Protein AF-A0A9D7E0T9-F1 (afdb_monomer)

pLDDT: mean 77.74, std 16.63, range [33.44, 97.31]

Foldseek 3Di:
DDDDDDDDPQDFAPVLLVLLDPVPPVVLVVQLCLLCVLVVLQVVQVQQDDDPLRHGLVLQVVSVVLSVVRSVLSVLLNVLCCLQQVQNDLDDPPDQHLLLVLQDDPVLSSVLNNVLNSLLRPPVLLVVLLVLLCVLLVLCCCVLCVVVVDVDDDPCLDDPNVSLDTDPPDDPVSSVVSVVSVSVSVSSSSSSLSSSLSNLLSSLCSLLVQQFFPVPDDPPRVSNGRAFDLPDPVLQRSSLSSCSNLVSLLVVLVVVLVVLVCSNVVRLVSSPPDLQVLLDPPPPDDLDDQFRPSLVVVLVSLVSSVVSSCSLLCNLVSLVPDDDPDDNPPLALVNSVCRRAPPVRADADPVRHHDDSLLSLLSLLSRASDSVHDVVVLVSQLSSQLSSQCSRNPFRPSDPVSNVVSSVVSSVVSNVVSVVVVVVSLVSVVVRPNSNNPNPDDSVVCVVVPPPPPPQQAQAAEEEQEDCVFQVVVSVVLQVVVVVVYPNVRYHYDLVVDDPDDDSLVSLVVSLVSHQEYEYEDGACQQQDDDPVRHGLQQDCPRPSVSNQLNCVVVVGHYEYEYEPPHDQDALVSHDPSNSVVSVDDYQYQDPVCNVVSSVVVSCVSSVD

Mean predicted aligned error: 16.67 Å

Nearest PDB structures (foldseek):
  2j67-assembly1_B  TM=6.419E-01  e=8.933E-02  Homo sapiens
  3l9w-assembly1_A  TM=4.180E-01  e=3.489E+00  Escherichia coli K-12
  3l9w-assembly1_B  TM=3.701E-01  e=5.958E+00  Escherichia coli K-12
  8v3c-assembly1_D  TM=2.941E-01  e=3.348E+00  Anopheles gambiae

Sequence (609 aa):
MTNGDADEHFTPSRLMLRALDRKRYLDYGLAFAVGAWPILLAWLSGAHRTVGGYTGYWDSPNWVSLAILLPALLFAFRFLMARIVPVGLSWPTWVLPPIVDLVREEPAREAVYEALRRRVLSKRNVAVALAVSVIVNAADAPQILAPYFVTAMPRTEFGWTAMFQVLPELRWELNLLLLVFALAAQFAAVLLGMLAIAVMFRHNLFFLGNIYQRRWASEGEQARFFQINPKDVNRCFGFRIANVAFNAQVLALMIAGAAMFLSRYANAFASSGQVSELLRWPPSMPAFSFPLPSQWLMSLAWLVALAVVAMPAMVKLLPQIPGRGAERVDLSISNYLHEFFSDQAWPKDKSGRDEPHQLVAMRFAQNSFWPTGDNRAGLLFFFAYWIFLVTLLPPPLGNPQALAVSLVVFALLAHIARLATFAALRLALSYVDELLVTGKADPAQQLDRVDPRSDRTRDIGVFISYRRRDSAPYARLLHDRLVADFQPDRVFMDIADIGPGADFGNLIGHALEAVDAVVVVIGEKWLTLSDAHSRPRIEDPADMVHLEIATALARGKRVFPVLVGGAKMPAESALPAPLRGLARLNAIELGDTRWAHDVGQLVNAIEGR

Solvent-accessible surface area (backbone atoms only — not comparable to full-atom values): 34266 Å² total; per-residue (Å²): 134,78,92,77,82,78,86,71,82,85,71,68,26,67,65,54,52,58,61,58,44,79,84,56,62,66,57,42,56,53,30,25,49,50,24,38,44,41,58,54,51,26,56,79,67,56,50,35,54,66,51,98,91,35,63,10,55,68,63,38,66,68,50,70,41,32,26,54,44,43,28,49,48,53,48,51,50,28,59,37,41,54,43,44,56,54,74,83,63,93,70,65,92,87,58,73,34,32,68,42,66,60,31,85,44,70,80,35,29,54,58,49,43,47,54,51,43,54,61,53,31,30,55,65,50,53,53,52,19,49,53,54,33,49,52,59,54,54,70,50,39,61,75,65,49,44,52,83,79,38,103,55,80,75,87,52,91,82,50,97,67,47,82,74,62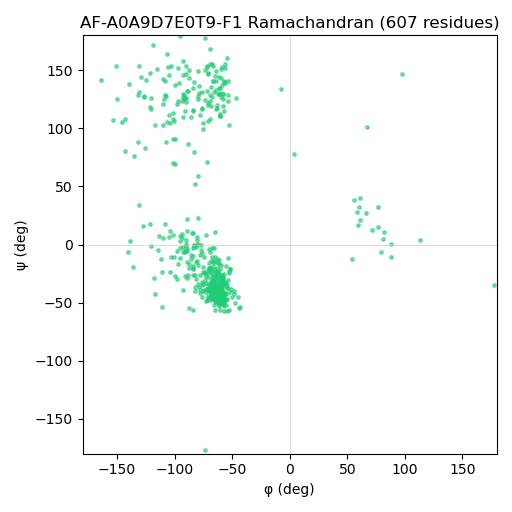,72,49,96,85,58,57,67,72,60,50,53,51,43,48,51,43,48,48,49,40,51,44,52,53,45,31,54,52,36,44,50,49,46,41,47,36,42,50,40,53,48,53,63,74,34,42,45,34,54,95,74,51,55,93,89,51,61,59,62,26,37,68,68,32,60,83,34,91,83,29,21,36,66,42,62,64,31,33,56,22,53,49,33,45,51,49,50,50,52,53,50,51,51,50,54,51,49,55,58,50,53,52,65,64,47,79,42,94,40,81,74,59,53,42,54,70,60,90,85,60,65,100,70,72,79,64,52,72,67,34,51,52,50,32,50,52,49,52,50,48,50,50,40,66,50,44,62,42,43,66,86,47,50,90,75,51,89,50,96,91,59,75,88,69,75,58,45,64,59,56,57,50,46,31,55,32,54,91,86,67,51,61,57,46,100,86,70,45,76,52,52,62,68,61,52,32,31,37,48,23,51,26,33,56,29,61,79,32,55,70,58,50,50,53,50,45,26,52,51,40,28,50,38,42,47,54,48,53,67,61,53,80,28,35,72,66,56,27,51,50,44,55,51,52,36,46,52,52,11,48,51,51,38,52,50,52,55,47,50,60,44,51,64,42,41,75,47,33,57,52,51,59,59,44,85,67,60,63,73,76,47,39,83,76,53,70,87,83,43,96,83,58,50,84,59,13,35,35,48,46,59,48,69,97,57,28,43,71,58,50,49,57,47,47,60,51,45,39,73,76,34,41,65,95,34,52,46,67,62,84,81,81,62,66,95,88,68,66,65,74,64,46,55,54,56,56,57,66,69,32,56,35,36,38,38,47,37,21,72,47,54,69,69,44,50,46,101,81,74,44,41,34,61,69,37,80,83,30,66,65,34,45,54,50,31,50,38,57,76,68,68,48,50,67,38,45,31,30,29,84,86,29,75,85,62,55,51,88,80,39,48,82,72,47,31,68,62,52,76,49,77,66,46,66,43,43,92,92,45,40,75,60,37,50,48,51,52,52,34,57,74,73,70,104

InterPro domains:
  IPR000157 Toll/interleukin-1 receptor homology (TIR) domain [PF13676] (462-602)
  IPR035897 Toll/interleukin-1 receptor homology (TIR) domain superfamily [G3DSA:3.40.50.10140] (460-578)
  IPR035897 Toll/interleukin-1 receptor homology (TIR) domain superfamily [SSF52200] (451-567)

Secondary structure (DSSP, 8-state):
--S----------HHHHHHH-TT-THHHHHHHHHHHHHHHHHHHTSTTS-BTTBPPTTS-HHHHHHHHHHHHHHHHHHHHHHHH----SSS-SS---TTGGG---HHHHHHHHHHHHHHHS-HHHHHHHHHHHHHHHHHHHHHHHHHHHSSS----TTSTTGGG---TTS-HHHHHHHHHHHHHHHHHHHHHHHHHHHHHHHHHHHHHHTB--TTT--TT-GGGSBPP-TT-TTSSTT-TTTHHHHHHHHHHHHHHHHHHHHHHHHHHHHTTSSHHHHT---TTS-S-PPPPHHHHHHHHHHHHHHHHHTGGGGGGGGGGS--TT-------HHHHHHHHS-TTS--B-TTSPBPPHHHHHHHHHHS-SSTT-HHHHHHHHHHHHHHHHHHHS---TT-HHHHHHHHHHHHHHHHHHHHHHHHHHHHHHHTT-GGGT-TTS-HHHHHTT--TT-TTTTT--EEEEE-HHHHHHHHHHHHHHHHHHS-GGGEEE-GGGSPTT--HHHHHHHHHHT-SEEEEEE-TTTTT-B-TTS-BGGG-TT-HHHHHHHHHHHTT-EEEEEEETT--PPPGGGS-GGGGGGGGSPPEEE-TTTHHHHHHHHHHHHHT-

Radius of gyration: 38.68 Å; Cα contacts (8 Å, |Δi|>4): 717; chains: 1; bounding box: 91×78×103 Å

Structure (mmCIF, N/CA/C/O backbone):
data_AF-A0A9D7E0T9-F1
#
_entry.id   AF-A0A9D7E0T9-F1
#
loop_
_atom_site.group_PDB
_atom_site.id
_atom_site.type_symbol
_atom_site.label_atom_id
_atom_site.label_alt_id
_atom_site.label_comp_id
_atom_site.label_asym_id
_atom_site.label_entity_id
_atom_site.label_seq_id
_atom_site.pdbx_PDB_ins_code
_atom_site.Cartn_x
_atom_site.Cartn_y
_atom_site.Cartn_z
_atom_site.occupancy
_atom_site.B_iso_or_equiv
_atom_site.auth_seq_id
_atom_site.auth_comp_id
_atom_site.auth_asym_id
_atom_site.auth_atom_id
_atom_site.pdbx_PDB_model_num
ATOM 1 N N . MET A 1 1 ? 6.205 15.756 17.751 1.00 45.94 1 MET A N 1
ATOM 2 C CA . MET A 1 1 ? 7.197 16.626 17.069 1.00 45.94 1 MET A CA 1
ATOM 3 C C . MET A 1 1 ? 8.052 17.250 18.163 1.00 45.94 1 MET A C 1
ATOM 5 O O . MET A 1 1 ? 7.491 17.506 19.213 1.00 45.94 1 MET A O 1
ATOM 9 N N . THR A 1 2 ? 9.361 17.436 17.991 1.00 34.12 2 THR A N 1
ATOM 10 C CA . THR A 1 2 ? 10.153 18.242 18.936 1.00 34.12 2 THR A CA 1
ATOM 11 C C . THR A 1 2 ? 10.170 19.682 18.454 1.00 34.12 2 THR A C 1
ATOM 13 O O . THR A 1 2 ? 10.524 19.942 17.303 1.00 34.12 2 THR A O 1
ATOM 16 N N . ASN A 1 3 ? 9.774 20.582 19.353 1.00 41.25 3 ASN A N 1
ATOM 17 C CA . ASN A 1 3 ? 10.175 21.981 19.356 1.00 41.25 3 ASN A CA 1
ATOM 18 C C . ASN A 1 3 ? 11.695 22.061 19.155 1.00 41.25 3 ASN A C 1
ATOM 20 O O . ASN A 1 3 ? 12.444 21.379 19.853 1.00 41.25 3 ASN A O 1
ATOM 24 N N . GLY A 1 4 ? 12.126 22.836 18.164 1.00 33.44 4 GLY A N 1
ATOM 25 C CA . GLY A 1 4 ? 13.534 23.020 17.813 1.00 33.44 4 GLY A CA 1
ATOM 26 C C . GLY A 1 4 ? 13.727 23.911 16.586 1.00 33.44 4 GLY A C 1
ATOM 27 O O . GLY A 1 4 ? 14.626 24.736 16.590 1.00 33.44 4 GLY A O 1
ATOM 28 N N . ASP A 1 5 ? 12.822 23.844 15.606 1.00 38.38 5 ASP A N 1
ATOM 29 C CA . ASP A 1 5 ? 12.839 24.750 14.448 1.00 38.38 5 ASP A CA 1
ATOM 30 C C . ASP A 1 5 ? 11.790 25.852 14.631 1.00 38.38 5 ASP A C 1
ATOM 32 O O . ASP A 1 5 ? 10.737 25.863 13.988 1.00 38.38 5 ASP A O 1
ATOM 36 N N . ALA A 1 6 ? 12.058 26.758 15.569 1.00 40.44 6 ALA A N 1
ATOM 37 C CA . ALA A 1 6 ? 11.463 28.084 15.523 1.00 40.44 6 ALA A CA 1
ATOM 38 C C . ALA A 1 6 ? 12.159 28.876 14.397 1.00 40.44 6 ALA A C 1
ATOM 40 O O . ALA A 1 6 ? 13.381 28.987 14.385 1.00 40.44 6 ALA A O 1
ATOM 41 N N . ASP A 1 7 ? 11.372 29.395 13.454 1.00 41.94 7 ASP A N 1
ATOM 42 C CA . ASP A 1 7 ? 11.716 30.513 12.562 1.00 41.94 7 ASP A CA 1
ATOM 43 C C . ASP A 1 7 ? 12.918 30.404 11.599 1.00 41.94 7 ASP A C 1
ATOM 45 O O . ASP A 1 7 ? 13.561 31.405 11.284 1.00 41.94 7 ASP A O 1
ATOM 49 N N . GLU A 1 8 ? 13.146 29.251 10.962 1.00 51.97 8 GLU A N 1
ATOM 50 C CA . GLU A 1 8 ? 13.734 29.284 9.611 1.00 51.97 8 GLU A CA 1
ATOM 51 C C . GLU A 1 8 ? 12.618 29.510 8.583 1.00 51.97 8 GLU A C 1
ATOM 53 O O . GLU A 1 8 ? 11.731 28.671 8.400 1.00 51.97 8 GLU A O 1
ATOM 58 N N . HIS A 1 9 ? 12.660 30.649 7.887 1.00 64.31 9 HIS A N 1
ATOM 59 C CA . HIS A 1 9 ? 11.762 30.957 6.774 1.00 64.31 9 HIS A CA 1
ATOM 60 C C . HIS A 1 9 ? 11.814 29.804 5.752 1.00 64.31 9 HIS A C 1
ATOM 62 O O . HIS A 1 9 ? 12.786 29.652 5.005 1.00 64.31 9 HIS A O 1
ATOM 68 N N . PHE A 1 10 ? 10.790 28.942 5.738 1.00 77.94 10 PHE A N 1
ATOM 69 C CA . PHE A 1 10 ? 10.775 27.769 4.870 1.00 77.94 10 PHE A CA 1
ATOM 70 C C . PHE A 1 10 ? 10.852 28.208 3.404 1.00 77.94 10 PHE A C 1
ATOM 72 O O . PHE A 1 10 ? 9.912 28.780 2.852 1.00 77.94 10 PHE A O 1
ATOM 79 N N . THR A 1 11 ? 11.975 27.906 2.748 1.00 85.12 11 THR A N 1
ATOM 80 C CA . THR A 1 11 ? 12.167 28.196 1.324 1.00 85.12 11 THR A CA 1
ATOM 81 C C . THR A 1 11 ? 11.965 26.924 0.494 1.00 85.12 11 THR A C 1
ATOM 83 O O . THR A 1 11 ? 12.825 26.033 0.514 1.00 85.12 11 THR A O 1
ATOM 86 N N . PRO A 1 12 ? 10.854 26.804 -0.262 1.00 87.75 12 PRO A N 1
ATOM 87 C CA . PRO A 1 12 ? 10.595 25.620 -1.071 1.00 87.75 12 PRO A CA 1
ATOM 88 C C . PRO A 1 12 ? 11.649 25.460 -2.171 1.00 87.75 12 PRO A C 1
ATOM 90 O O . PRO A 1 12 ? 12.197 26.430 -2.703 1.00 87.75 12 PRO A O 1
ATOM 93 N N . SER A 1 13 ? 11.927 24.213 -2.548 1.00 92.19 13 SER A N 1
ATOM 94 C CA . SER A 1 13 ? 12.831 23.918 -3.656 1.00 92.19 13 SER A CA 1
ATOM 95 C C . SER A 1 13 ? 12.282 24.465 -4.977 1.00 92.19 13 SER A C 1
ATOM 97 O O . SER A 1 13 ? 11.228 24.035 -5.450 1.00 92.19 13 SER A O 1
ATOM 99 N N . ARG A 1 14 ? 13.040 25.368 -5.617 1.00 90.62 14 ARG A N 1
ATOM 100 C CA . ARG A 1 14 ? 12.712 25.912 -6.948 1.00 90.62 14 ARG A CA 1
ATOM 101 C C . ARG A 1 14 ? 12.619 24.815 -8.011 1.00 90.62 14 ARG A C 1
ATOM 103 O O . ARG A 1 14 ? 11.743 24.880 -8.869 1.00 90.62 14 ARG A O 1
ATOM 110 N N . LEU A 1 15 ? 13.491 23.803 -7.939 1.00 90.31 15 LEU A N 1
ATOM 111 C CA . LEU A 1 15 ? 13.475 22.677 -8.875 1.00 90.31 15 LEU A CA 1
ATOM 112 C C . LEU A 1 15 ? 12.202 21.843 -8.709 1.00 90.31 15 LEU A C 1
ATOM 114 O O . LEU A 1 15 ? 11.543 21.549 -9.699 1.00 90.31 15 LEU A O 1
ATOM 118 N N . MET A 1 16 ? 11.835 21.504 -7.467 1.00 91.19 16 MET A N 1
ATOM 119 C CA . MET A 1 16 ? 10.632 20.711 -7.201 1.00 91.19 16 MET A CA 1
ATOM 120 C C . MET A 1 16 ? 9.367 21.471 -7.622 1.00 91.19 16 MET A C 1
ATOM 122 O O . MET A 1 16 ? 8.511 20.904 -8.291 1.00 91.19 16 MET A O 1
ATOM 126 N N . LEU A 1 17 ? 9.284 22.771 -7.313 1.00 90.38 17 LEU A N 1
ATOM 127 C CA . LEU A 1 17 ? 8.184 23.628 -7.767 1.00 90.38 17 LEU A CA 1
ATOM 128 C C . LEU A 1 17 ? 8.061 23.640 -9.296 1.00 90.38 17 LEU A C 1
ATOM 130 O O . LEU A 1 17 ? 6.971 23.435 -9.820 1.00 90.38 17 LEU A O 1
ATOM 134 N N . ARG A 1 18 ? 9.173 23.818 -10.022 1.00 90.88 18 ARG A N 1
ATOM 135 C CA . ARG A 1 18 ? 9.174 23.786 -11.495 1.00 90.88 18 ARG A CA 1
ATOM 136 C C . ARG A 1 18 ? 8.785 22.411 -12.048 1.00 90.88 18 ARG A C 1
ATOM 138 O O . ARG A 1 18 ? 8.045 22.336 -13.028 1.00 90.88 18 ARG A O 1
ATOM 145 N N . ALA A 1 19 ? 9.263 21.329 -11.433 1.00 89.12 19 ALA A N 1
ATOM 146 C CA . ALA A 1 19 ? 8.946 19.968 -11.861 1.00 89.12 19 ALA A CA 1
ATOM 147 C C . ALA A 1 19 ? 7.442 19.672 -11.736 1.00 89.12 19 ALA A C 1
ATOM 149 O O . ALA A 1 19 ? 6.852 19.102 -12.652 1.00 89.12 19 ALA A O 1
ATOM 150 N N . LEU A 1 20 ? 6.815 20.114 -10.641 1.00 89.44 20 LEU A N 1
ATOM 151 C CA . LEU A 1 20 ? 5.394 19.902 -10.348 1.00 89.44 20 LEU A CA 1
ATOM 152 C C . LEU A 1 20 ? 4.448 20.861 -11.098 1.00 89.44 20 LEU A C 1
ATOM 154 O O . LEU A 1 20 ? 3.253 20.581 -11.208 1.00 89.44 20 LEU A O 1
ATOM 158 N N . ASP A 1 21 ? 4.955 21.974 -11.633 1.00 88.00 21 ASP A N 1
ATOM 159 C CA . ASP A 1 21 ? 4.149 22.994 -12.308 1.00 88.00 21 ASP A CA 1
ATOM 160 C C . ASP A 1 21 ? 3.609 22.517 -13.669 1.00 88.00 21 ASP A C 1
ATOM 162 O O . ASP A 1 21 ? 4.316 22.463 -14.677 1.00 88.00 21 ASP A O 1
ATOM 166 N N . ARG A 1 22 ? 2.307 22.218 -13.716 1.00 83.81 22 ARG A N 1
ATOM 167 C CA . ARG A 1 22 ? 1.608 21.765 -14.930 1.00 83.81 22 ARG A CA 1
ATOM 168 C C . ARG A 1 22 ? 1.461 22.835 -16.010 1.00 83.81 22 ARG A C 1
ATOM 170 O O . ARG A 1 22 ? 1.229 22.467 -17.158 1.00 83.81 22 ARG A O 1
ATOM 177 N N . LYS A 1 23 ? 1.566 24.123 -15.671 1.00 84.62 23 LYS A N 1
ATOM 178 C CA . LYS A 1 23 ? 1.319 25.232 -16.608 1.00 84.62 23 LYS A CA 1
ATOM 179 C C . LYS A 1 23 ? 2.555 25.601 -17.433 1.00 84.62 23 LYS A C 1
ATOM 181 O O . LYS A 1 23 ? 2.454 26.371 -18.384 1.00 84.62 23 LYS A O 1
ATOM 186 N N . ARG A 1 24 ? 3.726 25.039 -17.114 1.00 87.50 24 ARG A N 1
ATOM 187 C CA . ARG A 1 24 ? 4.971 25.272 -17.859 1.00 87.50 24 ARG A CA 1
ATOM 188 C C . ARG A 1 24 ? 5.084 24.372 -19.082 1.00 87.50 24 ARG A C 1
ATOM 190 O O . ARG A 1 24 ? 5.813 23.379 -19.073 1.00 87.50 24 ARG A O 1
ATOM 197 N N . TYR A 1 25 ? 4.393 24.754 -20.151 1.00 88.50 25 TYR A N 1
ATOM 198 C CA . TYR A 1 25 ? 4.426 24.017 -21.416 1.00 88.50 25 TYR A CA 1
ATOM 199 C C . TYR A 1 25 ? 5.802 24.044 -22.106 1.00 88.50 25 TYR A C 1
ATOM 201 O O . TYR A 1 25 ? 6.181 23.070 -22.750 1.00 88.50 25 TYR A O 1
ATOM 209 N N . LEU A 1 26 ? 6.592 25.106 -21.899 1.00 91.94 26 LEU A N 1
ATOM 210 C CA . LEU A 1 26 ? 7.957 25.223 -22.438 1.00 91.94 26 LEU A CA 1
ATOM 211 C C . LEU A 1 26 ? 8.889 24.094 -21.973 1.00 91.94 26 LEU A C 1
ATOM 213 O O . LEU A 1 26 ? 9.787 23.697 -22.711 1.00 91.94 26 LEU A O 1
ATOM 217 N N . ASP A 1 27 ? 8.664 23.538 -20.778 1.00 92.56 27 ASP A N 1
ATOM 218 C CA . ASP A 1 27 ? 9.501 22.456 -20.255 1.00 92.56 27 ASP A CA 1
ATOM 219 C C . ASP A 1 27 ? 9.358 21.163 -21.082 1.00 92.56 27 ASP A C 1
ATOM 221 O O . ASP A 1 27 ? 10.315 20.398 -21.170 1.00 92.56 27 ASP A O 1
ATOM 225 N N . TYR A 1 28 ? 8.215 20.934 -21.745 1.00 92.56 28 TYR A N 1
ATOM 226 C CA . TYR A 1 28 ? 8.057 19.797 -22.663 1.00 92.56 28 TYR A CA 1
ATOM 227 C C . TYR A 1 28 ? 8.883 19.981 -23.939 1.00 92.56 28 TYR A C 1
ATOM 229 O O . TYR A 1 28 ? 9.485 19.023 -24.412 1.00 92.56 28 TYR A O 1
ATOM 237 N N . GLY A 1 29 ? 8.961 21.210 -24.463 1.00 91.25 29 GLY A N 1
ATOM 238 C CA . GLY A 1 29 ? 9.818 21.533 -25.607 1.00 91.25 29 GLY A CA 1
ATOM 239 C C . GLY A 1 29 ? 11.301 21.355 -25.279 1.00 91.25 29 GLY A C 1
ATOM 240 O O . GLY A 1 29 ? 12.041 20.782 -26.071 1.00 91.25 29 GLY A O 1
ATOM 241 N N . LEU A 1 30 ? 11.722 21.759 -24.074 1.00 90.81 30 LEU A N 1
ATOM 242 C CA . LEU A 1 30 ? 13.082 21.510 -23.586 1.00 90.81 30 LEU A CA 1
ATOM 243 C C . LEU A 1 30 ? 13.365 20.011 -23.412 1.00 90.81 30 LEU A C 1
ATOM 245 O O . LEU A 1 30 ? 14.424 19.546 -23.819 1.00 90.81 30 LEU A O 1
ATOM 249 N N . ALA A 1 31 ? 12.423 19.247 -22.852 1.00 90.25 31 ALA A N 1
ATOM 250 C CA . ALA A 1 31 ? 12.554 17.796 -22.722 1.00 90.25 31 ALA A CA 1
ATOM 251 C C . ALA A 1 31 ? 12.668 17.105 -24.093 1.00 90.25 31 ALA A C 1
ATOM 253 O O . ALA A 1 31 ? 13.529 16.247 -24.276 1.00 90.25 31 ALA A O 1
ATOM 254 N N . PHE A 1 32 ? 11.853 17.516 -25.068 1.00 90.38 32 PHE A N 1
ATOM 255 C CA . PHE A 1 32 ? 11.967 17.047 -26.447 1.00 90.38 32 PHE A CA 1
ATOM 256 C C . PHE A 1 32 ? 13.336 17.393 -27.041 1.00 90.38 32 PHE A C 1
ATOM 258 O O . PHE A 1 32 ? 13.998 16.515 -27.579 1.00 90.38 32 PHE A O 1
ATOM 265 N N . ALA A 1 33 ? 13.799 18.639 -26.890 1.00 88.75 33 ALA A N 1
ATOM 266 C CA . ALA A 1 33 ? 15.091 19.074 -27.414 1.00 88.75 33 ALA A CA 1
ATOM 267 C C . ALA A 1 33 ? 16.257 18.257 -26.833 1.00 88.75 33 ALA A C 1
ATOM 269 O O . ALA A 1 33 ? 17.112 17.807 -27.588 1.00 88.75 33 ALA A O 1
ATOM 270 N N . VAL A 1 34 ? 16.260 18.000 -25.518 1.00 86.12 34 VAL A N 1
ATOM 271 C CA . VAL A 1 34 ? 17.278 17.165 -24.855 1.00 86.12 34 VAL A CA 1
ATOM 272 C C . VAL A 1 34 ? 17.272 15.735 -25.400 1.00 86.12 34 VAL A C 1
ATOM 274 O O . VAL A 1 34 ? 18.335 15.194 -25.688 1.00 86.12 34 VAL A O 1
ATOM 277 N N . GLY A 1 35 ? 16.094 15.126 -25.576 1.00 82.06 35 GLY A N 1
ATOM 278 C CA . GLY A 1 35 ? 15.984 13.766 -26.111 1.00 82.06 35 GLY A CA 1
ATOM 279 C C . GLY A 1 35 ? 16.264 13.661 -27.617 1.00 82.06 35 GLY A C 1
ATOM 280 O O . GLY A 1 35 ? 16.771 12.640 -28.071 1.00 82.06 35 GLY A O 1
ATOM 281 N N . ALA A 1 36 ? 15.966 14.706 -28.394 1.00 84.88 36 ALA A N 1
ATOM 282 C CA . ALA A 1 36 ? 16.159 14.741 -29.846 1.00 84.88 36 ALA A CA 1
ATOM 283 C C . ALA A 1 36 ? 17.588 15.117 -30.264 1.00 84.88 36 ALA A C 1
ATOM 285 O O . ALA A 1 36 ? 18.007 14.820 -31.383 1.00 84.88 36 ALA A O 1
ATOM 286 N N . TRP A 1 37 ? 18.352 15.761 -29.381 1.00 83.69 37 TRP A N 1
ATOM 287 C CA . TRP A 1 37 ? 19.699 16.230 -29.685 1.00 83.69 37 TRP A CA 1
ATOM 288 C C . TRP A 1 37 ? 20.664 15.129 -30.157 1.00 83.69 37 TRP A C 1
ATOM 290 O O . TRP A 1 37 ? 21.304 15.322 -31.194 1.00 83.69 37 TRP A O 1
ATOM 300 N N . PRO A 1 38 ? 20.763 13.957 -29.495 1.00 76.25 38 PRO A N 1
ATOM 301 C CA . PRO A 1 38 ? 21.646 12.907 -29.993 1.00 76.25 38 PRO A CA 1
ATOM 302 C C . PRO A 1 38 ? 21.181 12.300 -31.337 1.00 76.25 38 PRO A C 1
ATOM 304 O O . PRO A 1 38 ? 22.038 11.917 -32.130 1.00 76.25 38 PRO A O 1
ATOM 307 N N . ILE A 1 39 ? 19.880 12.333 -31.678 1.00 77.31 39 ILE A N 1
ATOM 308 C CA . ILE A 1 39 ? 19.379 11.979 -33.029 1.00 77.31 39 ILE A CA 1
ATOM 309 C C . ILE A 1 39 ? 19.916 12.965 -34.075 1.00 77.31 39 ILE A C 1
ATOM 311 O O . ILE A 1 39 ? 20.437 12.556 -35.116 1.00 77.31 39 ILE A O 1
ATOM 315 N N . LEU A 1 40 ? 19.795 14.268 -33.801 1.00 82.19 40 LEU A N 1
ATOM 316 C CA . LEU A 1 40 ? 20.233 15.323 -34.715 1.00 82.19 40 LEU A CA 1
ATOM 317 C C . LEU A 1 40 ? 21.749 15.261 -34.947 1.00 82.19 40 LEU A C 1
ATOM 319 O O . LEU A 1 40 ? 22.203 15.320 -36.089 1.00 82.19 40 LEU A O 1
ATOM 323 N N . LEU A 1 41 ? 22.528 15.089 -33.876 1.00 78.88 41 LEU A N 1
ATOM 324 C CA . LEU A 1 41 ? 23.979 14.930 -33.967 1.00 78.88 41 LEU A CA 1
ATOM 325 C C . LEU A 1 41 ? 24.378 13.670 -34.744 1.00 78.88 41 LEU A C 1
ATOM 327 O O . LEU A 1 41 ? 25.293 13.732 -35.565 1.00 78.88 41 LEU A O 1
ATOM 331 N N . ALA A 1 42 ? 23.700 12.538 -34.528 1.00 75.19 42 ALA A N 1
ATOM 332 C CA . ALA A 1 42 ? 23.955 11.304 -35.272 1.00 75.19 42 ALA A CA 1
ATOM 333 C C . ALA A 1 42 ? 23.641 11.442 -36.774 1.00 75.19 42 ALA A C 1
ATOM 335 O O . ALA A 1 42 ? 24.344 10.892 -37.625 1.00 75.19 42 ALA A O 1
ATOM 336 N N . TRP A 1 43 ? 22.604 12.208 -37.123 1.00 79.00 43 TRP A N 1
ATOM 337 C CA . TRP A 1 43 ? 22.299 12.521 -38.516 1.00 79.00 43 TRP A CA 1
ATOM 338 C C . TRP A 1 43 ? 23.392 13.390 -39.155 1.00 79.00 43 TRP A C 1
ATOM 340 O O . TRP A 1 43 ? 23.964 12.988 -40.168 1.00 79.00 43 TRP A O 1
ATOM 350 N N . LEU A 1 44 ? 23.746 14.513 -38.514 1.00 82.44 44 LEU A N 1
ATOM 351 C CA . LEU A 1 44 ? 24.757 15.465 -39.000 1.00 82.44 44 LEU A CA 1
ATOM 352 C C . LEU A 1 44 ? 26.148 14.840 -39.163 1.00 82.44 44 LEU A C 1
ATOM 354 O O . LEU A 1 44 ? 26.925 15.263 -40.014 1.00 82.44 44 LEU A O 1
ATOM 358 N N . SER A 1 45 ? 26.463 13.837 -38.347 1.00 75.81 45 SER A N 1
ATOM 359 C CA . SER A 1 45 ? 27.764 13.169 -38.348 1.00 75.81 45 SER A CA 1
ATOM 360 C C . SER A 1 45 ? 27.856 11.923 -39.228 1.00 75.81 45 SER A C 1
ATOM 362 O O . SER A 1 45 ? 28.937 11.355 -39.353 1.00 75.81 45 SER A O 1
ATOM 364 N N . GLY A 1 46 ? 26.749 11.452 -39.811 1.00 73.25 46 GLY A N 1
ATOM 365 C CA . GLY A 1 46 ? 26.725 10.171 -40.527 1.00 73.25 46 GLY A CA 1
ATOM 366 C C . GLY A 1 46 ? 26.634 8.928 -39.627 1.00 73.25 46 GLY A C 1
ATOM 367 O O . GLY A 1 46 ? 26.383 7.843 -40.145 1.00 73.25 46 GLY A O 1
ATOM 368 N N . ALA A 1 47 ? 26.715 9.076 -38.296 1.00 68.38 47 ALA A N 1
ATOM 369 C CA . ALA A 1 47 ? 26.604 7.992 -37.305 1.00 68.38 47 ALA A CA 1
ATOM 370 C C . ALA A 1 47 ? 25.213 7.316 -37.247 1.00 68.38 47 ALA A C 1
ATOM 372 O O . ALA A 1 47 ? 24.987 6.369 -36.493 1.00 68.38 47 ALA A O 1
ATOM 373 N N . HIS A 1 48 ? 24.257 7.803 -38.038 1.00 68.19 48 HIS A N 1
ATOM 374 C CA . HIS A 1 48 ? 22.952 7.178 -38.217 1.00 68.19 48 HIS A CA 1
ATOM 375 C C . HIS A 1 48 ? 22.997 5.867 -39.013 1.00 68.19 48 HIS A C 1
ATOM 377 O O . HIS A 1 48 ? 22.077 5.066 -38.870 1.00 68.19 48 HIS A O 1
ATOM 383 N N . ARG A 1 49 ? 24.017 5.659 -39.856 1.00 66.19 49 ARG A N 1
ATOM 384 C CA . ARG A 1 49 ? 24.090 4.520 -40.783 1.00 66.19 49 ARG A CA 1
ATOM 385 C C . ARG A 1 49 ? 24.722 3.294 -40.133 1.00 66.19 49 ARG A C 1
ATOM 387 O O . ARG A 1 49 ? 25.687 3.414 -39.387 1.00 66.19 49 ARG A O 1
ATOM 394 N N . THR A 1 50 ? 24.214 2.122 -40.490 1.00 62.09 50 THR A N 1
ATOM 395 C CA . THR A 1 50 ? 24.838 0.829 -40.189 1.00 62.09 50 THR A CA 1
ATOM 396 C C . THR A 1 50 ? 25.966 0.569 -41.189 1.00 62.09 50 THR A C 1
ATOM 398 O O . THR A 1 50 ? 25.738 0.623 -42.398 1.00 62.09 50 THR A O 1
ATOM 401 N N . VAL A 1 51 ? 27.187 0.312 -40.711 1.00 54.69 51 VAL A N 1
ATOM 402 C CA . VAL A 1 51 ? 28.369 0.033 -41.553 1.00 54.69 51 VAL A CA 1
ATOM 403 C C . VAL A 1 51 ? 29.192 -1.099 -40.913 1.00 54.69 51 VAL A C 1
ATOM 405 O O . VAL A 1 51 ? 29.324 -1.180 -39.696 1.00 54.69 51 VAL A O 1
ATOM 408 N N . GLY A 1 52 ? 29.699 -2.040 -41.719 1.00 51.53 52 GLY A N 1
ATOM 409 C CA . GLY A 1 52 ? 30.634 -3.084 -41.262 1.00 51.53 52 GLY A CA 1
ATOM 410 C C . GLY A 1 52 ? 30.144 -4.008 -40.131 1.00 51.53 52 GLY A C 1
ATOM 411 O O . GLY A 1 52 ? 30.969 -4.490 -39.364 1.00 51.53 52 GLY A O 1
ATOM 412 N N . GLY A 1 53 ? 28.832 -4.236 -39.993 1.00 52.91 53 GLY A N 1
ATOM 413 C CA . GLY A 1 53 ? 28.254 -5.053 -38.912 1.00 52.91 53 GLY A CA 1
ATOM 414 C C . GLY A 1 53 ? 27.932 -4.291 -37.617 1.00 52.91 53 GLY A C 1
ATOM 415 O O . GLY A 1 53 ? 27.413 -4.894 -36.684 1.00 52.91 53 GLY A O 1
ATOM 416 N N . TYR A 1 54 ? 28.179 -2.978 -37.561 1.00 54.75 54 TYR A N 1
ATOM 417 C CA . TYR A 1 54 ? 27.798 -2.118 -36.436 1.00 54.75 54 TYR A CA 1
ATOM 418 C C . TYR A 1 54 ? 26.478 -1.405 -36.724 1.00 54.75 54 TYR A C 1
ATOM 420 O O . TYR A 1 54 ? 26.375 -0.684 -37.718 1.00 54.75 54 TYR A O 1
ATOM 428 N N . THR A 1 55 ? 25.488 -1.574 -35.846 1.00 57.09 55 THR A N 1
ATOM 429 C CA . THR A 1 55 ? 24.174 -0.924 -35.954 1.00 57.09 55 THR A CA 1
ATOM 430 C C . THR A 1 55 ? 24.279 0.581 -35.715 1.00 57.09 55 THR A C 1
ATOM 432 O O . THR A 1 55 ? 24.734 1.013 -34.656 1.00 57.09 55 THR A O 1
ATOM 435 N N . GLY A 1 56 ? 23.831 1.383 -36.681 1.00 60.09 56 GLY A N 1
ATOM 436 C CA . GLY A 1 56 ? 23.756 2.836 -36.551 1.00 60.09 56 GLY A CA 1
ATOM 437 C C . GLY A 1 56 ? 22.679 3.290 -35.558 1.00 60.09 56 GLY A C 1
ATOM 438 O O . GLY A 1 56 ? 21.809 2.524 -35.139 1.00 60.09 56 GLY A O 1
ATOM 439 N N . TYR A 1 57 ? 22.701 4.578 -35.201 1.00 63.81 57 TYR A N 1
ATOM 440 C CA . TYR A 1 57 ? 21.800 5.153 -34.190 1.00 63.81 57 TYR A CA 1
ATOM 441 C C . TYR A 1 57 ? 20.297 5.000 -34.515 1.00 63.81 57 TYR A C 1
ATOM 443 O O . TYR A 1 57 ? 19.467 4.967 -33.610 1.00 63.81 57 TYR A O 1
ATOM 451 N N . TRP A 1 58 ? 19.935 4.895 -35.798 1.00 63.53 58 TRP A N 1
ATOM 452 C CA . TRP A 1 58 ? 18.541 4.760 -36.248 1.00 63.53 58 TRP A CA 1
ATOM 453 C C . TRP A 1 58 ? 18.011 3.332 -36.160 1.00 63.53 58 TRP A C 1
ATOM 455 O O . TRP A 1 58 ? 16.828 3.138 -35.887 1.00 63.53 58 TRP A O 1
ATOM 465 N N . ASP A 1 59 ? 18.896 2.349 -36.304 1.00 59.69 59 ASP A N 1
ATOM 466 C CA . ASP A 1 59 ? 18.568 0.932 -36.143 1.00 59.69 59 ASP A CA 1
ATOM 467 C C . ASP A 1 59 ? 18.561 0.519 -34.655 1.00 59.69 59 ASP A C 1
ATOM 469 O O . ASP A 1 59 ? 18.250 -0.620 -34.317 1.00 59.69 59 ASP A O 1
ATOM 473 N N . SER A 1 60 ? 18.855 1.464 -33.747 1.00 58.56 60 SER A N 1
ATOM 474 C CA . SER A 1 60 ? 18.755 1.326 -32.289 1.00 58.56 60 SER A CA 1
ATOM 475 C C . SER A 1 60 ? 17.452 1.969 -31.761 1.00 58.56 60 SER A C 1
ATOM 477 O O . SER A 1 60 ? 17.442 3.154 -31.406 1.00 58.56 60 SER A O 1
ATOM 479 N N . PRO A 1 61 ? 16.331 1.228 -31.646 1.00 55.03 61 PRO A N 1
ATOM 480 C CA . PRO A 1 61 ? 14.996 1.799 -31.420 1.00 55.03 61 PRO A CA 1
ATOM 481 C C . PRO A 1 61 ? 14.809 2.526 -30.086 1.00 55.03 61 PRO A C 1
ATOM 483 O O . PRO A 1 61 ? 13.872 3.311 -29.936 1.00 55.03 61 PRO A O 1
ATOM 486 N N . ASN A 1 62 ? 15.705 2.337 -29.119 1.00 56.22 62 ASN A N 1
ATOM 487 C CA . ASN A 1 62 ? 15.641 3.058 -27.851 1.00 56.22 62 ASN A CA 1
ATOM 488 C C . ASN A 1 62 ? 15.905 4.553 -27.964 1.00 56.22 62 ASN A C 1
ATOM 490 O O . ASN A 1 62 ? 15.375 5.328 -27.168 1.00 56.22 62 ASN A O 1
ATOM 494 N N . TRP A 1 63 ? 16.725 4.983 -28.913 1.00 59.00 63 TRP A N 1
ATOM 495 C CA . TRP A 1 63 ? 17.165 6.370 -28.947 1.00 59.00 63 TRP A CA 1
ATOM 496 C C . TRP A 1 63 ? 16.152 7.293 -29.611 1.00 59.00 63 TRP A C 1
ATOM 498 O O . TRP A 1 63 ? 15.849 8.362 -29.079 1.00 59.00 63 TRP A O 1
ATOM 508 N N . VAL A 1 64 ? 15.532 6.830 -30.698 1.00 59.22 64 VAL A N 1
ATOM 509 C CA . VAL A 1 64 ? 14.358 7.494 -31.284 1.00 59.22 64 VAL A CA 1
ATOM 510 C C . VAL A 1 64 ? 13.240 7.600 -30.241 1.00 59.22 64 VAL A C 1
ATOM 512 O O . VAL A 1 64 ? 12.524 8.602 -30.189 1.00 59.22 64 VAL A O 1
ATOM 515 N N . SER A 1 65 ? 13.143 6.616 -29.336 1.00 65.62 65 SER A N 1
ATOM 516 C CA . SER A 1 65 ? 12.171 6.657 -28.250 1.00 65.62 65 SER A CA 1
ATOM 517 C C . SER A 1 65 ? 12.448 7.769 -27.234 1.00 65.62 65 SER A C 1
ATOM 519 O O . SER A 1 65 ? 11.484 8.338 -26.746 1.00 65.62 65 SER A O 1
ATOM 521 N N . LEU A 1 66 ? 13.699 8.166 -26.951 1.00 68.38 66 LEU A N 1
ATOM 522 C CA . LEU A 1 66 ? 14.010 9.146 -25.892 1.00 68.38 66 LEU A CA 1
ATOM 523 C C . LEU A 1 66 ? 13.521 10.569 -26.186 1.00 68.38 66 LEU A C 1
ATOM 525 O O . LEU A 1 66 ? 13.081 11.257 -25.261 1.00 68.38 66 LEU A O 1
ATOM 529 N N . ALA A 1 67 ? 13.511 10.981 -27.456 1.00 76.44 67 ALA A N 1
ATOM 530 C CA . ALA A 1 67 ? 12.918 12.250 -27.887 1.00 76.44 67 ALA A CA 1
ATOM 531 C C . ALA A 1 67 ? 11.422 12.346 -27.538 1.00 76.44 67 ALA A C 1
ATOM 533 O O . ALA A 1 67 ? 10.923 13.422 -27.218 1.00 76.44 67 ALA A O 1
ATOM 534 N N . ILE A 1 68 ? 10.717 11.212 -27.549 1.00 81.00 68 ILE A N 1
ATOM 535 C CA . ILE A 1 68 ? 9.291 11.111 -27.212 1.00 81.00 68 ILE A CA 1
ATOM 536 C C . ILE A 1 68 ? 9.105 10.783 -25.723 1.00 81.00 68 ILE A C 1
ATOM 538 O O . ILE A 1 68 ? 8.224 11.319 -25.051 1.00 81.00 68 ILE A O 1
ATOM 542 N N . LEU A 1 69 ? 9.956 9.916 -25.184 1.00 80.38 69 LEU A N 1
ATOM 543 C CA . LEU A 1 69 ? 9.851 9.346 -23.851 1.00 80.38 69 LEU A CA 1
ATOM 544 C C . LEU A 1 69 ? 10.151 10.388 -22.782 1.00 80.38 69 LEU A C 1
ATOM 546 O O . LEU A 1 69 ? 9.448 10.415 -21.784 1.00 80.38 69 LEU A O 1
ATOM 550 N N . LEU A 1 70 ? 11.123 11.284 -22.974 1.00 86.50 70 LEU A N 1
ATOM 551 C CA . LEU A 1 70 ? 11.428 12.307 -21.972 1.00 86.50 70 LEU A CA 1
ATOM 552 C C . LEU A 1 70 ? 10.276 13.317 -21.762 1.00 86.50 70 LEU A C 1
ATOM 554 O O . LEU A 1 70 ? 9.871 13.510 -20.609 1.00 86.50 70 LEU A O 1
ATOM 558 N N . PRO A 1 71 ? 9.677 13.926 -22.809 1.00 90.44 71 PRO A N 1
ATOM 559 C CA . PRO A 1 71 ? 8.488 14.756 -22.624 1.00 90.44 71 PRO A CA 1
ATOM 560 C C . PRO A 1 71 ? 7.275 13.947 -22.136 1.00 90.44 71 PRO A C 1
ATOM 562 O O . PRO A 1 71 ? 6.523 14.450 -21.297 1.00 90.44 71 PRO A O 1
ATOM 565 N N . ALA A 1 72 ? 7.105 12.692 -22.572 1.00 88.94 72 ALA A N 1
ATOM 566 C CA . ALA A 1 72 ? 6.036 11.818 -22.079 1.00 88.94 72 ALA A CA 1
ATOM 567 C C . ALA A 1 72 ? 6.199 11.462 -20.589 1.00 88.94 72 ALA A C 1
ATOM 569 O O . ALA A 1 72 ? 5.221 11.489 -19.844 1.00 88.94 72 ALA A O 1
ATOM 570 N N . LEU A 1 73 ? 7.423 11.196 -20.125 1.00 89.31 73 LEU A N 1
ATOM 571 C CA . LEU A 1 73 ? 7.748 10.956 -18.718 1.00 89.31 73 LEU A CA 1
ATOM 572 C C . LEU A 1 73 ? 7.495 12.202 -17.879 1.00 89.31 73 LEU A C 1
ATOM 574 O O . LEU A 1 73 ? 6.904 12.097 -16.808 1.00 89.31 73 LEU A O 1
ATOM 578 N N . LEU A 1 74 ? 7.891 13.383 -18.360 1.00 92.44 74 LEU A N 1
ATOM 579 C CA . LEU A 1 74 ? 7.604 14.639 -17.669 1.00 92.44 74 LEU A CA 1
ATOM 580 C C . LEU A 1 74 ? 6.092 14.887 -17.571 1.00 92.44 74 LEU A C 1
ATOM 582 O O . LEU A 1 74 ? 5.597 15.310 -16.523 1.00 92.44 74 LEU A O 1
ATOM 586 N N . PHE A 1 75 ? 5.345 14.594 -18.638 1.00 92.50 75 PHE A N 1
ATOM 587 C CA . PHE A 1 75 ? 3.886 14.666 -18.634 1.00 92.50 75 PHE A CA 1
ATOM 588 C C . PHE A 1 75 ? 3.283 13.684 -17.628 1.00 92.50 75 PHE A C 1
ATOM 590 O O . PHE A 1 75 ? 2.488 14.096 -16.783 1.00 92.50 75 PHE A O 1
ATOM 597 N N . ALA A 1 76 ? 3.690 12.413 -17.669 1.00 91.19 76 ALA A N 1
ATOM 598 C CA . ALA A 1 76 ? 3.225 11.380 -16.751 1.00 91.19 76 ALA A CA 1
ATOM 599 C C . ALA A 1 76 ? 3.544 11.754 -15.298 1.00 91.19 76 ALA A C 1
ATOM 601 O O . ALA A 1 76 ? 2.654 11.719 -14.449 1.00 91.19 76 ALA A O 1
ATOM 602 N N . PHE A 1 77 ? 4.769 12.210 -15.024 1.00 92.94 77 PHE A N 1
ATOM 603 C CA . PHE A 1 77 ? 5.195 12.723 -13.724 1.00 92.94 77 PHE A CA 1
ATOM 604 C C . PHE A 1 77 ? 4.243 13.817 -13.230 1.00 92.94 77 PHE A C 1
ATOM 606 O O . PHE A 1 77 ? 3.629 13.676 -12.175 1.00 92.94 77 PHE A O 1
ATOM 613 N N . ARG A 1 78 ? 4.038 14.877 -14.018 1.00 92.62 78 ARG A N 1
ATOM 614 C CA . ARG A 1 78 ? 3.157 15.999 -13.656 1.00 92.62 78 ARG A CA 1
ATOM 615 C C . ARG A 1 78 ? 1.698 15.576 -13.478 1.00 92.62 78 ARG A C 1
ATOM 617 O O . ARG A 1 78 ? 1.022 16.040 -12.559 1.00 92.62 78 ARG A O 1
ATOM 624 N N . PHE A 1 79 ? 1.207 14.693 -14.342 1.00 92.00 79 PHE A N 1
ATOM 625 C CA . PHE A 1 79 ? -0.150 14.155 -14.295 1.00 92.00 79 PHE A CA 1
ATOM 626 C C . PHE A 1 79 ? -0.407 13.330 -13.028 1.00 92.00 79 PHE A C 1
ATOM 628 O O . PHE A 1 79 ? -1.472 13.456 -12.414 1.00 92.00 79 PHE A O 1
ATOM 635 N N . LEU A 1 80 ? 0.560 12.498 -12.638 1.00 92.19 80 LEU A N 1
ATOM 636 C CA . LEU A 1 80 ? 0.495 11.654 -11.448 1.00 92.19 80 LEU A CA 1
ATOM 637 C C . LEU A 1 80 ? 0.656 12.494 -10.182 1.00 92.19 80 LEU A C 1
ATOM 639 O O . LEU A 1 80 ? -0.182 12.414 -9.287 1.00 92.19 80 LEU A O 1
ATOM 643 N N . MET A 1 81 ? 1.669 13.363 -10.125 1.00 91.75 81 MET A N 1
ATOM 644 C CA . MET A 1 81 ? 1.922 14.198 -8.950 1.00 91.75 81 MET A CA 1
ATOM 645 C C . MET A 1 81 ? 0.754 15.134 -8.635 1.00 91.75 81 MET A C 1
ATOM 647 O O . MET A 1 81 ? 0.429 15.310 -7.468 1.00 91.75 81 MET A O 1
ATOM 651 N N . ALA A 1 82 ? 0.044 15.653 -9.641 1.00 90.56 82 ALA A N 1
ATOM 652 C CA . ALA A 1 82 ? -1.151 16.466 -9.407 1.00 90.56 82 ALA A CA 1
ATOM 653 C C . ALA A 1 82 ? -2.325 15.700 -8.771 1.00 90.56 82 ALA A C 1
ATOM 655 O O . ALA A 1 82 ? -3.204 16.326 -8.189 1.00 90.56 82 ALA A O 1
ATOM 656 N N . ARG A 1 83 ? -2.355 14.365 -8.872 1.00 91.56 83 ARG A N 1
ATOM 657 C CA . ARG A 1 83 ? -3.351 13.520 -8.188 1.00 91.56 83 ARG A CA 1
ATOM 658 C C . ARG A 1 83 ? -2.917 13.108 -6.789 1.00 91.56 83 ARG A C 1
ATOM 660 O O . ARG A 1 83 ? -3.770 12.826 -5.957 1.00 91.56 83 ARG A O 1
ATOM 667 N N . ILE A 1 84 ? -1.609 13.047 -6.548 1.00 91.19 84 ILE A N 1
ATOM 668 C CA . ILE A 1 84 ? -1.046 12.631 -5.262 1.00 91.19 84 ILE A CA 1
ATOM 669 C C . ILE A 1 84 ? -0.918 13.847 -4.337 1.00 91.19 84 ILE A C 1
ATOM 671 O O . ILE A 1 84 ? -1.437 13.840 -3.226 1.00 91.19 84 ILE A O 1
ATOM 675 N N . VAL A 1 85 ? -0.240 14.903 -4.797 1.00 87.94 85 VAL A N 1
ATOM 676 C CA . VAL A 1 85 ? 0.109 16.084 -3.997 1.00 87.94 85 VAL A CA 1
ATOM 677 C C . VAL A 1 85 ? 0.020 17.359 -4.864 1.00 87.94 85 VAL A C 1
ATOM 679 O O . VAL A 1 85 ? 1.043 17.841 -5.355 1.00 87.94 85 VAL A O 1
ATOM 682 N N . PRO A 1 86 ? -1.180 17.935 -5.090 1.00 84.25 86 PRO A N 1
ATOM 683 C CA . PRO A 1 86 ? -1.349 19.188 -5.834 1.00 84.25 86 PRO A CA 1
ATOM 684 C C . PRO A 1 86 ? -0.859 20.401 -5.018 1.00 84.25 86 PRO A C 1
ATOM 686 O O . PRO A 1 86 ? -1.644 21.213 -4.538 1.00 84.25 86 PRO A O 1
ATOM 689 N N . VAL A 1 87 ? 0.456 20.523 -4.835 1.00 72.38 87 VAL A N 1
ATOM 690 C CA . VAL A 1 87 ? 1.079 21.524 -3.957 1.00 72.38 87 VAL A CA 1
ATOM 691 C C . VAL A 1 87 ? 1.759 22.597 -4.796 1.00 72.38 87 VAL A C 1
ATOM 693 O O . VAL A 1 87 ? 2.932 22.484 -5.148 1.00 72.38 87 VAL A O 1
ATOM 696 N N . GLY A 1 88 ? 0.992 23.628 -5.152 1.00 67.31 88 GLY A N 1
ATOM 697 C CA . GLY A 1 88 ? 1.470 24.768 -5.947 1.00 67.31 88 GLY A CA 1
ATOM 698 C C . GLY A 1 88 ? 1.415 26.109 -5.211 1.00 67.31 88 GLY A C 1
ATOM 699 O O . GLY A 1 88 ? 2.365 26.883 -5.272 1.00 67.31 88 GLY A O 1
ATOM 700 N N . LEU A 1 89 ? 0.323 26.370 -4.488 1.00 63.66 89 LEU A N 1
ATOM 701 C CA . LEU A 1 89 ? 0.065 27.624 -3.763 1.00 63.66 89 LEU A CA 1
ATOM 702 C C . LEU A 1 89 ? 0.222 27.423 -2.246 1.00 63.66 89 LEU A C 1
ATOM 704 O O . LEU A 1 89 ? 0.263 26.282 -1.787 1.00 63.66 89 LEU A O 1
ATOM 708 N N . SER A 1 90 ? 0.337 28.507 -1.475 1.00 68.75 90 SER A N 1
ATOM 709 C CA . SER A 1 90 ? 0.384 28.474 0.001 1.00 68.75 90 SER A CA 1
ATOM 710 C C . SER A 1 90 ? -0.925 27.973 0.624 1.00 68.75 90 SER A C 1
ATOM 712 O O . SER A 1 90 ? -0.880 27.293 1.638 1.00 68.75 90 SER A O 1
ATOM 714 N N . TRP A 1 91 ? -2.062 28.197 -0.039 1.00 78.25 91 TRP A N 1
ATOM 715 C CA . TRP A 1 91 ? -3.347 27.572 0.277 1.00 78.25 91 TRP A CA 1
ATOM 716 C C . TRP A 1 91 ? -4.179 27.427 -1.010 1.00 78.25 91 TRP A C 1
ATOM 718 O O . TRP A 1 91 ? -4.326 28.410 -1.746 1.00 78.25 91 TRP A O 1
ATOM 728 N N . PRO A 1 92 ? -4.654 26.223 -1.376 1.00 72.06 92 PRO A N 1
ATOM 729 C CA . PRO A 1 92 ? -5.411 26.036 -2.606 1.00 72.06 92 PRO A CA 1
ATOM 730 C C . PRO A 1 92 ? -6.872 26.471 -2.425 1.00 72.06 92 PRO A C 1
ATOM 732 O O . PRO A 1 92 ? -7.566 25.986 -1.544 1.00 72.06 92 PRO A O 1
ATOM 735 N N . THR A 1 93 ? -7.368 27.335 -3.311 1.00 65.69 93 THR A N 1
ATOM 736 C CA . THR A 1 93 ? -8.740 27.875 -3.241 1.00 65.69 93 THR A CA 1
ATOM 737 C C . THR A 1 93 ? -9.825 26.958 -3.815 1.00 65.69 93 THR A C 1
ATOM 739 O O . THR A 1 93 ? -10.998 27.187 -3.551 1.00 65.69 93 THR A O 1
ATOM 742 N N . TRP A 1 94 ? -9.465 25.927 -4.593 1.00 66.12 94 TRP A N 1
ATOM 743 C CA . TRP A 1 94 ? -10.448 25.115 -5.339 1.00 66.12 94 TRP A CA 1
ATOM 744 C C . TRP A 1 94 ? -10.225 23.596 -5.291 1.00 66.12 94 TRP A C 1
ATOM 746 O O . TRP A 1 94 ? -11.141 22.842 -5.601 1.00 66.12 94 TRP A O 1
ATOM 756 N N . VAL A 1 95 ? -9.016 23.121 -4.961 1.00 76.44 95 VAL A N 1
ATOM 757 C CA . VAL A 1 95 ? -8.677 21.684 -4.958 1.00 76.44 95 VAL A CA 1
ATOM 758 C C . VAL A 1 95 ? -7.691 21.395 -3.830 1.00 76.44 95 VAL A C 1
ATOM 760 O O . VAL A 1 95 ? -6.507 21.717 -3.948 1.00 76.44 95 VAL A O 1
ATOM 763 N N . LEU A 1 96 ? -8.159 20.773 -2.748 1.00 82.00 96 LEU A N 1
ATOM 764 C CA . LEU A 1 96 ? -7.279 20.297 -1.682 1.00 82.00 96 LEU A CA 1
ATOM 765 C C . LEU A 1 96 ? -6.612 18.968 -2.074 1.00 82.00 96 LEU A C 1
ATOM 767 O O . LEU A 1 96 ? -7.201 18.163 -2.804 1.00 82.00 96 LEU A O 1
ATOM 771 N N . PRO A 1 97 ? -5.388 18.689 -1.588 1.00 86.19 97 PRO A N 1
ATOM 772 C CA . PRO A 1 97 ? -4.820 17.352 -1.687 1.00 86.19 97 PRO A CA 1
ATOM 773 C C . PRO A 1 97 ? -5.741 16.307 -1.035 1.00 86.19 97 PRO A C 1
ATOM 775 O O . PRO A 1 97 ? -6.220 16.552 0.074 1.00 86.19 97 PRO A O 1
ATOM 778 N N . PRO A 1 98 ? -5.924 15.115 -1.638 1.00 90.12 98 PRO A N 1
ATOM 779 C CA . PRO A 1 98 ? -6.882 14.119 -1.144 1.00 90.12 98 PRO A CA 1
ATOM 780 C C . PRO A 1 98 ? -6.688 13.697 0.318 1.00 90.12 98 PRO A C 1
ATOM 782 O O . PRO A 1 98 ? -7.655 13.394 1.005 1.00 90.12 98 PRO A O 1
ATOM 785 N N . ILE A 1 99 ? -5.443 13.670 0.806 1.00 91.19 99 ILE A N 1
ATOM 786 C CA . ILE A 1 99 ? -5.155 13.332 2.208 1.00 91.19 99 ILE A CA 1
ATOM 787 C C . ILE A 1 99 ? -5.429 14.486 3.179 1.00 91.19 99 ILE A C 1
ATOM 789 O O . ILE A 1 99 ? -5.712 14.230 4.339 1.00 91.19 99 ILE A O 1
ATOM 793 N N . VAL A 1 100 ? -5.366 15.743 2.731 1.00 90.62 100 VAL A N 1
ATOM 794 C CA . VAL A 1 100 ? -5.685 16.907 3.578 1.00 90.62 100 VAL A CA 1
ATOM 795 C C . VAL A 1 100 ? -7.193 16.986 3.805 1.00 90.62 100 VAL A C 1
ATOM 797 O O . VAL A 1 100 ? -7.630 17.336 4.895 1.00 90.62 100 VAL A O 1
ATOM 800 N N . ASP A 1 101 ? -7.984 16.572 2.816 1.00 89.88 101 ASP A N 1
ATOM 801 C CA . ASP A 1 101 ? -9.447 16.525 2.900 1.00 89.88 101 ASP A CA 1
ATOM 802 C C . ASP A 1 101 ? -9.976 15.473 3.902 1.00 89.88 101 ASP A C 1
ATOM 804 O O . ASP A 1 101 ? -11.146 15.482 4.274 1.00 89.88 101 ASP A O 1
ATOM 808 N N . LEU A 1 102 ? -9.105 14.588 4.411 1.00 90.31 102 LEU A N 1
ATOM 809 C CA . LEU A 1 102 ? -9.441 13.688 5.522 1.00 90.31 102 LEU A CA 1
ATOM 810 C C . LEU A 1 102 ? -9.614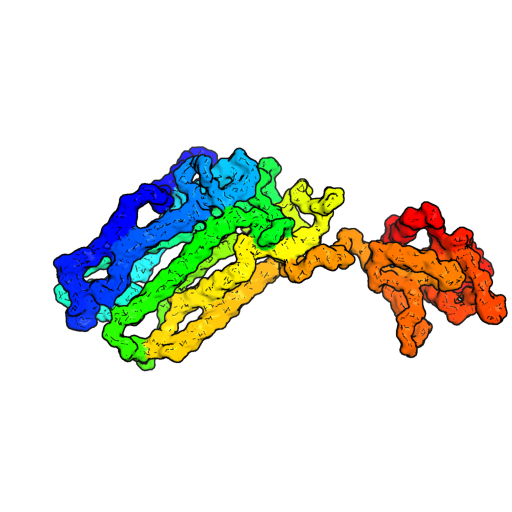 14.430 6.858 1.00 90.31 102 LEU A C 1
ATOM 812 O O . LEU A 1 102 ? -10.226 13.893 7.782 1.00 90.31 102 LEU A O 1
ATOM 816 N N . VAL A 1 103 ? -9.065 15.641 6.981 1.00 90.56 103 VAL A N 1
ATOM 817 C CA . VAL A 1 103 ? -9.233 16.488 8.166 1.00 90.56 103 VAL A CA 1
ATOM 818 C C . VAL A 1 103 ? -10.598 17.167 8.105 1.00 90.56 103 VAL A C 1
ATOM 820 O O . VAL A 1 103 ? -10.967 17.757 7.089 1.00 90.56 103 VAL A O 1
ATOM 823 N N . ARG A 1 104 ? -11.364 17.089 9.197 1.00 83.19 104 ARG A N 1
ATOM 824 C CA . ARG A 1 104 ? -12.740 17.612 9.246 1.00 83.19 104 ARG A CA 1
ATOM 825 C C . ARG A 1 104 ? -12.802 19.127 9.434 1.00 83.19 104 ARG A C 1
ATOM 827 O O . ARG A 1 104 ? -13.675 19.767 8.862 1.00 83.19 104 ARG A O 1
ATOM 834 N N . GLU A 1 105 ? -11.895 19.688 10.227 1.00 85.56 105 GLU A N 1
ATOM 835 C CA . GLU A 1 105 ? -11.914 21.107 10.588 1.00 85.56 105 GLU A CA 1
ATOM 836 C C . GLU A 1 105 ? -11.112 21.959 9.596 1.00 85.56 105 GLU A C 1
ATOM 838 O O . GLU A 1 105 ? -9.909 21.763 9.431 1.00 85.56 105 GLU A O 1
ATOM 843 N N . GLU A 1 106 ? -11.768 22.948 8.983 1.00 79.69 106 GLU A N 1
ATOM 844 C CA . GLU A 1 106 ? -11.163 23.956 8.093 1.00 79.69 106 GLU A CA 1
ATOM 845 C C . GLU A 1 106 ? -9.839 24.554 8.617 1.00 79.69 106 GLU A C 1
ATOM 847 O O . GLU A 1 106 ? -8.828 24.428 7.920 1.00 79.69 106 GLU A O 1
ATOM 852 N N . PRO A 1 107 ? -9.762 25.124 9.840 1.00 82.00 107 PRO A N 1
ATOM 853 C CA . PRO A 1 107 ? -8.520 25.729 10.335 1.00 82.00 107 PRO A CA 1
ATOM 854 C C . PRO A 1 107 ? -7.384 24.711 10.523 1.00 82.00 107 PRO A C 1
ATOM 856 O O . PRO A 1 107 ? -6.205 25.051 10.410 1.00 82.00 107 PRO A O 1
ATOM 859 N N . ALA A 1 108 ? -7.709 23.438 10.771 1.00 87.31 108 ALA A N 1
ATOM 860 C CA . ALA A 1 108 ? -6.713 22.378 10.865 1.00 87.31 108 ALA A CA 1
ATOM 861 C C . ALA A 1 108 ? -6.196 21.949 9.480 1.00 87.31 108 ALA A C 1
ATOM 863 O O . ALA A 1 108 ? -5.015 21.613 9.352 1.00 87.31 108 ALA A O 1
ATOM 864 N N . ARG A 1 109 ? -7.030 22.005 8.429 1.00 89.62 109 ARG A N 1
ATOM 865 C CA . ARG A 1 109 ? -6.628 21.653 7.054 1.00 89.62 109 ARG A CA 1
ATOM 866 C C . ARG A 1 109 ? -5.486 22.536 6.547 1.00 89.62 109 ARG A C 1
ATOM 868 O O . ARG A 1 109 ? -4.578 22.012 5.905 1.00 89.62 109 ARG A O 1
ATOM 875 N N . GLU A 1 110 ? -5.488 23.831 6.868 1.00 88.38 110 GLU A N 1
ATOM 876 C CA . GLU A 1 110 ? -4.422 24.771 6.477 1.00 88.38 110 GLU A CA 1
ATOM 877 C C . GLU A 1 110 ? -3.072 24.418 7.086 1.00 88.38 110 GLU A C 1
ATOM 879 O O . GLU A 1 110 ? -2.080 24.248 6.367 1.00 88.38 110 GLU A O 1
ATOM 884 N N . ALA A 1 111 ? -3.047 24.168 8.393 1.00 88.25 111 ALA A N 1
ATOM 885 C CA . ALA A 1 111 ? -1.838 23.732 9.078 1.00 88.25 111 ALA A CA 1
ATOM 886 C C . ALA A 1 111 ? -1.309 22.391 8.527 1.00 88.25 111 ALA A C 1
ATOM 888 O O . ALA A 1 111 ? -0.101 22.230 8.316 1.00 88.25 111 ALA A O 1
ATOM 889 N N . VAL A 1 112 ? -2.204 21.431 8.262 1.00 91.00 112 VAL A N 1
ATOM 890 C CA . VAL A 1 112 ? -1.858 20.107 7.717 1.00 91.00 112 VAL A CA 1
ATOM 891 C C . VAL A 1 112 ? -1.336 20.222 6.281 1.00 91.00 112 VAL A C 1
ATOM 893 O O . VAL A 1 112 ? -0.329 19.592 5.944 1.00 91.00 112 VAL A O 1
ATOM 896 N N . TYR A 1 113 ? -1.953 21.057 5.443 1.00 91.12 113 TYR A N 1
ATOM 897 C CA . TYR A 1 113 ? -1.487 21.322 4.083 1.00 91.12 113 TYR A CA 1
ATOM 898 C C . TYR A 1 113 ? -0.092 21.940 4.071 1.00 91.12 113 TYR A C 1
ATOM 900 O O . TYR A 1 113 ? 0.784 21.437 3.365 1.00 91.12 113 TYR A O 1
ATOM 908 N N . GLU A 1 114 ? 0.158 22.977 4.874 1.00 89.62 114 GLU A N 1
ATOM 909 C CA . GLU A 1 114 ? 1.473 23.620 4.906 1.00 89.62 114 GLU A CA 1
ATOM 910 C C . GLU A 1 114 ? 2.540 22.666 5.472 1.00 89.62 114 GLU A C 1
ATOM 912 O O . GLU A 1 114 ? 3.677 22.626 4.997 1.00 89.62 114 GLU A O 1
ATOM 917 N N . ALA A 1 115 ? 2.188 21.803 6.430 1.00 91.06 115 ALA A N 1
ATOM 918 C CA . ALA A 1 115 ? 3.080 20.747 6.905 1.00 91.06 115 ALA A CA 1
ATOM 919 C C . ALA A 1 115 ? 3.414 19.715 5.807 1.00 91.06 115 ALA A C 1
ATOM 921 O O . ALA A 1 115 ? 4.582 19.338 5.652 1.00 91.06 115 ALA A O 1
ATOM 922 N N . LEU A 1 116 ? 2.427 19.279 5.017 1.00 92.56 116 LEU A N 1
ATOM 923 C CA . LEU A 1 116 ? 2.638 18.393 3.867 1.00 92.56 116 LEU A CA 1
ATOM 924 C C . LEU A 1 116 ? 3.514 19.073 2.806 1.00 92.56 116 LEU A C 1
ATOM 926 O O . LEU A 1 116 ? 4.502 18.492 2.342 1.00 92.56 116 LEU A O 1
ATOM 930 N N . ARG A 1 117 ? 3.193 20.326 2.470 1.00 91.38 117 ARG A N 1
ATOM 931 C CA . ARG A 1 117 ? 3.915 21.165 1.511 1.00 91.38 117 ARG A CA 1
ATOM 932 C C . ARG A 1 117 ? 5.384 21.305 1.884 1.00 91.38 117 ARG A C 1
ATOM 934 O O . ARG A 1 117 ? 6.246 21.057 1.037 1.00 91.38 117 ARG A O 1
ATOM 941 N N . ARG A 1 118 ? 5.681 21.590 3.156 1.00 91.94 118 ARG A N 1
ATOM 942 C CA . ARG A 1 118 ? 7.053 21.667 3.678 1.00 91.94 118 ARG A CA 1
ATOM 943 C C . ARG A 1 118 ? 7.839 20.375 3.484 1.00 91.94 118 ARG A C 1
ATOM 945 O O . ARG A 1 118 ? 8.993 20.404 3.050 1.00 91.94 118 ARG A O 1
ATOM 952 N N . ARG A 1 119 ? 7.216 19.223 3.752 1.00 92.69 119 ARG A N 1
ATOM 953 C CA . ARG A 1 119 ? 7.877 17.915 3.608 1.00 92.69 119 ARG A CA 1
ATOM 954 C C . ARG A 1 119 ? 8.106 17.518 2.155 1.00 92.69 119 ARG A C 1
ATOM 956 O O . ARG A 1 119 ? 9.151 16.939 1.865 1.00 92.69 119 ARG A O 1
ATOM 963 N N . VAL A 1 120 ? 7.168 17.810 1.255 1.00 92.56 120 VAL A N 1
ATOM 964 C CA . VAL A 1 120 ? 7.264 17.446 -0.171 1.00 92.56 120 VAL A CA 1
ATOM 965 C C . VAL A 1 120 ? 8.235 18.364 -0.917 1.00 92.56 120 VAL A C 1
ATOM 967 O O . VAL A 1 120 ? 9.110 17.875 -1.633 1.00 92.56 120 VAL A O 1
ATOM 970 N N . LEU A 1 121 ? 8.162 19.679 -0.690 1.00 92.75 121 LEU A N 1
ATOM 971 C CA . LEU A 1 121 ? 8.993 20.678 -1.377 1.00 92.75 121 LEU A CA 1
ATOM 972 C C . LEU A 1 121 ? 10.381 20.888 -0.743 1.00 92.75 121 LEU A C 1
ATOM 974 O O . LEU A 1 121 ? 11.099 21.817 -1.120 1.00 92.75 121 LEU A O 1
ATOM 978 N N . SER A 1 122 ? 10.783 20.034 0.202 1.00 92.56 122 SER A N 1
ATOM 979 C CA . SER A 1 122 ? 12.084 20.117 0.869 1.00 92.56 122 SER A CA 1
ATOM 980 C C . SER A 1 122 ? 13.254 19.966 -0.114 1.00 92.56 122 SER A C 1
ATOM 982 O O . SER A 1 122 ? 13.298 19.032 -0.921 1.00 92.56 122 SER A O 1
ATOM 984 N N . LYS A 1 123 ? 14.268 20.835 0.014 1.00 94.12 123 LYS A N 1
ATOM 985 C CA . LYS A 1 123 ? 15.533 20.753 -0.746 1.00 94.12 123 LYS A CA 1
ATOM 986 C C . LYS A 1 123 ? 16.253 19.416 -0.5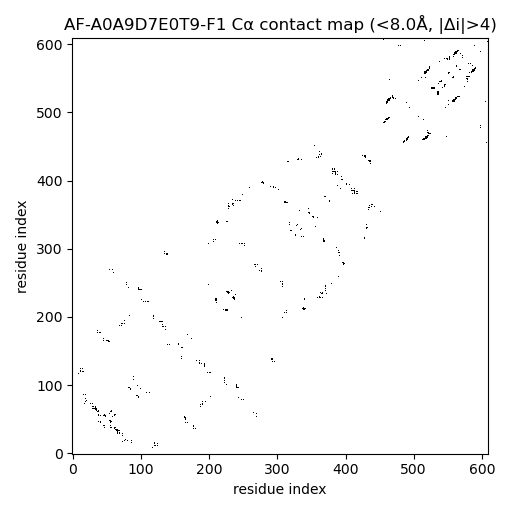30 1.00 94.12 123 LYS A C 1
ATOM 988 O O . LYS A 1 123 ? 16.898 18.919 -1.449 1.00 94.12 123 LYS A O 1
ATOM 993 N N . ARG A 1 124 ? 16.071 18.785 0.639 1.00 93.38 124 ARG A N 1
ATOM 994 C CA . ARG A 1 124 ? 16.647 17.471 0.959 1.00 93.38 124 ARG A CA 1
ATOM 995 C C . ARG A 1 124 ? 16.143 16.372 0.022 1.00 93.38 124 ARG A C 1
ATOM 997 O O . ARG A 1 124 ? 16.923 15.506 -0.350 1.00 93.38 124 ARG A O 1
ATOM 1004 N N . ASN A 1 125 ? 14.875 16.415 -0.392 1.00 93.00 125 ASN A N 1
ATOM 1005 C CA . ASN A 1 125 ? 14.328 15.417 -1.320 1.00 93.00 125 ASN A CA 1
ATOM 1006 C C . ASN A 1 125 ? 15.004 15.515 -2.691 1.00 93.00 125 ASN A C 1
ATOM 1008 O O . ASN A 1 125 ? 15.344 14.498 -3.283 1.00 93.00 125 ASN A O 1
ATOM 1012 N N . VAL A 1 126 ? 15.243 16.743 -3.159 1.00 94.56 126 VAL A N 1
ATOM 1013 C CA . VAL A 1 126 ? 15.962 16.992 -4.412 1.00 94.56 126 VAL A CA 1
ATOM 1014 C C . VAL A 1 126 ? 17.420 16.552 -4.307 1.00 94.56 126 VAL A C 1
ATOM 1016 O O . VAL A 1 126 ? 17.902 15.877 -5.207 1.00 94.56 126 VAL A O 1
ATOM 1019 N N . ALA A 1 127 ? 18.104 16.877 -3.208 1.00 94.94 127 ALA A N 1
ATOM 1020 C CA . ALA A 1 127 ? 19.495 16.476 -3.001 1.00 94.94 127 ALA A CA 1
ATOM 1021 C C . ALA A 1 127 ? 19.661 14.948 -2.996 1.00 94.94 127 ALA A C 1
ATOM 1023 O O . ALA A 1 127 ? 20.547 14.428 -3.666 1.00 94.94 127 ALA A O 1
ATOM 1024 N N . VAL A 1 128 ? 18.774 14.225 -2.302 1.00 93.75 128 VAL A N 1
ATOM 1025 C CA . VAL A 1 128 ? 18.780 12.753 -2.290 1.00 93.75 128 VAL A CA 1
ATOM 1026 C C . VAL A 1 128 ? 18.482 12.193 -3.681 1.00 93.75 128 VAL A C 1
ATOM 1028 O O . VAL A 1 128 ? 19.211 11.322 -4.144 1.00 93.75 128 VAL A O 1
ATOM 1031 N N . ALA A 1 129 ? 17.460 12.708 -4.375 1.00 93.75 129 ALA A N 1
ATOM 1032 C CA . ALA A 1 129 ? 17.127 12.254 -5.724 1.00 93.75 129 ALA A CA 1
ATOM 1033 C C . ALA A 1 129 ? 18.287 12.478 -6.710 1.00 93.75 129 ALA A C 1
ATOM 1035 O O . ALA A 1 129 ? 18.595 11.587 -7.500 1.00 93.75 129 ALA A O 1
ATOM 1036 N N . LEU A 1 130 ? 18.968 13.626 -6.631 1.00 94.81 130 LEU A N 1
ATOM 1037 C CA . LEU A 1 130 ? 20.166 13.917 -7.421 1.00 94.81 130 LEU A CA 1
ATOM 1038 C C . LEU A 1 130 ? 21.312 12.963 -7.078 1.00 94.81 130 LEU A C 1
ATOM 1040 O O . LEU A 1 130 ? 21.881 12.373 -7.988 1.00 94.81 130 LEU A O 1
ATOM 1044 N N . ALA A 1 131 ? 21.616 12.767 -5.793 1.00 93.44 131 ALA A N 1
ATOM 1045 C CA . ALA A 1 131 ? 22.692 11.878 -5.358 1.00 93.44 131 ALA A CA 1
ATOM 1046 C C . ALA A 1 131 ? 22.473 10.437 -5.842 1.00 93.44 131 ALA A C 1
ATOM 1048 O O . ALA A 1 131 ? 23.373 9.842 -6.426 1.00 93.44 131 ALA A O 1
ATOM 1049 N N . VAL A 1 132 ? 21.258 9.900 -5.678 1.00 90.19 132 VAL A N 1
ATOM 1050 C CA . VAL A 1 132 ? 20.907 8.560 -6.175 1.00 90.19 132 VAL A CA 1
ATOM 1051 C C . VAL A 1 132 ? 21.007 8.500 -7.699 1.00 90.19 132 VAL A C 1
ATOM 1053 O O . VAL A 1 132 ? 21.567 7.547 -8.230 1.00 90.19 132 VAL A O 1
ATOM 1056 N N . SER A 1 133 ? 20.533 9.527 -8.411 1.00 89.81 133 SER A N 1
ATOM 1057 C CA . SER A 1 133 ? 20.626 9.577 -9.877 1.00 89.81 133 SER A CA 1
ATOM 1058 C C . SER A 1 133 ? 22.079 9.592 -10.357 1.00 89.81 133 SER A C 1
ATOM 1060 O O . SER A 1 133 ? 22.409 8.898 -11.316 1.00 89.81 133 SER A O 1
ATOM 1062 N N . VAL A 1 134 ? 22.963 10.326 -9.672 1.00 89.81 134 VAL A N 1
ATOM 1063 C CA . VAL A 1 134 ? 24.407 10.327 -9.953 1.00 89.81 134 VAL A CA 1
ATOM 1064 C C . VAL A 1 134 ? 25.006 8.946 -9.698 1.00 89.81 134 VAL A C 1
ATOM 1066 O O . VAL A 1 134 ? 25.708 8.445 -10.566 1.00 89.81 134 VAL A O 1
ATOM 1069 N N . ILE A 1 135 ? 24.695 8.302 -8.567 1.00 86.00 135 ILE A N 1
ATOM 1070 C CA . ILE A 1 135 ? 25.199 6.957 -8.238 1.00 86.00 135 ILE A CA 1
ATOM 1071 C C . ILE A 1 135 ? 24.770 5.933 -9.293 1.00 86.00 135 ILE A C 1
ATOM 1073 O O . ILE A 1 135 ? 25.600 5.156 -9.755 1.00 86.00 135 ILE A O 1
ATOM 1077 N N . VAL A 1 136 ? 23.498 5.951 -9.703 1.00 81.31 136 VAL A N 1
ATOM 1078 C CA . VAL A 1 136 ? 22.974 5.035 -10.728 1.00 81.31 136 VAL A CA 1
ATOM 1079 C C . VAL A 1 136 ? 23.724 5.208 -12.049 1.00 81.31 136 VAL A C 1
ATOM 1081 O O . VAL A 1 136 ? 24.172 4.222 -12.620 1.00 81.31 136 VAL A O 1
ATOM 1084 N N . ASN A 1 137 ? 23.929 6.447 -12.506 1.00 78.31 137 ASN A N 1
ATOM 1085 C CA . ASN A 1 137 ? 24.661 6.700 -13.752 1.00 78.31 137 ASN A CA 1
ATOM 1086 C C . ASN A 1 137 ? 26.167 6.398 -13.617 1.00 78.31 137 ASN A C 1
ATOM 1088 O O . ASN A 1 137 ? 26.787 5.910 -14.559 1.00 78.31 137 ASN A O 1
ATOM 1092 N N . ALA A 1 138 ? 26.762 6.639 -12.446 1.00 80.44 138 ALA A N 1
ATOM 1093 C CA . ALA A 1 138 ? 28.163 6.323 -12.175 1.00 80.44 138 ALA A CA 1
ATOM 1094 C C . ALA A 1 138 ? 28.426 4.809 -12.134 1.00 80.44 138 ALA A C 1
ATOM 1096 O O . ALA A 1 138 ? 29.505 4.376 -12.524 1.00 80.44 138 ALA A O 1
ATOM 1097 N N . ALA A 1 139 ? 27.451 4.000 -11.709 1.00 75.69 139 ALA A N 1
ATOM 1098 C CA . ALA A 1 139 ? 27.570 2.542 -11.699 1.00 75.69 139 ALA A CA 1
ATOM 1099 C C . ALA A 1 139 ? 27.680 1.941 -13.113 1.00 75.69 139 ALA A C 1
ATOM 1101 O O . ALA A 1 139 ? 28.340 0.918 -13.290 1.00 75.69 139 ALA A O 1
ATOM 1102 N N . ASP A 1 140 ? 27.082 2.591 -14.115 1.00 69.50 140 ASP A N 1
ATOM 1103 C CA . ASP A 1 140 ? 27.183 2.188 -15.523 1.00 69.50 140 ASP A CA 1
ATOM 1104 C C . ASP A 1 140 ? 28.457 2.722 -16.206 1.00 69.50 140 ASP A C 1
ATOM 1106 O O . ASP A 1 140 ? 28.911 2.163 -17.208 1.00 69.50 140 ASP A O 1
ATOM 1110 N N . ALA A 1 141 ? 29.081 3.768 -15.650 1.00 71.06 141 ALA A N 1
ATOM 1111 C CA . ALA A 1 141 ? 30.210 4.461 -16.269 1.00 71.06 141 ALA A CA 1
ATOM 1112 C C . ALA A 1 141 ? 31.418 3.557 -16.597 1.00 71.06 141 ALA A C 1
ATOM 1114 O O . ALA A 1 141 ? 31.945 3.696 -17.699 1.00 71.06 141 ALA A O 1
ATOM 1115 N N . PRO A 1 142 ? 31.856 2.598 -15.750 1.00 70.00 142 PRO A N 1
ATOM 1116 C CA . PRO A 1 142 ? 32.989 1.732 -16.084 1.00 70.00 142 PRO A CA 1
ATOM 1117 C C . PRO A 1 142 ? 32.763 0.886 -17.342 1.00 70.00 142 PRO A C 1
ATOM 1119 O O . PRO A 1 142 ? 33.682 0.724 -18.137 1.00 70.00 142 PRO A O 1
ATOM 1122 N N . GLN A 1 143 ? 31.544 0.380 -17.559 1.00 64.50 143 GLN A N 1
ATOM 1123 C CA . GLN A 1 143 ? 31.220 -0.427 -18.745 1.00 64.50 143 GLN A CA 1
ATOM 1124 C C . GLN A 1 143 ? 31.178 0.422 -20.017 1.00 64.50 143 GLN A C 1
ATOM 1126 O O . GLN A 1 143 ? 31.558 -0.042 -21.088 1.00 64.50 143 GLN A O 1
ATOM 1131 N N . ILE A 1 144 ? 30.720 1.666 -19.885 1.00 65.75 144 ILE A N 1
ATOM 1132 C CA . ILE A 1 144 ? 30.615 2.628 -20.982 1.00 65.75 144 ILE A CA 1
ATOM 1133 C C . ILE A 1 144 ? 31.995 3.182 -21.365 1.00 65.75 144 ILE A C 1
ATOM 1135 O O . ILE A 1 144 ? 32.282 3.370 -22.544 1.00 65.75 144 ILE A O 1
ATOM 1139 N N . LEU A 1 145 ? 32.847 3.461 -20.374 1.00 67.69 145 LEU A N 1
ATOM 1140 C CA . LEU A 1 145 ? 34.116 4.163 -20.566 1.00 67.69 145 LEU A CA 1
ATOM 1141 C C . LEU A 1 145 ? 35.302 3.230 -20.835 1.00 67.69 145 LEU A C 1
ATOM 1143 O O . LEU A 1 145 ? 36.233 3.651 -21.514 1.00 67.69 145 LEU A O 1
ATOM 1147 N N . ALA A 1 146 ? 35.283 1.976 -20.363 1.00 64.50 146 ALA A N 1
ATOM 1148 C CA . ALA A 1 146 ? 36.341 0.989 -20.619 1.00 64.50 146 ALA A CA 1
ATOM 1149 C C . ALA A 1 146 ? 36.826 0.916 -22.090 1.00 64.50 146 ALA A C 1
ATOM 1151 O O . ALA A 1 146 ? 38.043 0.938 -22.287 1.00 64.50 146 ALA A O 1
ATOM 1152 N N . PRO A 1 147 ? 35.950 0.901 -23.123 1.00 60.81 147 PRO A N 1
ATOM 1153 C CA . PRO A 1 147 ? 36.375 0.921 -24.532 1.00 60.81 147 PRO A CA 1
ATOM 1154 C C . PRO A 1 147 ? 37.252 2.108 -24.950 1.00 60.81 147 PRO A C 1
ATOM 1156 O O . PRO A 1 147 ? 38.001 1.998 -25.913 1.00 60.81 147 PRO A O 1
ATOM 1159 N N . TYR A 1 148 ? 37.165 3.250 -24.264 1.00 63.16 148 TYR A N 1
ATOM 1160 C CA . TYR A 1 148 ? 37.987 4.425 -24.576 1.00 63.16 148 TYR A CA 1
ATOM 1161 C C . TYR A 1 148 ? 39.405 4.320 -23.999 1.00 63.16 148 TYR A C 1
ATOM 1163 O O . TYR A 1 148 ? 40.286 5.081 -24.393 1.00 63.16 148 TYR A O 1
ATOM 1171 N N . PHE A 1 149 ? 39.629 3.382 -23.074 1.00 63.19 149 PHE A N 1
ATOM 1172 C CA . PHE A 1 149 ? 40.907 3.185 -22.388 1.00 63.19 149 PHE A CA 1
ATOM 1173 C C . PHE A 1 149 ? 41.605 1.870 -22.768 1.00 63.19 149 PHE A C 1
ATOM 1175 O O . PHE A 1 149 ? 42.782 1.698 -22.458 1.00 63.19 149 PHE A O 1
ATOM 1182 N N . VAL A 1 150 ? 40.912 0.952 -23.452 1.00 55.91 150 VAL A N 1
ATOM 1183 C CA . VAL A 1 150 ? 41.445 -0.342 -23.900 1.00 55.91 150 VAL A CA 1
ATOM 1184 C C . VAL A 1 150 ? 41.198 -0.475 -25.403 1.00 55.91 150 VAL A C 1
ATOM 1186 O O . VAL A 1 150 ? 40.065 -0.361 -25.850 1.00 55.91 150 VAL A O 1
ATOM 1189 N N . THR A 1 151 ? 42.233 -0.765 -26.197 1.00 47.91 151 THR A N 1
ATOM 1190 C CA . THR A 1 151 ? 42.178 -0.930 -27.671 1.00 47.91 151 THR A CA 1
ATOM 1191 C C . THR A 1 151 ? 41.341 -2.124 -28.162 1.00 47.91 151 THR A C 1
ATOM 1193 O O . THR A 1 151 ? 41.380 -2.469 -29.342 1.00 47.91 151 THR A O 1
ATOM 1196 N N . ALA A 1 152 ? 40.570 -2.764 -27.283 1.00 46.28 152 ALA A N 1
ATOM 1197 C CA . ALA A 1 152 ? 39.671 -3.857 -27.609 1.00 46.28 152 ALA A CA 1
ATOM 1198 C C . ALA A 1 152 ? 38.220 -3.381 -27.485 1.00 46.28 152 ALA A C 1
ATOM 1200 O O . ALA A 1 152 ? 37.775 -2.978 -26.408 1.00 46.28 152 ALA A O 1
ATOM 1201 N N . MET A 1 153 ? 37.471 -3.464 -28.588 1.00 43.03 153 MET A N 1
ATOM 1202 C CA . MET A 1 153 ? 36.030 -3.226 -28.562 1.00 43.03 153 MET A CA 1
ATOM 1203 C C . MET A 1 153 ? 35.347 -4.250 -27.637 1.00 43.03 153 MET A C 1
ATOM 1205 O O . MET A 1 153 ? 35.579 -5.454 -27.789 1.00 43.03 153 MET A O 1
ATOM 1209 N N . PRO A 1 154 ? 34.503 -3.819 -26.685 1.00 40.56 154 PRO A N 1
ATOM 1210 C CA . PRO A 1 154 ? 33.789 -4.740 -25.823 1.00 40.56 154 PRO A CA 1
ATOM 1211 C C . PRO A 1 154 ? 32.782 -5.540 -26.646 1.00 40.56 154 PRO A C 1
ATOM 1213 O O . PRO A 1 154 ? 32.080 -4.987 -27.483 1.00 40.56 154 PRO A O 1
ATOM 1216 N N . ARG A 1 155 ? 32.630 -6.833 -26.367 1.00 42.94 155 ARG A N 1
ATOM 1217 C CA . ARG A 1 155 ? 31.425 -7.575 -26.758 1.00 42.94 155 ARG A CA 1
ATOM 1218 C C . ARG A 1 155 ? 30.400 -7.424 -25.642 1.00 42.94 155 ARG A C 1
ATOM 1220 O O . ARG A 1 155 ? 30.369 -8.233 -24.720 1.00 42.94 155 ARG A O 1
ATOM 1227 N N . THR A 1 156 ? 29.603 -6.360 -25.657 1.00 42.91 156 THR A N 1
ATOM 1228 C CA . THR A 1 156 ? 28.506 -6.191 -24.691 1.00 42.91 156 THR A CA 1
ATOM 1229 C C . THR A 1 156 ? 27.185 -6.591 -25.327 1.00 42.91 156 THR A C 1
ATOM 1231 O O . THR A 1 156 ? 26.307 -5.772 -25.543 1.00 42.91 156 THR A O 1
ATOM 1234 N N . GLU A 1 157 ? 27.014 -7.886 -25.578 1.00 43.09 157 GLU A N 1
ATOM 1235 C CA . GLU A 1 157 ? 25.772 -8.453 -26.127 1.00 43.09 157 GLU A CA 1
ATOM 1236 C C . GLU A 1 157 ? 24.570 -8.376 -25.146 1.00 43.09 157 GLU A C 1
ATOM 1238 O O . GLU A 1 157 ? 23.459 -8.743 -25.512 1.00 43.09 157 GLU A O 1
ATOM 1243 N N . PHE A 1 158 ? 24.731 -7.883 -23.900 1.00 41.34 158 PHE A N 1
ATOM 1244 C CA . PHE A 1 158 ? 23.714 -8.091 -22.843 1.00 41.34 158 PHE A CA 1
ATOM 1245 C C . PHE A 1 158 ? 23.372 -6.895 -21.912 1.00 41.34 158 PHE A C 1
ATOM 1247 O O . PHE A 1 158 ? 22.530 -7.035 -21.009 1.00 41.34 158 PHE A O 1
ATOM 1254 N N . GLY A 1 159 ? 23.950 -5.703 -22.119 1.00 44.19 159 GLY A N 1
ATOM 1255 C CA . GLY A 1 159 ? 23.741 -4.513 -21.267 1.00 44.19 159 GLY A CA 1
ATOM 1256 C C . GLY A 1 159 ? 22.801 -3.452 -21.861 1.00 44.19 159 GLY A C 1
ATOM 1257 O O . GLY A 1 159 ? 22.722 -3.301 -23.073 1.00 44.19 159 GLY A O 1
ATOM 1258 N N . TRP A 1 160 ? 22.142 -2.641 -21.017 1.00 46.78 160 TRP A N 1
ATOM 1259 C CA . TRP A 1 160 ? 21.451 -1.405 -21.464 1.00 46.78 160 TRP A CA 1
ATOM 1260 C C . TRP A 1 160 ? 22.438 -0.392 -22.092 1.00 46.78 160 TRP A C 1
ATOM 1262 O O . TRP A 1 160 ? 22.042 0.557 -22.756 1.00 46.78 160 TRP A O 1
ATOM 1272 N N . THR A 1 161 ? 23.734 -0.636 -21.896 1.00 45.09 161 THR A N 1
ATOM 1273 C CA . THR A 1 161 ? 24.904 0.102 -22.374 1.00 45.09 161 THR A CA 1
ATOM 1274 C C . THR A 1 161 ? 25.470 -0.424 -23.701 1.00 45.09 161 THR A C 1
ATOM 1276 O O . THR A 1 161 ? 26.394 0.176 -24.241 1.00 45.09 161 THR A O 1
ATOM 1279 N N . ALA A 1 162 ? 24.913 -1.502 -24.276 1.00 44.72 162 ALA A N 1
ATOM 1280 C CA . ALA A 1 162 ? 25.281 -1.998 -25.613 1.00 44.72 162 ALA A CA 1
ATOM 1281 C C . ALA A 1 162 ? 25.048 -0.955 -26.731 1.00 44.72 162 ALA A C 1
ATOM 1283 O O . ALA A 1 162 ? 25.613 -1.044 -27.814 1.00 44.72 162 ALA A O 1
ATOM 1284 N N . MET A 1 163 ? 24.247 0.072 -26.437 1.00 49.06 163 MET A N 1
ATOM 1285 C CA . MET A 1 163 ? 23.734 1.092 -27.358 1.00 49.06 163 MET A CA 1
ATOM 1286 C C . MET A 1 163 ? 24.722 2.223 -27.685 1.00 49.06 163 MET A C 1
ATOM 1288 O O . MET A 1 163 ? 24.322 3.211 -28.299 1.00 49.06 163 MET A O 1
ATOM 1292 N N . PHE A 1 164 ? 25.974 2.115 -27.230 1.00 49.91 164 PHE A N 1
ATOM 1293 C CA . PHE A 1 164 ? 27.021 3.135 -27.387 1.00 49.91 164 PHE A CA 1
ATOM 1294 C C . PHE A 1 164 ? 28.133 2.731 -28.360 1.00 49.91 164 PHE A C 1
ATOM 1296 O O . PHE A 1 164 ? 29.133 3.438 -28.482 1.00 49.91 164 PHE A O 1
ATOM 1303 N N . GLN A 1 165 ? 27.993 1.591 -29.037 1.00 50.38 165 GLN A N 1
ATOM 1304 C CA . GLN A 1 165 ? 28.975 1.157 -30.021 1.00 50.38 165 GLN A CA 1
ATOM 1305 C C . GLN A 1 165 ? 28.685 1.819 -31.361 1.00 50.38 165 GLN A C 1
ATOM 1307 O O . GLN A 1 165 ? 27.655 1.560 -31.976 1.00 50.38 165 GLN A O 1
ATOM 1312 N N . VAL A 1 166 ? 29.600 2.675 -31.811 1.00 52.91 166 VAL A N 1
ATOM 1313 C CA . VAL A 1 166 ? 29.568 3.235 -33.160 1.00 52.91 166 VAL A CA 1
ATOM 1314 C C . VAL A 1 166 ? 30.896 2.951 -33.847 1.00 52.91 166 VAL A C 1
ATOM 1316 O O . VAL A 1 166 ? 31.957 2.968 -33.229 1.00 52.91 166 VAL A O 1
ATOM 1319 N N . LEU A 1 167 ? 30.743 2.650 -35.130 1.00 53.72 167 LEU A N 1
ATOM 1320 C CA . LEU A 1 167 ? 31.697 2.451 -36.209 1.00 53.72 167 LEU A CA 1
ATOM 1321 C C . LEU A 1 167 ? 33.173 2.772 -35.925 1.00 53.72 167 LEU A C 1
ATOM 1323 O O . LEU A 1 167 ? 33.474 3.888 -35.504 1.00 53.72 167 LEU A O 1
ATOM 1327 N N . PRO A 1 168 ? 34.108 1.877 -36.311 1.00 54.41 168 PRO A N 1
ATOM 1328 C CA . PRO A 1 168 ? 35.553 2.143 -36.289 1.00 54.41 168 PRO A CA 1
ATOM 1329 C C . PRO A 1 168 ? 35.968 3.440 -37.008 1.00 54.41 168 PRO A C 1
ATOM 1331 O O . PRO A 1 168 ? 37.042 3.975 -36.757 1.00 54.41 168 PRO A O 1
ATOM 1334 N N . GLU A 1 169 ? 35.121 3.931 -37.913 1.00 56.88 169 GLU A N 1
ATOM 1335 C CA . GLU A 1 169 ? 35.332 5.116 -38.748 1.00 56.88 169 GLU A CA 1
ATOM 1336 C C . GLU A 1 169 ? 34.964 6.440 -38.045 1.00 56.88 169 GLU A C 1
ATOM 1338 O O . GLU A 1 169 ? 35.264 7.516 -38.567 1.00 56.88 169 GLU A O 1
ATOM 1343 N N . LEU A 1 170 ? 34.318 6.403 -36.869 1.00 65.06 170 LEU A N 1
ATOM 1344 C CA . LEU A 1 170 ? 33.900 7.610 -36.154 1.00 65.06 170 LEU A CA 1
ATOM 1345 C C . LEU A 1 170 ? 35.033 8.186 -35.291 1.00 65.06 170 LEU A C 1
ATOM 1347 O O . LEU A 1 170 ? 35.677 7.491 -34.508 1.00 65.06 170 LEU A O 1
ATOM 1351 N N . ARG A 1 171 ? 35.221 9.506 -35.367 1.00 72.12 171 ARG A N 1
ATOM 1352 C CA . ARG A 1 171 ? 36.130 10.251 -34.484 1.00 72.12 171 ARG A CA 1
ATOM 1353 C C . ARG A 1 171 ? 35.726 10.112 -33.010 1.00 72.12 171 ARG A C 1
ATOM 1355 O O . ARG A 1 171 ? 34.556 10.291 -32.664 1.00 72.12 171 ARG A O 1
ATOM 1362 N N . TRP A 1 172 ? 36.696 9.859 -32.129 1.00 70.75 172 TRP A N 1
ATOM 1363 C CA . TRP A 1 172 ? 36.443 9.612 -30.704 1.00 70.75 172 TRP A CA 1
ATOM 1364 C C . TRP A 1 172 ? 35.836 10.826 -29.979 1.00 70.75 172 TRP A C 1
ATOM 1366 O O . TRP A 1 172 ? 35.020 10.646 -29.077 1.00 70.75 172 TRP A O 1
ATOM 1376 N N . GLU A 1 173 ? 36.167 12.056 -30.393 1.00 75.94 173 GLU A N 1
ATOM 1377 C CA . GLU A 1 173 ? 35.637 13.293 -29.798 1.00 75.94 173 GLU A CA 1
ATOM 1378 C C . GLU A 1 173 ? 34.131 13.426 -30.041 1.00 75.94 173 GLU A C 1
ATOM 1380 O O . GLU A 1 173 ? 33.359 13.804 -29.160 1.00 75.94 173 GLU A O 1
ATOM 1385 N N . LEU A 1 174 ? 33.711 13.084 -31.258 1.00 73.94 174 LEU A N 1
ATOM 1386 C CA . LEU A 1 174 ? 32.315 13.092 -31.663 1.00 73.94 174 LEU A CA 1
ATOM 1387 C C . LEU A 1 174 ? 31.532 11.972 -30.964 1.00 73.94 174 LEU A C 1
ATOM 1389 O O . LEU A 1 174 ? 30.391 12.187 -30.556 1.00 73.94 174 LEU A O 1
ATOM 1393 N N . ASN A 1 175 ? 32.154 10.805 -30.781 1.00 71.88 175 ASN A N 1
ATOM 1394 C CA . ASN A 1 175 ? 31.561 9.702 -30.028 1.00 71.88 175 ASN A CA 1
ATOM 1395 C C . ASN A 1 175 ? 31.317 10.088 -28.558 1.00 71.88 175 ASN A C 1
ATOM 1397 O O . ASN A 1 175 ? 30.222 9.902 -28.027 1.00 71.88 175 ASN A O 1
ATOM 1401 N N . LEU A 1 176 ? 32.306 10.727 -27.924 1.00 73.81 176 LEU A N 1
ATOM 1402 C CA . LEU A 1 176 ? 32.182 11.229 -26.558 1.00 73.81 176 LEU A CA 1
ATOM 1403 C C . LEU A 1 176 ? 31.056 12.269 -26.436 1.00 73.81 176 LEU A C 1
ATOM 1405 O O . LEU A 1 176 ? 30.286 12.240 -25.477 1.00 73.81 176 LEU A O 1
ATOM 1409 N N . LEU A 1 177 ? 30.922 13.164 -27.421 1.00 77.69 177 LEU A N 1
ATOM 1410 C CA . LEU A 1 177 ? 29.845 14.154 -27.465 1.00 77.69 177 LEU A CA 1
ATOM 1411 C C . LEU A 1 177 ? 28.462 13.480 -27.521 1.00 77.69 177 LEU A C 1
ATOM 1413 O O . LEU A 1 177 ? 27.584 13.815 -26.724 1.00 77.69 177 LEU A O 1
ATOM 1417 N N . LEU A 1 178 ? 28.272 12.518 -28.432 1.00 74.25 178 LEU A N 1
ATOM 1418 C CA . LEU A 1 178 ? 27.028 11.748 -28.558 1.00 74.25 178 LEU A CA 1
ATOM 1419 C C . LEU A 1 178 ? 26.679 11.037 -27.246 1.00 74.25 178 LEU A C 1
ATOM 1421 O O . LEU A 1 178 ? 25.535 11.108 -26.791 1.00 74.25 178 LEU A O 1
ATOM 1425 N N . LEU A 1 179 ? 27.681 10.428 -26.611 1.00 74.00 179 LEU A N 1
ATOM 1426 C CA . LEU A 1 179 ? 27.545 9.734 -25.338 1.00 74.00 179 LEU A CA 1
ATOM 1427 C C . LEU A 1 179 ? 27.101 10.667 -24.200 1.00 74.00 179 LEU A C 1
ATOM 1429 O O . LEU A 1 179 ? 26.211 10.313 -23.429 1.00 74.00 179 LEU A O 1
ATOM 1433 N N . VAL A 1 180 ? 27.673 11.869 -24.093 1.00 78.62 180 VAL A N 1
ATOM 1434 C CA . VAL A 1 180 ? 27.302 12.837 -23.045 1.00 78.62 180 VAL A CA 1
ATOM 1435 C C . VAL A 1 180 ? 25.838 13.262 -23.171 1.00 78.62 180 VAL A C 1
ATOM 1437 O O . VAL A 1 180 ? 25.121 13.291 -22.170 1.00 78.62 180 VAL A O 1
ATOM 1440 N N . PHE A 1 181 ? 25.363 13.563 -24.382 1.00 79.81 181 PHE A N 1
ATOM 1441 C CA . PHE A 1 181 ? 23.964 13.956 -24.590 1.00 79.81 181 PHE A CA 1
ATOM 1442 C C . PHE A 1 181 ? 22.988 12.813 -24.317 1.00 79.81 181 PHE A C 1
ATOM 1444 O O . PHE A 1 181 ? 21.938 13.014 -23.705 1.00 79.81 181 PHE A O 1
ATOM 1451 N N . ALA A 1 182 ? 23.369 11.606 -24.713 1.00 75.06 182 ALA A N 1
ATOM 1452 C CA . ALA A 1 182 ? 22.658 10.387 -24.385 1.00 75.06 182 ALA A CA 1
ATOM 1453 C C . ALA A 1 18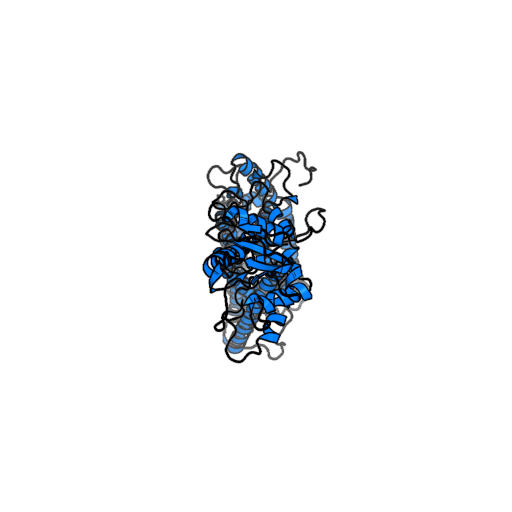2 ? 22.516 10.174 -22.864 1.00 75.06 182 ALA A C 1
ATOM 1455 O O . ALA A 1 182 ? 21.408 9.985 -22.351 1.00 7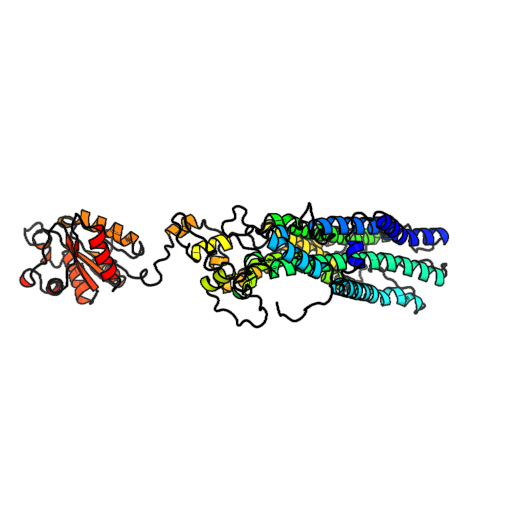5.06 182 ALA A O 1
ATOM 1456 N N . LEU A 1 183 ? 23.629 10.268 -22.132 1.00 77.94 183 LEU A N 1
ATOM 1457 C CA . LEU A 1 183 ? 23.657 10.137 -20.675 1.00 77.94 183 LEU A CA 1
ATOM 1458 C C . LEU A 1 183 ? 22.886 11.262 -19.978 1.00 77.94 183 LEU A C 1
ATOM 1460 O O . LEU A 1 183 ? 22.251 11.020 -18.956 1.00 77.94 183 LEU A O 1
ATOM 1464 N N . ALA A 1 184 ? 22.867 12.476 -20.534 1.00 83.38 184 ALA A N 1
ATOM 1465 C CA . ALA A 1 184 ? 22.063 13.573 -20.002 1.00 83.38 184 ALA A CA 1
ATOM 1466 C C . ALA A 1 184 ? 20.552 13.277 -20.079 1.00 83.38 184 ALA A C 1
ATOM 1468 O O . ALA A 1 184 ? 19.821 13.542 -19.120 1.00 83.38 184 ALA A O 1
ATOM 1469 N N . ALA A 1 185 ? 20.079 12.686 -21.183 1.00 80.56 185 ALA A N 1
ATOM 1470 C CA . ALA A 1 185 ? 18.682 12.271 -21.324 1.00 80.56 185 ALA A CA 1
ATOM 1471 C C . ALA A 1 185 ? 18.323 11.132 -20.350 1.00 80.56 185 ALA A C 1
ATOM 1473 O O . ALA A 1 185 ? 17.288 11.195 -19.679 1.00 80.56 185 ALA A O 1
ATOM 1474 N N . GLN A 1 186 ? 19.201 10.133 -20.210 1.00 79.88 186 GLN A N 1
ATOM 1475 C CA . GLN A 1 186 ? 19.044 9.051 -19.232 1.00 79.88 186 GLN A CA 1
ATOM 1476 C C . GLN A 1 186 ? 19.026 9.588 -17.794 1.00 79.88 186 GLN A C 1
ATOM 1478 O O . GLN A 1 186 ? 18.140 9.239 -17.011 1.00 79.88 186 GLN A O 1
ATOM 1483 N N . PHE A 1 187 ? 19.949 10.488 -17.453 1.00 86.75 187 PHE A N 1
ATOM 1484 C CA . PHE A 1 187 ? 20.004 11.141 -16.150 1.00 86.75 187 PHE A CA 1
ATOM 1485 C C . PHE A 1 187 ? 18.704 11.888 -15.838 1.00 86.75 187 PHE A C 1
ATOM 1487 O O . PHE A 1 187 ? 18.169 11.747 -14.740 1.00 86.75 187 PHE A O 1
ATOM 1494 N N . ALA A 1 188 ? 18.153 12.635 -16.800 1.00 88.81 188 ALA A N 1
ATOM 1495 C CA . ALA A 1 188 ? 16.883 13.336 -16.625 1.00 88.81 188 ALA A CA 1
ATOM 1496 C C . ALA A 1 188 ? 15.711 12.370 -16.364 1.00 88.81 188 ALA A C 1
ATOM 1498 O O . ALA A 1 188 ? 14.893 12.629 -15.477 1.00 88.81 188 ALA A O 1
ATOM 1499 N N . ALA A 1 189 ? 15.648 11.240 -17.077 1.00 86.31 189 ALA A N 1
ATOM 1500 C CA . ALA A 1 189 ? 14.630 10.213 -16.852 1.00 86.31 189 ALA A CA 1
ATOM 1501 C C . ALA A 1 189 ? 14.749 9.575 -15.454 1.00 86.31 189 ALA A C 1
ATOM 1503 O O . ALA A 1 189 ? 13.754 9.486 -14.729 1.00 86.31 189 ALA A O 1
ATOM 1504 N N . VAL A 1 190 ? 15.968 9.199 -15.043 1.00 86.88 190 VAL A N 1
ATOM 1505 C CA . VAL A 1 190 ? 16.239 8.646 -13.704 1.00 86.88 190 VAL A CA 1
ATOM 1506 C C . VAL A 1 190 ? 15.882 9.664 -12.622 1.00 86.88 190 VAL A C 1
ATOM 1508 O O . VAL A 1 190 ? 15.194 9.317 -11.663 1.00 86.88 190 VAL A O 1
ATOM 1511 N N . LEU A 1 191 ? 16.263 10.932 -12.797 1.00 91.81 191 LEU A N 1
ATOM 1512 C CA . LEU A 1 191 ? 15.965 11.995 -11.842 1.00 91.81 191 LEU A CA 1
ATOM 1513 C C . LEU A 1 191 ? 14.457 12.199 -11.659 1.00 91.81 191 LEU A C 1
ATOM 1515 O O . LEU A 1 191 ? 14.001 12.324 -10.524 1.00 91.81 191 LEU A O 1
ATOM 1519 N N . LEU A 1 192 ? 13.669 12.192 -12.739 1.00 92.25 192 LEU A N 1
ATOM 1520 C CA . LEU A 1 192 ? 12.205 12.265 -12.647 1.00 92.25 192 LEU A CA 1
ATOM 1521 C C . LEU A 1 192 ? 11.624 11.074 -11.872 1.00 92.25 192 LEU A C 1
ATOM 1523 O O . LEU A 1 192 ? 10.757 11.269 -11.017 1.00 92.25 192 LEU A O 1
ATOM 1527 N N . GLY A 1 193 ? 12.132 9.862 -12.115 1.00 91.25 193 GLY A N 1
ATOM 1528 C CA . GLY A 1 193 ? 11.754 8.665 -11.359 1.00 91.25 193 GLY A CA 1
ATOM 1529 C C . GLY A 1 193 ? 12.085 8.784 -9.867 1.00 91.25 193 GLY A C 1
ATOM 1530 O O . GLY A 1 193 ? 11.222 8.561 -9.018 1.00 91.25 193 GLY A O 1
ATOM 1531 N N . MET A 1 194 ? 13.302 9.222 -9.532 1.00 92.69 194 MET A N 1
ATOM 1532 C CA . MET A 1 194 ? 13.739 9.398 -8.142 1.00 92.69 194 MET A CA 1
ATOM 1533 C C . MET A 1 194 ? 12.971 10.511 -7.424 1.00 92.69 194 MET A C 1
ATOM 1535 O O . MET A 1 194 ? 12.624 10.362 -6.251 1.00 92.69 194 MET A O 1
ATOM 1539 N N . LEU A 1 195 ? 12.638 11.604 -8.117 1.00 94.06 195 LEU A N 1
ATOM 1540 C CA . LEU A 1 195 ? 11.762 12.644 -7.578 1.00 94.06 195 LEU A CA 1
ATOM 1541 C C . LEU A 1 195 ? 10.354 12.100 -7.316 1.00 94.06 195 LEU A C 1
ATOM 1543 O O . LEU A 1 195 ? 9.789 12.398 -6.266 1.00 94.06 195 LEU A O 1
ATOM 1547 N N . ALA A 1 196 ? 9.803 11.279 -8.216 1.00 93.75 196 ALA A N 1
ATOM 1548 C CA . ALA A 1 196 ? 8.487 10.672 -8.027 1.00 93.75 196 ALA A CA 1
ATOM 1549 C C . ALA A 1 196 ? 8.468 9.778 -6.782 1.00 93.75 196 ALA A C 1
ATOM 1551 O O . ALA A 1 196 ? 7.603 9.951 -5.924 1.00 93.75 196 ALA A O 1
ATOM 1552 N N . ILE A 1 197 ? 9.463 8.895 -6.639 1.00 94.25 197 ILE A N 1
ATOM 1553 C CA . ILE A 1 197 ? 9.626 8.036 -5.458 1.00 94.25 197 ILE A CA 1
ATOM 1554 C C . ILE A 1 197 ? 9.750 8.891 -4.192 1.00 94.25 197 ILE A C 1
ATOM 1556 O O . ILE A 1 197 ? 9.069 8.623 -3.203 1.00 94.25 197 ILE A O 1
ATOM 1560 N N . ALA A 1 198 ? 10.557 9.957 -4.217 1.00 94.00 198 ALA A N 1
ATOM 1561 C CA . ALA A 1 198 ? 10.729 10.842 -3.068 1.00 94.00 198 ALA A CA 1
ATOM 1562 C C . ALA A 1 198 ? 9.423 11.550 -2.665 1.00 94.00 198 ALA A C 1
ATOM 1564 O O . ALA A 1 198 ? 9.112 11.623 -1.473 1.00 94.00 198 ALA A O 1
ATOM 1565 N N . VAL A 1 199 ? 8.636 12.046 -3.628 1.00 94.12 199 VAL A N 1
ATOM 1566 C CA . VAL A 1 199 ? 7.332 12.669 -3.347 1.00 94.12 199 VAL A CA 1
ATOM 1567 C C . VAL A 1 199 ? 6.350 11.649 -2.775 1.00 94.12 199 VAL A C 1
ATOM 1569 O O . VAL A 1 199 ? 5.741 11.924 -1.741 1.00 94.12 199 VAL A O 1
ATOM 1572 N N . MET A 1 200 ? 6.229 10.465 -3.384 1.00 95.62 200 MET A N 1
ATOM 1573 C CA . MET A 1 200 ? 5.352 9.395 -2.891 1.00 95.62 200 MET A CA 1
ATOM 1574 C C . MET A 1 200 ? 5.742 8.946 -1.483 1.00 95.62 200 MET A C 1
ATOM 1576 O O . MET A 1 200 ? 4.883 8.827 -0.613 1.00 95.62 200 MET A O 1
ATOM 1580 N N . PHE A 1 201 ? 7.040 8.788 -1.219 1.00 96.31 201 PHE A N 1
ATOM 1581 C CA . PHE A 1 201 ? 7.554 8.439 0.101 1.00 96.31 201 PHE A CA 1
ATOM 1582 C C . PHE A 1 201 ? 7.202 9.500 1.143 1.00 96.31 201 PHE A C 1
ATOM 1584 O O . PHE A 1 201 ? 6.686 9.173 2.209 1.00 96.31 201 PHE A O 1
ATOM 1591 N N . ARG A 1 202 ? 7.418 10.787 0.841 1.00 95.06 202 ARG A N 1
ATOM 1592 C CA . ARG A 1 202 ? 7.065 11.877 1.765 1.00 95.06 202 ARG A CA 1
ATOM 1593 C C . ARG A 1 202 ? 5.567 11.989 1.988 1.00 95.06 202 ARG A C 1
ATOM 1595 O O . ARG A 1 202 ? 5.162 12.222 3.124 1.00 95.06 202 ARG A O 1
ATOM 1602 N N . HIS A 1 203 ? 4.771 11.801 0.942 1.00 95.25 203 HIS A N 1
ATOM 1603 C CA . HIS A 1 203 ? 3.319 11.753 1.032 1.00 95.25 203 HIS A CA 1
ATOM 1604 C C . HIS A 1 203 ? 2.859 10.606 1.940 1.00 95.25 203 HIS A C 1
ATOM 1606 O O . HIS A 1 203 ? 2.096 10.837 2.872 1.00 95.25 203 HIS A O 1
ATOM 1612 N N . ASN A 1 204 ? 3.362 9.389 1.731 1.00 95.62 204 ASN A N 1
ATOM 1613 C CA . ASN A 1 204 ? 2.934 8.213 2.492 1.00 95.62 204 ASN A CA 1
ATOM 1614 C C . ASN A 1 204 ? 3.421 8.244 3.941 1.00 95.62 204 ASN A C 1
ATOM 1616 O O . ASN A 1 204 ? 2.667 7.911 4.850 1.00 95.62 204 ASN A O 1
ATOM 1620 N N . LEU A 1 205 ? 4.645 8.720 4.177 1.00 94.25 205 LEU A N 1
ATOM 1621 C CA . LEU A 1 205 ? 5.160 8.936 5.525 1.00 94.25 205 LEU A CA 1
ATOM 1622 C C . LEU A 1 205 ? 4.376 10.033 6.258 1.00 94.25 205 LEU A C 1
ATOM 1624 O O . LEU A 1 205 ? 4.151 9.936 7.461 1.00 94.25 205 LEU A O 1
ATOM 1628 N N . PHE A 1 206 ? 3.960 11.087 5.547 1.00 94.00 206 PHE A N 1
ATOM 1629 C CA . PHE A 1 206 ? 3.072 12.100 6.110 1.00 94.00 206 PHE A CA 1
ATOM 1630 C C . PHE A 1 206 ? 1.700 11.511 6.431 1.00 94.00 206 PHE A C 1
ATOM 1632 O O . PHE A 1 206 ? 1.207 11.757 7.522 1.00 94.00 206 PHE A O 1
ATOM 1639 N N . PHE A 1 207 ? 1.121 10.711 5.535 1.00 94.19 207 PHE A N 1
ATOM 1640 C CA . PHE A 1 207 ? -0.143 10.025 5.782 1.00 94.19 207 PHE A CA 1
ATOM 1641 C C . PHE A 1 207 ? -0.089 9.184 7.063 1.00 94.19 207 PHE A C 1
ATOM 1643 O O . PHE A 1 207 ? -0.837 9.448 7.998 1.00 94.19 207 PHE A O 1
ATOM 1650 N N . LEU A 1 208 ? 0.861 8.250 7.143 1.00 92.38 208 LEU A N 1
ATOM 1651 C CA . LEU A 1 208 ? 1.035 7.366 8.297 1.00 92.38 208 LEU A CA 1
ATOM 1652 C C . LEU A 1 208 ? 1.317 8.131 9.597 1.00 92.38 208 LEU A C 1
ATOM 1654 O O . LEU A 1 208 ? 0.741 7.823 10.632 1.00 92.38 208 LEU A O 1
ATOM 1658 N N . GLY A 1 209 ? 2.179 9.149 9.543 1.00 90.06 209 GLY A N 1
ATOM 1659 C CA . GLY A 1 209 ? 2.559 9.936 10.718 1.00 90.06 209 GLY A CA 1
ATOM 1660 C C . GLY A 1 209 ? 1.520 10.961 11.180 1.00 90.06 209 GLY A C 1
ATOM 1661 O O . GLY A 1 209 ? 1.762 11.622 12.186 1.00 90.06 209 GLY A O 1
ATOM 1662 N N . ASN A 1 210 ? 0.418 11.136 10.445 1.00 91.69 210 ASN A N 1
ATOM 1663 C CA . ASN A 1 210 ? -0.707 11.984 10.844 1.00 91.69 210 ASN A CA 1
ATOM 1664 C C . ASN A 1 210 ? -1.978 11.168 11.104 1.00 91.69 210 ASN A C 1
ATOM 1666 O O . ASN A 1 210 ? -3.021 11.765 11.333 1.00 91.69 210 ASN A O 1
ATOM 1670 N N . ILE A 1 211 ? -1.928 9.834 11.101 1.00 91.31 211 ILE A N 1
ATOM 1671 C CA . ILE A 1 211 ? -3.021 9.038 11.669 1.00 91.31 211 ILE A CA 1
ATOM 1672 C C . ILE A 1 211 ? -3.017 9.245 13.179 1.00 91.31 211 ILE A C 1
ATOM 1674 O O . ILE A 1 211 ? -1.952 9.263 13.800 1.00 91.31 211 ILE A O 1
ATOM 1678 N N . TYR A 1 212 ? -4.202 9.452 13.749 1.00 90.44 212 TYR A N 1
ATOM 1679 C CA . TYR A 1 212 ? -4.340 9.679 15.178 1.00 90.44 212 TYR A CA 1
ATOM 1680 C C . TYR A 1 212 ? -3.759 8.493 15.952 1.00 90.44 212 TYR A C 1
ATOM 1682 O O . TYR A 1 212 ? -4.132 7.342 15.719 1.00 90.44 212 TYR A O 1
ATOM 1690 N N . GLN A 1 213 ? -2.831 8.806 16.855 1.00 88.06 213 GLN A N 1
ATOM 1691 C CA . GLN A 1 213 ? -2.336 7.886 17.864 1.00 88.06 213 GLN A CA 1
ATOM 1692 C C . GLN A 1 213 ? -2.351 8.579 19.221 1.00 88.06 213 GLN A C 1
ATOM 1694 O O . GLN A 1 213 ? -1.788 9.672 19.351 1.00 88.06 213 GLN A O 1
ATOM 1699 N N . ARG A 1 214 ? -2.950 7.944 20.234 1.00 85.12 214 ARG A N 1
ATOM 1700 C CA . ARG A 1 214 ? -3.037 8.471 21.606 1.00 85.12 214 ARG A CA 1
ATOM 1701 C C . ARG A 1 214 ? -1.665 8.880 22.139 1.00 85.12 214 ARG A C 1
ATOM 1703 O O . ARG A 1 214 ? -1.532 9.955 22.709 1.00 85.12 214 ARG A O 1
ATOM 1710 N N . ARG A 1 215 ? -0.623 8.085 21.871 1.00 81.06 215 ARG A N 1
ATOM 1711 C CA . ARG A 1 215 ? 0.763 8.381 22.286 1.00 81.06 215 ARG A CA 1
ATOM 1712 C C . ARG A 1 215 ? 1.412 9.601 21.605 1.00 81.06 215 ARG A C 1
ATOM 1714 O O . ARG A 1 215 ? 2.486 10.029 22.020 1.00 81.06 215 ARG A O 1
ATOM 1721 N N . TRP A 1 216 ? 0.841 10.112 20.510 1.00 77.88 216 TRP A N 1
ATOM 1722 C CA . TRP A 1 216 ? 1.411 11.220 19.724 1.00 77.88 216 TRP A CA 1
ATOM 1723 C C . TRP A 1 216 ? 0.608 12.513 19.811 1.00 77.88 216 TRP A C 1
ATOM 1725 O O . TRP A 1 216 ? 1.166 13.577 19.534 1.00 77.88 216 TRP A O 1
ATOM 1735 N N . ALA A 1 217 ? -0.679 12.427 20.136 1.00 76.81 217 ALA A N 1
ATOM 1736 C CA . ALA A 1 217 ? -1.567 13.574 20.181 1.00 76.81 217 ALA A CA 1
ATOM 1737 C C . ALA A 1 217 ? -1.581 14.201 21.580 1.00 76.81 217 ALA A C 1
ATOM 1739 O O . ALA A 1 217 ? -2.071 13.599 22.532 1.00 76.81 217 ALA A O 1
ATOM 1740 N N . SER A 1 218 ? -1.089 15.436 21.687 1.00 74.31 218 SER A N 1
ATOM 1741 C CA . SER A 1 218 ? -1.298 16.278 22.868 1.00 74.31 218 SER A CA 1
ATOM 1742 C C . SER A 1 218 ? -2.783 16.654 23.001 1.00 74.31 218 SER A C 1
ATOM 1744 O O . SER A 1 218 ? -3.505 16.724 21.997 1.00 74.31 218 SER A O 1
ATOM 1746 N N . GLU A 1 219 ? -3.253 16.924 24.222 1.00 66.94 219 GLU A N 1
ATOM 1747 C CA . GLU A 1 219 ? -4.617 17.424 24.452 1.00 66.94 219 GLU A CA 1
ATOM 1748 C C . GLU A 1 219 ? -4.888 18.683 23.605 1.00 66.94 219 GLU A C 1
ATOM 1750 O O . GLU A 1 219 ? -4.084 19.612 23.573 1.00 66.94 219 GLU A O 1
ATOM 1755 N N . GLY A 1 220 ? -6.001 18.691 22.860 1.00 69.38 220 GLY A N 1
ATOM 1756 C CA . GLY A 1 220 ? -6.388 19.795 21.967 1.00 69.38 220 GLY A CA 1
ATOM 1757 C C . GLY A 1 220 ? -5.847 19.739 20.527 1.00 69.38 220 GLY A C 1
ATOM 1758 O O . GLY A 1 220 ? -6.345 20.472 19.678 1.00 69.38 220 GLY A O 1
ATOM 1759 N N . GLU A 1 221 ? -4.904 18.848 20.186 1.00 77.94 221 GLU A N 1
ATOM 1760 C CA . GLU A 1 221 ? -4.357 18.748 18.812 1.00 77.94 221 GLU A CA 1
ATOM 1761 C C . GLU A 1 221 ? -5.040 17.687 17.927 1.00 77.94 221 GLU A C 1
ATOM 1763 O O . GLU A 1 221 ?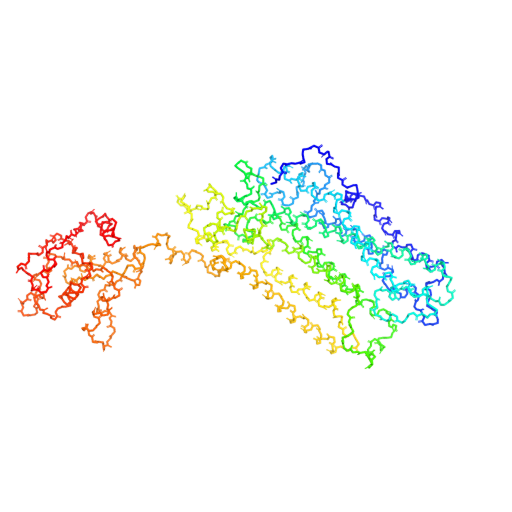 -4.660 17.491 16.770 1.00 77.94 221 GLU A O 1
ATOM 1768 N N . GLN A 1 222 ? -6.075 17.013 18.437 1.00 80.12 222 GLN A N 1
ATOM 1769 C CA . GLN A 1 222 ? -6.722 15.868 17.777 1.00 80.12 222 GLN A CA 1
ATOM 1770 C C . GLN A 1 222 ? -7.312 16.207 16.401 1.00 80.12 222 GLN A C 1
ATOM 1772 O O . GLN A 1 222 ? -7.289 15.371 15.498 1.00 80.12 222 GLN A O 1
ATOM 1777 N N . ALA A 1 223 ? -7.787 17.443 16.227 1.00 82.00 223 ALA A N 1
ATOM 1778 C CA . ALA A 1 223 ? -8.379 17.939 14.988 1.00 82.00 223 ALA A CA 1
ATOM 1779 C C . ALA A 1 223 ? -7.421 17.905 13.785 1.00 82.00 223 ALA A C 1
ATOM 1781 O O . ALA A 1 223 ? -7.872 17.895 12.643 1.00 82.00 223 ALA A O 1
ATOM 1782 N N . ARG A 1 224 ? -6.101 17.871 14.016 1.00 85.31 224 ARG A N 1
ATOM 1783 C CA . ARG A 1 224 ? -5.079 17.836 12.955 1.00 85.31 224 ARG A CA 1
ATOM 1784 C C . ARG A 1 224 ? -4.773 16.426 12.445 1.00 85.31 224 ARG A C 1
ATOM 1786 O O . ARG A 1 224 ? -4.102 16.294 11.423 1.00 85.31 224 ARG A O 1
ATOM 1793 N N . PHE A 1 225 ? -5.235 15.388 13.142 1.00 90.19 225 PHE A N 1
ATOM 1794 C CA . PHE A 1 225 ? -4.941 13.996 12.814 1.00 90.19 225 PHE A CA 1
ATOM 1795 C C . PHE A 1 225 ? -6.063 13.336 12.001 1.00 90.19 225 PHE A C 1
ATOM 1797 O O . PHE A 1 225 ? -7.244 13.661 12.124 1.00 90.19 225 PHE A O 1
ATOM 1804 N N . PHE A 1 226 ? -5.689 12.354 11.185 1.00 90.88 226 PHE A N 1
ATOM 1805 C CA . PHE A 1 226 ? -6.604 11.497 10.445 1.00 90.88 226 PHE A CA 1
ATOM 1806 C C . PHE A 1 226 ? -7.212 10.461 11.386 1.00 90.88 226 PHE A C 1
ATOM 1808 O O . PHE A 1 226 ? -6.511 9.619 11.950 1.00 90.88 226 PHE A O 1
ATOM 1815 N N . GLN A 1 227 ? -8.529 10.530 11.531 1.00 89.25 227 GLN A N 1
ATOM 1816 C CA . GLN A 1 227 ? -9.304 9.641 12.387 1.00 89.25 227 GLN A CA 1
ATOM 1817 C C . GLN A 1 227 ? -9.733 8.398 11.605 1.00 89.25 227 GLN A C 1
ATOM 1819 O O . GLN A 1 227 ? -10.268 8.510 10.499 1.00 89.25 227 GLN A O 1
ATOM 1824 N N . ILE A 1 228 ? -9.523 7.218 12.188 1.00 90.12 228 ILE A N 1
ATOM 1825 C CA . ILE A 1 228 ? -9.982 5.952 11.611 1.00 90.12 228 ILE A CA 1
ATOM 1826 C C . ILE A 1 228 ? -11.478 5.774 11.893 1.00 90.12 228 ILE A C 1
ATOM 1828 O O . ILE A 1 228 ? -11.941 5.985 13.010 1.00 90.12 228 ILE A O 1
ATOM 1832 N N . ASN A 1 229 ? -12.241 5.332 10.892 1.00 87.69 229 ASN A N 1
ATOM 1833 C CA . ASN A 1 229 ? -13.644 4.954 11.055 1.00 87.69 229 ASN A CA 1
ATOM 1834 C C . ASN A 1 229 ? -13.837 3.428 10.917 1.00 87.69 229 ASN A C 1
ATOM 1836 O O . ASN A 1 229 ? -13.883 2.927 9.790 1.00 87.69 229 ASN A O 1
ATOM 1840 N N . PRO A 1 230 ? -14.007 2.674 12.022 1.00 82.44 230 PRO A N 1
ATOM 1841 C CA . PRO A 1 230 ? -14.212 1.227 11.968 1.00 82.44 230 PRO A CA 1
ATOM 1842 C C . PRO A 1 230 ? -15.587 0.840 11.401 1.00 82.44 230 PRO A C 1
ATOM 1844 O O . PRO A 1 230 ? -15.747 -0.280 10.923 1.00 82.44 230 PRO A O 1
ATOM 1847 N N . LYS A 1 231 ? -16.571 1.755 11.408 1.00 81.44 231 LYS A N 1
ATOM 1848 C CA . LYS A 1 231 ? -17.927 1.542 10.867 1.00 81.44 231 LYS A CA 1
ATOM 1849 C C . LYS A 1 231 ? -18.049 1.912 9.382 1.00 81.44 231 LYS A C 1
ATOM 1851 O O . LYS A 1 231 ? -19.160 2.024 8.869 1.00 81.44 231 LYS A O 1
ATOM 1856 N N . ASP A 1 232 ? -16.937 2.149 8.687 1.00 82.94 232 ASP A N 1
ATOM 1857 C CA . ASP A 1 232 ? -16.957 2.501 7.267 1.00 82.94 232 ASP A CA 1
ATOM 1858 C C . ASP A 1 232 ? -17.541 1.365 6.413 1.00 82.94 232 ASP A C 1
ATOM 1860 O O . ASP A 1 232 ? -16.970 0.280 6.300 1.00 82.94 232 ASP A O 1
ATOM 1864 N N . VAL A 1 233 ? -18.662 1.656 5.747 1.00 79.81 233 VAL A N 1
ATOM 1865 C CA . VAL A 1 233 ? -19.367 0.741 4.834 1.00 79.81 233 VAL A CA 1
ATOM 1866 C C . VAL A 1 233 ? -18.446 0.235 3.720 1.00 79.81 233 VAL A C 1
ATOM 1868 O O . VAL A 1 233 ? -18.574 -0.899 3.265 1.00 79.81 233 VAL A O 1
ATOM 1871 N N . ASN A 1 234 ? -17.491 1.063 3.292 1.00 77.75 234 ASN A N 1
ATOM 1872 C CA . ASN A 1 234 ? -16.571 0.736 2.207 1.00 77.75 234 ASN A CA 1
ATOM 1873 C C . ASN A 1 234 ? -15.360 -0.088 2.667 1.00 77.75 234 ASN A C 1
ATOM 1875 O O . ASN A 1 234 ? -14.544 -0.469 1.827 1.00 77.75 234 ASN A O 1
ATOM 1879 N N . ARG A 1 235 ? -15.240 -0.370 3.974 1.00 84.62 235 ARG A N 1
ATOM 1880 C CA . ARG A 1 235 ? -14.148 -1.152 4.572 1.00 84.62 235 ARG A CA 1
ATOM 1881 C C . ARG A 1 235 ? -12.756 -0.590 4.256 1.00 84.62 235 ARG A C 1
ATOM 1883 O O . ARG A 1 235 ? -11.818 -1.353 4.006 1.00 84.62 235 ARG A O 1
ATOM 1890 N N . CYS A 1 236 ? -12.617 0.735 4.243 1.00 82.62 236 CYS A N 1
ATOM 1891 C CA . CYS A 1 236 ? -11.349 1.429 4.021 1.00 82.62 236 CYS A CA 1
ATOM 1892 C C . CYS A 1 236 ? -11.083 2.510 5.075 1.00 82.62 236 CYS A C 1
ATOM 1894 O O . CYS A 1 236 ? -10.457 3.529 4.781 1.00 82.62 236 CYS A O 1
ATOM 1896 N N . PHE A 1 237 ? -11.518 2.263 6.316 1.00 87.62 237 PHE A N 1
ATOM 1897 C CA . PHE A 1 237 ? -11.233 3.092 7.490 1.00 87.62 237 PHE A CA 1
ATOM 1898 C C . PHE A 1 237 ? -11.705 4.551 7.392 1.00 87.62 237 PHE A C 1
ATOM 1900 O O . PHE A 1 237 ? -11.259 5.397 8.163 1.00 87.62 237 PHE A O 1
ATOM 1907 N N . GLY A 1 238 ? -12.609 4.873 6.463 1.00 86.19 238 GLY A N 1
ATOM 1908 C CA . GLY A 1 238 ? -13.007 6.250 6.171 1.00 86.19 238 GLY A CA 1
ATOM 1909 C C . GLY A 1 238 ? -12.031 7.004 5.259 1.00 86.19 238 GLY A C 1
ATOM 1910 O O . GLY A 1 238 ? -12.258 8.172 4.957 1.00 86.19 238 GLY A O 1
ATOM 1911 N N . PHE A 1 239 ? -10.986 6.353 4.742 1.00 90.00 239 PHE A N 1
ATOM 1912 C CA . PHE A 1 239 ? -9.967 6.964 3.879 1.00 90.00 239 PHE A CA 1
ATOM 1913 C C . PHE A 1 239 ? -10.305 6.903 2.384 1.00 90.00 239 PHE A C 1
ATOM 1915 O O . PHE A 1 239 ? -9.423 7.019 1.530 1.00 90.00 239 PHE A O 1
ATOM 1922 N N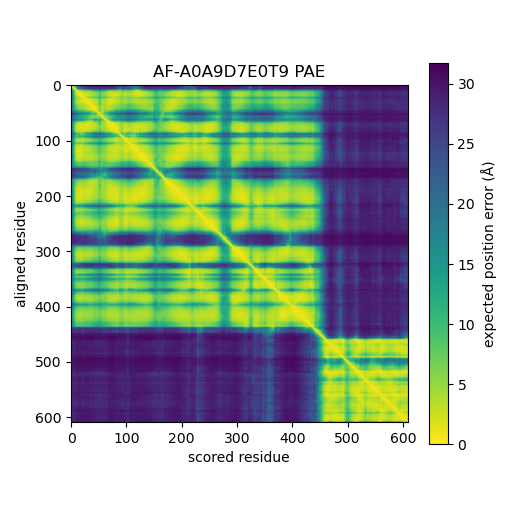 . ARG A 1 240 ? -11.589 6.756 2.032 1.00 87.69 240 ARG A N 1
ATOM 1923 C CA . ARG A 1 240 ? -12.036 6.614 0.637 1.00 87.69 240 ARG A CA 1
ATOM 1924 C C . ARG A 1 240 ? -11.586 7.771 -0.258 1.00 87.69 240 ARG A C 1
ATOM 1926 O O . ARG A 1 240 ? -11.262 7.531 -1.417 1.00 87.69 240 ARG A O 1
ATOM 1933 N N . ILE A 1 241 ? -11.533 8.997 0.260 1.00 86.38 241 ILE A N 1
ATOM 1934 C CA . ILE A 1 241 ? -11.101 10.184 -0.500 1.00 86.38 241 ILE A CA 1
ATOM 1935 C C . ILE A 1 241 ? -9.614 10.078 -0.882 1.00 86.38 241 ILE A C 1
ATOM 1937 O O . ILE A 1 241 ? -9.238 10.327 -2.030 1.00 86.38 241 ILE A O 1
ATOM 1941 N N . ALA A 1 242 ? -8.772 9.584 0.030 1.00 90.75 242 ALA A N 1
ATOM 1942 C CA . ALA A 1 242 ? -7.339 9.414 -0.202 1.00 90.75 242 ALA A CA 1
ATOM 1943 C C . ALA A 1 242 ? -7.004 8.352 -1.268 1.00 90.75 242 ALA A C 1
ATOM 1945 O O . ALA A 1 242 ? -5.892 8.343 -1.804 1.00 90.75 242 ALA A O 1
ATOM 1946 N N . ASN A 1 243 ? -7.967 7.506 -1.661 1.00 88.81 243 ASN A N 1
ATOM 1947 C CA . ASN A 1 243 ? -7.780 6.530 -2.737 1.00 88.81 243 ASN A CA 1
ATOM 1948 C C . ASN A 1 243 ? -7.385 7.162 -4.067 1.00 88.81 243 ASN A C 1
ATOM 1950 O O . ASN A 1 243 ? -6.712 6.502 -4.854 1.00 88.81 243 ASN A O 1
ATOM 1954 N N . VAL A 1 244 ? -7.763 8.413 -4.339 1.00 88.62 244 VAL A N 1
ATOM 1955 C CA . VAL A 1 244 ? -7.327 9.109 -5.560 1.00 88.62 244 VAL A CA 1
ATOM 1956 C C . VAL A 1 244 ? -5.799 9.223 -5.596 1.00 88.62 244 VAL A C 1
ATOM 1958 O O . VAL A 1 244 ? -5.182 8.882 -6.607 1.00 88.62 244 VAL A O 1
ATOM 1961 N N . ALA A 1 245 ? -5.187 9.620 -4.477 1.00 92.38 245 ALA A N 1
ATOM 1962 C CA . ALA A 1 245 ? -3.740 9.744 -4.352 1.00 92.38 245 ALA A CA 1
ATOM 1963 C C . ALA A 1 245 ? -3.055 8.371 -4.371 1.00 92.38 245 ALA A C 1
ATOM 1965 O O . ALA A 1 245 ? -2.112 8.167 -5.133 1.00 92.38 245 ALA A O 1
ATOM 1966 N N . PHE A 1 246 ? -3.544 7.398 -3.596 1.00 92.50 246 PHE A N 1
ATOM 1967 C CA . PHE A 1 246 ? -2.914 6.075 -3.531 1.00 92.50 246 PHE A CA 1
ATOM 1968 C C . PHE A 1 246 ? -3.048 5.284 -4.836 1.00 92.50 246 PHE A C 1
ATOM 1970 O O . PHE A 1 246 ? -2.072 4.695 -5.293 1.00 92.50 246 PHE A O 1
ATOM 1977 N N . ASN A 1 247 ? -4.206 5.325 -5.503 1.00 89.69 247 ASN A N 1
ATOM 1978 C CA . ASN A 1 247 ? -4.365 4.691 -6.816 1.00 89.69 247 ASN A CA 1
ATOM 1979 C C . ASN A 1 247 ? -3.482 5.345 -7.880 1.00 89.69 247 ASN A C 1
ATOM 1981 O O . ASN A 1 247 ? -3.001 4.648 -8.769 1.00 89.69 247 ASN A O 1
ATOM 1985 N N . ALA A 1 248 ? -3.234 6.656 -7.799 1.00 92.06 248 ALA A N 1
ATOM 1986 C CA . ALA A 1 248 ? -2.291 7.308 -8.701 1.00 92.06 248 ALA A CA 1
ATOM 1987 C C . ALA A 1 248 ? -0.860 6.780 -8.501 1.00 92.06 248 ALA A C 1
ATOM 1989 O O . ALA A 1 248 ? -0.148 6.589 -9.480 1.00 92.06 248 ALA A O 1
ATOM 1990 N N . GLN A 1 249 ? -0.449 6.469 -7.270 1.00 93.75 249 GLN A N 1
ATOM 1991 C CA . GLN A 1 249 ? 0.850 5.835 -7.014 1.00 93.75 249 GLN A CA 1
ATOM 1992 C C . GLN A 1 249 ? 0.924 4.407 -7.562 1.00 93.75 249 GLN A C 1
ATOM 1994 O O . GLN A 1 249 ? 1.922 4.028 -8.170 1.00 93.75 249 GLN A O 1
ATOM 1999 N N . VAL A 1 250 ? -0.154 3.632 -7.414 1.00 91.25 250 VAL A N 1
ATOM 2000 C CA . VAL A 1 250 ? -0.260 2.295 -8.017 1.00 91.25 250 VAL A CA 1
ATOM 2001 C C . VAL A 1 250 ? -0.172 2.381 -9.540 1.00 91.25 250 VAL A C 1
ATOM 2003 O O . VAL A 1 250 ? 0.596 1.647 -10.153 1.00 91.25 250 VAL A O 1
ATOM 2006 N N . LEU A 1 251 ? -0.901 3.314 -10.156 1.00 90.06 251 LEU A N 1
ATOM 2007 C CA . LEU A 1 251 ? -0.837 3.561 -11.595 1.00 90.06 251 LEU A CA 1
ATOM 2008 C C . LEU A 1 251 ? 0.579 3.952 -12.034 1.00 90.06 251 LEU A C 1
ATOM 2010 O O . LEU A 1 251 ? 1.051 3.465 -13.056 1.00 90.06 251 LEU A O 1
ATOM 2014 N N . ALA A 1 252 ? 1.268 4.789 -11.257 1.00 91.38 252 ALA A N 1
ATOM 2015 C CA . ALA A 1 252 ? 2.652 5.160 -11.525 1.00 91.38 252 ALA A CA 1
ATOM 2016 C C . ALA A 1 252 ? 3.580 3.938 -11.532 1.00 91.38 252 ALA A C 1
ATOM 2018 O O . ALA A 1 252 ? 4.379 3.791 -12.454 1.00 91.38 252 ALA A O 1
ATOM 2019 N N . LEU A 1 253 ? 3.433 3.046 -10.547 1.00 91.31 253 LEU A N 1
ATOM 2020 C CA . LEU A 1 253 ? 4.191 1.799 -10.479 1.00 91.31 253 LEU A CA 1
ATOM 2021 C C . LEU A 1 253 ? 3.876 0.894 -11.677 1.00 91.31 253 LEU A C 1
ATOM 2023 O O . LEU A 1 253 ? 4.794 0.382 -12.304 1.00 91.31 253 LEU A O 1
ATOM 2027 N N . MET A 1 254 ? 2.601 0.753 -12.054 1.00 87.19 254 MET A N 1
ATOM 2028 C CA . MET A 1 254 ? 2.187 -0.048 -13.213 1.00 87.19 254 MET A CA 1
ATOM 2029 C C . MET A 1 254 ? 2.750 0.494 -14.534 1.00 87.19 254 MET A C 1
ATOM 2031 O O . MET A 1 254 ? 3.279 -0.278 -15.331 1.00 87.19 254 MET A O 1
ATOM 2035 N N . ILE A 1 255 ? 2.678 1.812 -14.759 1.00 85.44 255 ILE A N 1
ATOM 2036 C CA . ILE A 1 255 ? 3.254 2.467 -15.945 1.00 85.44 255 ILE A CA 1
ATOM 2037 C C . ILE A 1 255 ? 4.772 2.270 -15.969 1.00 85.44 255 ILE A C 1
ATOM 2039 O O . ILE A 1 255 ? 5.316 1.900 -17.007 1.00 85.44 255 ILE A O 1
ATOM 2043 N N . ALA A 1 256 ? 5.453 2.472 -14.836 1.00 85.50 256 ALA A N 1
ATOM 2044 C CA . ALA A 1 256 ? 6.894 2.262 -14.732 1.00 85.50 256 ALA A CA 1
ATOM 2045 C C . ALA A 1 256 ? 7.276 0.801 -15.015 1.00 85.50 256 ALA A C 1
ATOM 2047 O O . ALA A 1 256 ? 8.204 0.551 -15.776 1.00 85.50 256 ALA A O 1
ATOM 2048 N N . GLY A 1 257 ? 6.522 -0.160 -14.480 1.00 83.94 257 GLY A N 1
ATOM 2049 C CA . GLY A 1 257 ? 6.754 -1.587 -14.697 1.00 83.94 257 GLY A CA 1
ATOM 2050 C C . GLY A 1 257 ? 6.562 -2.003 -16.148 1.00 83.94 257 GLY A C 1
ATOM 2051 O O . GLY A 1 257 ? 7.410 -2.694 -16.709 1.00 83.94 257 GLY A O 1
ATOM 2052 N N . ALA A 1 258 ? 5.489 -1.524 -16.783 1.00 80.56 258 ALA A N 1
ATOM 2053 C CA . ALA A 1 258 ? 5.245 -1.742 -18.205 1.00 80.56 258 ALA A CA 1
ATOM 2054 C C . ALA A 1 258 ? 6.346 -1.113 -19.072 1.00 80.56 258 ALA A C 1
ATOM 2056 O O . ALA A 1 258 ? 6.816 -1.748 -20.012 1.00 80.56 258 ALA A O 1
ATOM 2057 N N . ALA A 1 259 ? 6.799 0.099 -18.735 1.00 77.50 259 ALA A N 1
ATOM 2058 C CA . ALA A 1 259 ? 7.888 0.771 -19.439 1.00 77.50 259 ALA A CA 1
ATOM 2059 C C . ALA A 1 259 ? 9.225 0.028 -19.282 1.00 77.50 259 ALA A C 1
ATOM 2061 O O . ALA A 1 259 ? 9.938 -0.153 -20.266 1.00 77.50 259 ALA A O 1
ATOM 2062 N N . MET A 1 260 ? 9.548 -0.450 -18.077 1.00 74.31 260 MET A N 1
ATOM 2063 C CA . MET A 1 260 ? 10.747 -1.253 -17.818 1.00 74.31 260 MET A CA 1
ATOM 2064 C C . MET A 1 260 ? 10.715 -2.578 -18.581 1.00 74.31 260 MET A C 1
ATOM 2066 O O . MET A 1 260 ? 11.709 -2.947 -19.205 1.00 74.31 260 MET A O 1
ATOM 2070 N N . PHE A 1 261 ? 9.568 -3.264 -18.573 1.00 70.44 261 PHE A N 1
ATOM 2071 C CA . PHE A 1 261 ? 9.357 -4.490 -19.336 1.00 70.44 261 PHE A CA 1
ATOM 2072 C C . PHE A 1 261 ? 9.537 -4.219 -20.835 1.00 70.44 261 PHE A C 1
ATOM 2074 O O . PHE A 1 261 ? 10.416 -4.801 -21.467 1.00 70.44 261 PHE A O 1
ATOM 2081 N N . LEU A 1 262 ? 8.780 -3.271 -21.397 1.00 68.12 262 LEU A N 1
ATOM 2082 C CA . LEU A 1 262 ? 8.824 -2.953 -22.823 1.00 68.12 262 LEU A CA 1
ATOM 2083 C C . LEU A 1 262 ? 10.221 -2.516 -23.273 1.00 68.12 262 LEU A C 1
ATOM 2085 O O . LEU A 1 262 ? 10.708 -3.015 -24.281 1.00 68.12 262 LEU A O 1
ATOM 2089 N N . SER A 1 263 ? 10.889 -1.646 -22.510 1.00 66.31 263 SER A N 1
ATOM 2090 C CA . SER A 1 263 ? 12.249 -1.197 -22.820 1.00 66.31 263 SER A CA 1
ATOM 2091 C C . SER A 1 263 ? 13.237 -2.363 -22.835 1.00 66.31 263 SER A C 1
ATOM 2093 O O . SER A 1 263 ? 14.036 -2.482 -23.761 1.00 66.31 263 SER A O 1
ATOM 2095 N N . ARG A 1 264 ? 13.169 -3.283 -21.866 1.00 62.94 264 ARG A N 1
ATOM 2096 C CA . ARG A 1 264 ? 14.092 -4.423 -21.817 1.00 62.94 264 ARG A CA 1
ATOM 2097 C C . ARG A 1 264 ? 13.919 -5.360 -23.015 1.00 62.94 264 ARG A C 1
ATOM 2099 O O . ARG A 1 264 ? 14.918 -5.780 -23.592 1.00 62.94 264 ARG A O 1
ATOM 2106 N N . TYR A 1 265 ? 12.680 -5.667 -23.394 1.00 56.78 265 TYR A N 1
ATOM 2107 C CA . TYR A 1 265 ? 12.404 -6.592 -24.494 1.00 56.78 265 TYR A CA 1
ATOM 2108 C C . TYR A 1 265 ? 12.584 -5.950 -25.869 1.00 56.78 265 TYR A C 1
ATOM 2110 O O . TYR A 1 265 ? 13.163 -6.588 -26.743 1.00 56.78 265 TYR A O 1
ATOM 2118 N N . ALA A 1 266 ? 12.190 -4.686 -26.052 1.00 54.44 266 ALA A N 1
ATOM 2119 C CA . ALA A 1 266 ? 12.412 -3.958 -27.303 1.00 54.44 266 ALA A CA 1
ATOM 2120 C C . ALA A 1 266 ? 13.894 -3.971 -27.716 1.00 54.44 266 ALA A C 1
ATOM 2122 O O . ALA A 1 266 ? 14.200 -4.163 -28.888 1.00 54.44 266 ALA A O 1
ATOM 2123 N N . ASN A 1 267 ? 14.808 -3.873 -26.746 1.00 48.88 267 ASN A N 1
ATOM 2124 C CA . ASN A 1 267 ? 16.248 -3.976 -26.986 1.00 48.88 267 ASN A CA 1
ATOM 2125 C C . ASN A 1 267 ? 16.712 -5.334 -27.474 1.00 48.88 267 ASN A C 1
ATOM 2127 O O . ASN A 1 267 ? 17.510 -5.407 -28.401 1.00 48.88 267 ASN A O 1
ATOM 2131 N N . ALA A 1 268 ? 16.215 -6.395 -26.846 1.00 45.25 268 ALA A N 1
ATOM 2132 C CA . ALA A 1 268 ? 16.583 -7.740 -27.238 1.00 45.25 268 ALA A CA 1
ATOM 2133 C C . ALA A 1 268 ? 16.056 -8.077 -28.639 1.00 45.25 268 ALA A C 1
ATOM 2135 O O . ALA A 1 268 ? 16.752 -8.736 -29.397 1.00 45.25 268 ALA A O 1
ATOM 2136 N N . PHE A 1 269 ? 14.863 -7.590 -29.006 1.00 40.66 269 PHE A N 1
ATOM 2137 C CA . PHE A 1 269 ? 14.297 -7.779 -30.346 1.00 40.66 269 PHE A CA 1
ATOM 2138 C C . PHE A 1 269 ? 15.040 -6.984 -31.427 1.00 40.66 269 PHE A C 1
ATOM 2140 O O . PHE A 1 269 ? 15.270 -7.501 -32.521 1.00 40.66 269 PHE A O 1
ATOM 2147 N N . ALA A 1 270 ? 15.440 -5.750 -31.126 1.00 39.38 270 ALA A N 1
ATOM 2148 C CA . ALA A 1 270 ? 15.995 -4.829 -32.108 1.00 39.38 270 ALA A CA 1
ATOM 2149 C C . ALA A 1 270 ? 17.435 -5.108 -32.537 1.00 39.38 270 ALA A C 1
ATOM 2151 O O . ALA A 1 270 ? 17.770 -4.898 -33.697 1.00 39.38 270 ALA A O 1
ATOM 2152 N N . SER A 1 271 ? 18.278 -5.608 -31.633 1.00 40.00 271 SER A N 1
ATOM 2153 C CA . SER A 1 271 ? 19.688 -5.874 -31.934 1.00 40.00 271 SER A CA 1
ATOM 2154 C C . SER A 1 271 ? 19.908 -7.054 -32.887 1.00 40.00 271 SER A C 1
ATOM 2156 O O . SER A 1 271 ? 21.052 -7.345 -33.215 1.00 40.00 271 SER A O 1
ATOM 2158 N N . SER A 1 272 ? 18.854 -7.769 -33.299 1.00 40.09 272 SER A N 1
ATOM 2159 C CA . SER A 1 272 ? 19.024 -9.048 -33.992 1.00 40.09 272 SER A CA 1
ATOM 2160 C C . SER A 1 272 ? 18.906 -9.017 -35.506 1.00 40.09 272 SER A C 1
ATOM 2162 O O . SER A 1 272 ? 19.495 -9.903 -36.100 1.00 40.09 272 SER A O 1
ATOM 2164 N N . GLY A 1 273 ? 18.178 -8.093 -36.158 1.00 40.44 273 GLY A N 1
ATOM 2165 C CA . GLY A 1 273 ? 18.021 -8.020 -37.636 1.00 40.44 273 GLY A CA 1
ATOM 2166 C C . GLY A 1 273 ? 17.533 -9.297 -38.373 1.00 40.44 273 GLY A C 1
ATOM 2167 O O . GLY A 1 273 ? 17.134 -9.247 -39.532 1.00 40.44 273 GLY A O 1
ATOM 2168 N N . GLN A 1 274 ? 17.527 -10.437 -37.691 1.00 39.59 274 GLN A N 1
ATOM 2169 C CA . GLN A 1 274 ? 17.257 -11.801 -38.086 1.00 39.59 274 GLN A CA 1
ATOM 2170 C C . GLN A 1 274 ? 16.764 -12.508 -36.820 1.00 39.59 274 GLN A C 1
ATOM 2172 O O . GLN A 1 274 ? 17.521 -12.829 -35.903 1.00 39.59 274 GLN A O 1
ATOM 2177 N N . VAL A 1 275 ? 15.464 -12.793 -36.790 1.00 38.75 275 VAL A N 1
ATOM 2178 C CA . VAL A 1 275 ? 14.786 -13.526 -35.707 1.00 38.75 275 VAL A CA 1
ATOM 2179 C C . VAL A 1 275 ? 15.472 -14.877 -35.399 1.00 38.75 275 VAL A C 1
ATOM 2181 O O . VAL A 1 275 ? 15.364 -15.385 -34.287 1.00 38.75 275 VAL A O 1
ATOM 2184 N N . SER A 1 276 ? 16.227 -15.439 -36.352 1.00 38.59 276 SER A N 1
ATOM 2185 C CA . SER A 1 276 ? 16.948 -16.714 -36.252 1.00 38.59 276 SER A CA 1
ATOM 2186 C C . SER A 1 276 ? 18.215 -16.713 -35.385 1.00 38.59 276 SER A C 1
ATOM 2188 O O . SER A 1 276 ? 18.583 -17.781 -34.896 1.00 38.59 276 SER A O 1
ATOM 2190 N N . GLU A 1 277 ? 18.888 -15.576 -35.174 1.00 37.84 277 GLU A N 1
ATOM 2191 C CA . GLU A 1 277 ? 20.091 -15.517 -34.314 1.00 37.84 277 GLU A CA 1
ATOM 2192 C C . GLU A 1 277 ? 19.753 -15.234 -32.848 1.00 37.84 277 GLU A C 1
ATOM 2194 O O . GLU A 1 277 ? 20.403 -15.759 -31.948 1.00 37.84 277 GLU A O 1
ATOM 2199 N N . LEU A 1 278 ? 18.645 -14.531 -32.603 1.00 35.78 278 LEU A N 1
ATOM 2200 C CA . LEU A 1 278 ? 18.059 -14.325 -31.274 1.00 35.78 278 LEU A CA 1
ATOM 2201 C C . LEU A 1 278 ? 17.659 -15.664 -30.615 1.00 35.78 278 LEU A C 1
ATOM 2203 O O . LEU A 1 278 ? 17.657 -15.779 -29.392 1.00 35.78 278 LEU A O 1
ATOM 2207 N N . LEU A 1 279 ? 17.389 -16.690 -31.440 1.00 37.62 279 LEU A N 1
ATOM 2208 C CA . LEU A 1 279 ? 17.103 -18.085 -31.071 1.00 37.62 279 LEU A CA 1
ATOM 2209 C C . LEU A 1 279 ? 18.334 -18.918 -30.661 1.00 37.62 279 LEU A C 1
ATOM 2211 O O . LEU A 1 279 ? 18.190 -20.047 -30.189 1.00 37.62 279 LEU A O 1
ATOM 2215 N N . ARG A 1 280 ? 19.555 -18.395 -30.810 1.00 36.38 280 ARG A N 1
ATOM 2216 C CA . ARG A 1 280 ? 20.776 -19.106 -30.417 1.00 36.38 280 ARG A CA 1
ATOM 2217 C C . ARG A 1 280 ? 21.273 -18.574 -29.082 1.00 36.38 280 ARG A C 1
ATOM 2219 O O . ARG A 1 280 ? 22.091 -17.667 -29.025 1.00 36.38 280 ARG A O 1
ATOM 2226 N N . TRP A 1 281 ? 20.818 -19.190 -27.992 1.00 39.66 281 TRP A N 1
ATOM 2227 C CA . TRP A 1 281 ? 21.590 -19.158 -26.749 1.00 39.66 281 TRP A CA 1
ATOM 2228 C C . TRP A 1 281 ? 22.971 -19.761 -27.055 1.00 39.66 281 TRP A C 1
ATOM 2230 O O . TRP A 1 281 ? 23.015 -20.917 -27.493 1.00 39.66 281 TRP A O 1
ATOM 2240 N N . PRO A 1 282 ? 24.093 -19.034 -26.901 1.00 36.69 282 PRO A N 1
ATOM 2241 C CA . PRO A 1 282 ? 25.397 -19.620 -27.162 1.00 36.69 282 PRO A CA 1
ATOM 2242 C C . PRO A 1 282 ? 25.577 -20.829 -26.228 1.00 36.69 282 PRO A C 1
ATOM 2244 O O . PRO A 1 282 ? 25.406 -20.676 -25.016 1.00 36.69 282 PRO A O 1
ATOM 2247 N N . PRO A 1 283 ? 25.918 -22.030 -26.743 1.00 39.75 283 PRO A N 1
ATOM 2248 C CA . PRO A 1 283 ? 25.995 -23.262 -25.944 1.00 39.75 283 PRO A CA 1
ATOM 2249 C C . PRO A 1 283 ? 26.931 -23.162 -24.729 1.00 39.75 283 PRO A C 1
ATOM 2251 O O . PRO A 1 283 ? 26.858 -23.974 -23.814 1.00 39.75 283 PRO A O 1
ATOM 2254 N N . SER A 1 284 ? 27.824 -22.172 -24.734 1.00 39.16 284 SER A N 1
ATOM 2255 C CA . SER A 1 284 ? 28.846 -21.915 -23.726 1.00 39.16 284 SER A CA 1
ATOM 2256 C C . SER A 1 284 ? 28.423 -20.969 -22.594 1.00 39.16 284 SER A C 1
ATOM 2258 O O . SER A 1 284 ? 29.220 -20.771 -21.679 1.00 39.16 284 SER A O 1
ATOM 2260 N N . MET A 1 285 ? 27.230 -20.357 -22.626 1.00 36.66 285 MET A N 1
ATOM 2261 C CA . MET A 1 285 ? 26.767 -19.505 -21.520 1.00 36.66 285 MET A CA 1
ATOM 2262 C C . MET A 1 285 ? 25.960 -20.326 -20.504 1.00 36.66 285 MET A C 1
ATOM 2264 O O . MET A 1 285 ? 24.975 -20.961 -20.893 1.00 36.66 285 MET A O 1
ATOM 2268 N N . PRO A 1 286 ? 26.318 -20.317 -19.206 1.00 37.53 286 PRO A N 1
ATOM 2269 C CA . PRO A 1 286 ? 25.501 -20.959 -18.183 1.00 37.53 286 PRO A CA 1
ATOM 2270 C C . PRO A 1 286 ? 24.106 -20.325 -18.172 1.00 37.53 286 PRO A C 1
ATOM 2272 O O . PRO A 1 286 ? 23.981 -19.115 -18.329 1.00 37.53 286 PRO A O 1
ATOM 2275 N N . ALA A 1 287 ? 23.060 -21.128 -17.942 1.00 41.69 287 ALA A N 1
ATOM 2276 C CA . ALA A 1 287 ? 21.652 -20.696 -17.909 1.00 41.69 287 ALA A CA 1
ATOM 2277 C C . ALA A 1 287 ? 21.359 -19.521 -16.942 1.00 41.69 287 ALA A C 1
ATOM 2279 O O . ALA A 1 287 ? 20.289 -18.922 -16.998 1.00 41.69 287 ALA A O 1
ATOM 2280 N N . PHE A 1 288 ? 22.325 -19.179 -16.082 1.00 41.28 288 PHE A N 1
ATOM 2281 C CA . PHE A 1 288 ? 22.321 -18.046 -15.168 1.00 41.28 288 PHE A CA 1
ATOM 2282 C C . PHE A 1 288 ? 23.652 -17.283 -15.267 1.00 41.28 288 PHE A C 1
ATOM 2284 O O . PHE A 1 288 ? 24.592 -17.543 -14.517 1.00 41.28 288 PHE A O 1
ATOM 2291 N N . SER A 1 289 ? 23.749 -16.321 -16.182 1.00 43.44 289 SER A N 1
ATOM 2292 C CA . SER A 1 289 ? 24.761 -15.264 -16.075 1.00 43.44 289 SER A CA 1
ATOM 2293 C C . SER A 1 289 ? 24.383 -14.366 -14.890 1.00 43.44 289 SER A C 1
ATOM 2295 O O . SER A 1 289 ? 23.235 -13.930 -14.804 1.00 43.44 289 SER A O 1
ATOM 2297 N N . PHE A 1 290 ? 25.309 -14.105 -13.959 1.00 47.34 290 PHE A N 1
ATOM 2298 C CA . PHE A 1 290 ? 25.047 -13.214 -12.819 1.00 47.34 290 PHE A CA 1
ATOM 2299 C C . PHE A 1 290 ? 24.530 -11.841 -13.301 1.00 47.34 290 PHE A C 1
ATOM 2301 O O . PHE A 1 290 ? 25.046 -11.331 -14.302 1.00 47.34 290 PHE A O 1
ATOM 2308 N N . PRO A 1 291 ? 23.547 -11.219 -12.615 1.00 60.97 291 PRO A N 1
ATOM 2309 C CA . PRO A 1 291 ? 22.977 -9.964 -13.084 1.00 60.97 291 PRO A CA 1
ATOM 2310 C C . PRO A 1 291 ? 24.022 -8.844 -13.080 1.00 60.97 291 PRO A C 1
ATOM 2312 O O . PRO A 1 291 ? 24.815 -8.728 -12.141 1.00 60.97 291 PRO A O 1
ATOM 2315 N N . LEU A 1 292 ? 24.001 -7.987 -14.104 1.00 66.00 292 LEU A N 1
ATOM 2316 C CA . LEU A 1 292 ? 24.854 -6.795 -14.164 1.00 66.00 292 LEU A CA 1
ATOM 2317 C C . LEU A 1 292 ? 24.567 -5.876 -12.956 1.00 66.00 292 LEU A C 1
ATOM 2319 O O . LEU A 1 292 ? 23.422 -5.823 -12.496 1.00 66.00 292 LEU A O 1
ATOM 2323 N N . PRO A 1 293 ? 25.542 -5.086 -12.464 1.00 69.44 293 PRO A N 1
ATOM 2324 C CA . PRO A 1 293 ? 25.318 -4.152 -11.354 1.00 69.44 293 PRO A CA 1
ATOM 2325 C C . PRO A 1 293 ? 24.100 -3.232 -11.542 1.00 69.44 293 PRO A C 1
ATOM 2327 O O . PRO A 1 293 ? 23.336 -3.013 -10.603 1.00 69.44 293 PRO A O 1
ATOM 2330 N N . SER A 1 294 ? 23.838 -2.757 -12.763 1.00 67.31 294 SER A N 1
ATOM 2331 C CA . SER A 1 294 ? 22.653 -1.945 -13.061 1.00 67.31 294 SER A CA 1
ATOM 2332 C C . SER A 1 294 ? 21.335 -2.718 -13.069 1.00 67.31 294 SER A C 1
ATOM 2334 O O . SER A 1 294 ? 20.301 -2.141 -12.738 1.00 67.31 294 SER A O 1
ATOM 2336 N N . GLN A 1 295 ? 21.341 -4.025 -13.352 1.00 72.69 295 GLN A N 1
ATOM 2337 C CA . GLN A 1 295 ? 20.150 -4.872 -13.194 1.00 72.69 295 GLN A CA 1
ATOM 2338 C C . GLN A 1 295 ? 19.783 -5.035 -11.718 1.00 72.69 295 GLN A C 1
ATOM 2340 O O . GLN A 1 295 ? 18.604 -4.948 -11.368 1.00 72.69 295 GLN A O 1
ATOM 2345 N N . TRP A 1 296 ? 20.782 -5.191 -10.844 1.00 79.00 296 TRP A N 1
ATOM 2346 C CA . TRP A 1 296 ? 20.579 -5.183 -9.395 1.00 79.00 296 TRP A CA 1
ATOM 2347 C C . TRP A 1 296 ? 20.033 -3.845 -8.909 1.00 79.00 296 TRP A C 1
ATOM 2349 O O . TRP A 1 296 ? 19.024 -3.824 -8.209 1.00 79.00 296 TRP A O 1
ATOM 2359 N N . LEU A 1 297 ? 20.652 -2.731 -9.312 1.00 80.56 297 LEU A N 1
ATOM 2360 C CA . LEU A 1 297 ? 20.210 -1.390 -8.921 1.00 80.56 297 LEU A CA 1
ATOM 2361 C C . LEU A 1 297 ? 18.777 -1.102 -9.376 1.00 80.56 297 LEU A C 1
ATOM 2363 O O . LEU A 1 297 ? 17.979 -0.592 -8.593 1.00 80.56 297 LEU A O 1
ATOM 2367 N N . MET A 1 298 ? 18.429 -1.467 -10.610 1.00 79.38 298 MET A N 1
ATOM 2368 C CA . MET A 1 298 ? 17.081 -1.293 -11.148 1.00 79.38 298 MET A CA 1
ATOM 2369 C C . MET A 1 298 ? 16.057 -2.172 -10.417 1.00 79.38 298 MET A C 1
ATOM 2371 O O . MET A 1 298 ? 14.993 -1.692 -10.031 1.00 79.38 298 MET A O 1
ATOM 2375 N N . SER A 1 299 ? 16.386 -3.443 -10.170 1.00 85.06 299 SER A N 1
ATOM 2376 C CA . SER A 1 299 ? 15.506 -4.373 -9.448 1.00 85.06 299 SER A CA 1
ATOM 2377 C C . SER A 1 299 ? 15.319 -3.953 -7.985 1.00 85.06 299 SER A C 1
ATOM 2379 O O . SER A 1 299 ? 14.216 -4.035 -7.446 1.00 85.06 299 SER A O 1
ATOM 2381 N N . LEU A 1 300 ? 16.369 -3.427 -7.349 1.00 87.00 300 LEU A N 1
ATOM 2382 C CA . LEU A 1 300 ? 16.296 -2.847 -6.010 1.00 87.00 300 LEU A CA 1
ATOM 2383 C C . LEU A 1 300 ? 15.443 -1.575 -6.001 1.00 87.00 300 LEU A C 1
ATOM 2385 O O . LEU A 1 300 ? 14.565 -1.444 -5.153 1.00 87.00 300 LEU A O 1
ATOM 2389 N N . ALA A 1 301 ? 15.651 -0.661 -6.952 1.00 86.12 301 ALA A N 1
ATOM 2390 C CA . ALA A 1 301 ? 14.845 0.551 -7.086 1.00 86.12 301 ALA A CA 1
ATOM 2391 C C . ALA A 1 301 ? 13.360 0.220 -7.302 1.00 86.12 301 ALA A C 1
ATOM 2393 O O . ALA A 1 301 ? 12.494 0.879 -6.729 1.00 86.12 301 ALA A O 1
ATOM 2394 N N . TRP A 1 302 ? 13.065 -0.839 -8.060 1.00 91.44 302 TRP A N 1
ATOM 2395 C CA . TRP A 1 302 ? 11.716 -1.361 -8.250 1.00 91.44 302 TRP A CA 1
ATOM 2396 C C . TRP A 1 302 ? 11.091 -1.874 -6.944 1.00 91.44 302 TRP A C 1
ATOM 2398 O O . TRP A 1 302 ? 9.963 -1.503 -6.619 1.00 91.44 302 TRP A O 1
ATOM 2408 N N . LEU A 1 303 ? 11.825 -2.661 -6.147 1.00 91.50 303 LEU A N 1
ATOM 2409 C CA . LEU A 1 303 ? 11.349 -3.104 -4.830 1.00 91.50 303 LEU A CA 1
ATOM 2410 C C . LEU A 1 303 ? 11.172 -1.942 -3.851 1.00 91.50 303 LEU A C 1
ATOM 2412 O O . LEU A 1 303 ? 10.207 -1.930 -3.089 1.00 91.50 303 LEU A O 1
ATOM 2416 N N . VAL A 1 304 ? 12.060 -0.946 -3.884 1.00 92.62 304 VAL A N 1
ATOM 2417 C CA . VAL A 1 304 ? 11.913 0.280 -3.091 1.00 92.62 304 VAL A CA 1
ATOM 2418 C C . VAL A 1 304 ? 10.656 1.032 -3.518 1.00 92.62 304 VAL A C 1
ATOM 2420 O O . VAL A 1 304 ? 9.879 1.438 -2.659 1.00 92.62 304 VAL A O 1
ATOM 2423 N N . ALA A 1 305 ? 10.401 1.177 -4.821 1.00 93.69 305 ALA A N 1
ATOM 2424 C CA . ALA A 1 305 ? 9.184 1.804 -5.322 1.00 93.69 305 ALA A CA 1
ATOM 2425 C C . ALA A 1 305 ? 7.932 1.033 -4.876 1.00 93.69 305 ALA A C 1
ATOM 2427 O O . ALA A 1 305 ? 7.000 1.651 -4.366 1.00 93.69 305 ALA A O 1
ATOM 2428 N N . LEU A 1 306 ? 7.934 -0.302 -4.968 1.00 94.00 306 LEU A N 1
ATOM 2429 C CA . LEU A 1 306 ? 6.863 -1.143 -4.428 1.00 94.00 306 LEU A CA 1
ATOM 2430 C C . LEU A 1 306 ? 6.667 -0.898 -2.928 1.00 94.00 306 LEU A C 1
ATOM 2432 O O . LEU A 1 306 ? 5.541 -0.661 -2.508 1.00 94.00 306 LEU A O 1
ATOM 2436 N N . ALA A 1 307 ? 7.736 -0.909 -2.129 1.00 93.38 307 ALA A N 1
ATOM 2437 C CA . ALA A 1 307 ? 7.669 -0.691 -0.686 1.00 93.38 307 ALA A CA 1
ATOM 2438 C C . ALA A 1 307 ? 7.112 0.698 -0.338 1.00 93.38 307 ALA A C 1
ATOM 2440 O O . ALA A 1 307 ? 6.271 0.817 0.550 1.00 93.38 307 ALA A O 1
ATOM 2441 N N . VAL A 1 308 ? 7.527 1.740 -1.070 1.00 95.19 308 VAL A N 1
ATOM 2442 C CA . VAL A 1 308 ? 6.996 3.102 -0.933 1.00 95.19 308 VAL A CA 1
ATOM 2443 C C . VAL A 1 308 ? 5.509 3.126 -1.252 1.00 95.19 308 VAL A C 1
ATOM 2445 O O . VAL A 1 308 ? 4.726 3.596 -0.427 1.00 95.19 308 VAL A O 1
ATOM 2448 N N . VAL A 1 309 ? 5.116 2.599 -2.414 1.00 93.19 309 VAL A N 1
ATOM 2449 C CA . VAL A 1 309 ? 3.714 2.542 -2.842 1.00 93.19 309 VAL A CA 1
ATOM 2450 C C . VAL A 1 309 ? 2.887 1.728 -1.864 1.00 93.19 309 VAL A C 1
ATOM 2452 O O . VAL A 1 309 ? 1.744 2.112 -1.679 1.00 93.19 309 VAL A O 1
ATOM 2455 N N . ALA A 1 310 ? 3.472 0.704 -1.222 1.00 91.75 310 ALA A N 1
ATOM 2456 C CA . ALA A 1 310 ? 2.900 -0.202 -0.224 1.00 91.75 310 ALA A CA 1
ATOM 2457 C C . ALA A 1 310 ? 2.892 0.334 1.229 1.00 91.75 310 ALA A C 1
ATOM 2459 O O . ALA A 1 310 ? 2.396 -0.333 2.137 1.00 91.75 310 ALA A O 1
ATOM 2460 N N . MET A 1 311 ? 3.413 1.531 1.500 1.00 92.06 311 MET A N 1
ATOM 2461 C CA . MET A 1 311 ? 3.448 2.075 2.865 1.00 92.06 311 MET A CA 1
ATOM 2462 C C . MET A 1 311 ? 2.062 2.229 3.520 1.00 92.06 311 MET A C 1
ATOM 2464 O O . MET A 1 311 ? 1.930 1.863 4.686 1.00 92.06 311 MET A O 1
ATOM 2468 N N . PRO A 1 312 ? 1.012 2.708 2.825 1.00 90.56 312 PRO A N 1
ATOM 2469 C CA . PRO A 1 312 ? -0.340 2.774 3.387 1.00 90.56 312 PRO A CA 1
ATOM 2470 C C . PRO A 1 312 ? -0.893 1.471 3.991 1.00 90.56 312 PRO A C 1
ATOM 2472 O O . PRO A 1 312 ? -1.773 1.552 4.838 1.00 90.56 312 PRO A O 1
ATOM 2475 N N . ALA A 1 313 ? -0.368 0.288 3.639 1.00 87.44 313 ALA A N 1
ATOM 2476 C CA . ALA A 1 313 ? -0.745 -0.981 4.282 1.00 87.44 313 ALA A CA 1
ATOM 2477 C C . ALA A 1 313 ? -0.402 -1.015 5.775 1.00 87.44 313 ALA A C 1
ATOM 2479 O O . ALA A 1 313 ? -0.972 -1.799 6.533 1.00 87.44 313 ALA A O 1
ATOM 2480 N N . MET A 1 314 ? 0.561 -0.194 6.199 1.00 88.75 314 MET A N 1
ATOM 2481 C CA . MET A 1 314 ? 1.106 -0.206 7.552 1.00 88.75 314 MET A CA 1
ATOM 2482 C C . MET A 1 314 ? 0.189 0.455 8.579 1.00 88.75 314 MET A C 1
ATOM 2484 O O . MET A 1 314 ? 0.539 0.452 9.751 1.00 88.75 314 MET A O 1
ATOM 2488 N N . VAL A 1 315 ? -0.980 0.982 8.184 1.00 89.38 315 VAL A N 1
ATOM 2489 C CA . VAL A 1 315 ? -1.958 1.620 9.090 1.00 89.38 315 VAL A CA 1
ATOM 2490 C C . VAL A 1 315 ? -2.220 0.752 10.320 1.00 89.38 315 VAL A C 1
ATOM 2492 O O . VAL A 1 315 ? -2.073 1.221 11.444 1.00 89.38 315 VAL A O 1
ATOM 2495 N N . LYS A 1 316 ? -2.524 -0.537 10.117 1.00 88.06 316 LYS A N 1
ATOM 2496 C CA . LYS A 1 316 ? -2.786 -1.475 11.218 1.00 88.06 316 LYS A CA 1
ATOM 2497 C C . LYS A 1 316 ? -1.525 -1.790 12.042 1.00 88.06 316 LYS A C 1
ATOM 2499 O O . LYS A 1 316 ? -1.621 -2.163 13.201 1.00 88.06 316 LYS A O 1
ATOM 2504 N N . LEU A 1 317 ? -0.327 -1.622 11.494 1.00 87.62 317 LEU A N 1
ATOM 2505 C CA . LEU A 1 317 ? 0.923 -1.925 12.198 1.00 87.62 317 LEU A CA 1
ATOM 2506 C C . LEU A 1 317 ? 1.495 -0.719 12.954 1.00 87.62 317 LEU A C 1
ATOM 2508 O O . LEU A 1 317 ? 2.449 -0.886 13.709 1.00 87.62 317 LEU A O 1
ATOM 2512 N N . LEU A 1 318 ? 0.910 0.476 12.807 1.00 87.38 318 LEU A N 1
ATOM 2513 C CA . LEU A 1 318 ? 1.432 1.710 13.402 1.00 87.38 318 LEU A CA 1
ATOM 2514 C C . LEU A 1 318 ? 1.746 1.608 14.907 1.00 87.38 318 LEU A C 1
ATOM 2516 O O . LEU A 1 318 ? 2.833 2.039 15.283 1.00 87.38 318 LEU A O 1
ATOM 2520 N N . PRO A 1 319 ? 0.893 1.022 15.777 1.00 84.38 319 PRO A N 1
ATOM 2521 C CA . PRO A 1 319 ? 1.191 0.923 17.206 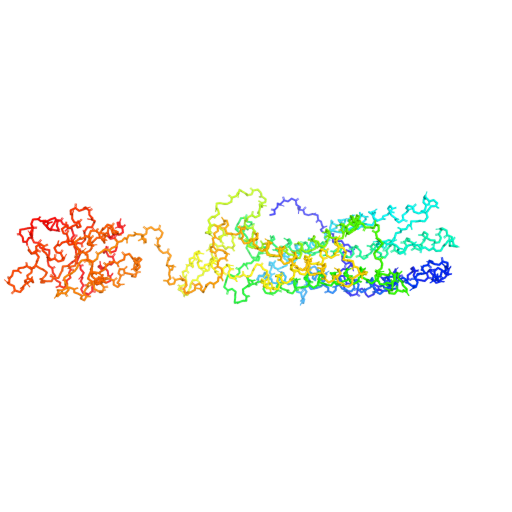1.00 84.38 319 PRO A CA 1
ATOM 2522 C C . PRO A 1 319 ? 2.414 0.059 17.533 1.00 84.38 319 PRO A C 1
ATOM 2524 O O . PRO A 1 319 ? 3.015 0.241 18.593 1.00 84.38 319 PRO A O 1
ATOM 2527 N N . GLN A 1 320 ? 2.782 -0.863 16.637 1.00 77.00 320 GLN A N 1
ATOM 2528 C CA . GLN A 1 320 ? 3.928 -1.764 16.787 1.00 77.00 320 GLN A CA 1
ATOM 2529 C C . GLN A 1 320 ? 5.234 -1.152 16.273 1.00 77.00 320 GLN A C 1
ATOM 2531 O O . GLN A 1 320 ? 6.314 -1.616 16.635 1.00 77.00 320 GLN A O 1
ATOM 2536 N N . ILE A 1 321 ? 5.156 -0.129 15.417 1.00 74.12 321 ILE A N 1
ATOM 2537 C CA . ILE A 1 321 ? 6.340 0.553 14.900 1.00 74.12 321 ILE A CA 1
ATOM 2538 C C . ILE A 1 321 ? 6.946 1.366 16.052 1.00 74.12 321 ILE A C 1
ATOM 2540 O O . ILE A 1 321 ? 6.273 2.256 16.580 1.00 74.12 321 ILE A O 1
ATOM 2544 N N . PRO A 1 322 ? 8.208 1.102 16.445 1.00 62.25 322 PRO A N 1
ATOM 2545 C CA . PRO A 1 322 ? 8.871 1.870 17.488 1.00 62.25 322 PRO A CA 1
ATOM 2546 C C . PRO A 1 322 ? 8.892 3.351 17.102 1.00 62.25 322 PRO A C 1
ATOM 2548 O O . PRO A 1 322 ? 9.499 3.750 16.106 1.00 62.25 322 PRO A O 1
ATOM 2551 N N . GLY A 1 323 ? 8.190 4.170 17.878 1.00 56.56 323 GLY A N 1
ATOM 2552 C CA . GLY A 1 323 ? 8.132 5.616 17.707 1.00 56.56 323 GLY A CA 1
ATOM 2553 C C . GLY A 1 323 ? 8.897 6.317 18.825 1.00 56.56 323 GLY A C 1
ATOM 2554 O O . GLY A 1 323 ? 8.831 5.879 19.967 1.00 56.56 323 GLY A O 1
ATOM 2555 N N . ARG A 1 324 ? 9.616 7.397 18.472 1.00 50.19 324 ARG A N 1
ATOM 2556 C CA . ARG A 1 324 ? 10.283 8.394 19.346 1.00 50.19 324 ARG A CA 1
ATOM 2557 C C . ARG A 1 324 ? 10.208 8.106 20.863 1.00 50.19 324 ARG A C 1
ATOM 2559 O O . ARG A 1 324 ? 9.443 8.753 21.567 1.00 50.19 324 ARG A O 1
ATOM 2566 N N . GLY A 1 325 ? 11.036 7.183 21.351 1.00 46.31 325 GLY A N 1
ATOM 2567 C CA . GLY A 1 325 ? 11.286 7.004 22.786 1.00 46.31 325 GLY A CA 1
ATOM 2568 C C . GLY A 1 325 ? 10.156 6.395 23.625 1.00 46.31 325 GLY A C 1
ATOM 2569 O O . GLY A 1 325 ? 10.264 6.446 24.843 1.00 46.31 325 GLY A O 1
ATOM 2570 N N . ALA A 1 326 ? 9.104 5.827 23.027 1.00 46.69 326 ALA A N 1
ATOM 2571 C CA . ALA A 1 326 ? 8.064 5.131 23.788 1.00 46.69 326 ALA A CA 1
ATOM 2572 C C . ALA A 1 326 ? 8.427 3.648 23.998 1.00 46.69 326 ALA A C 1
ATOM 2574 O O . ALA A 1 326 ? 8.808 2.961 23.044 1.00 46.69 326 ALA A O 1
ATOM 2575 N N . GLU A 1 327 ? 8.304 3.164 25.237 1.00 51.56 327 GLU A N 1
ATOM 2576 C CA . GLU A 1 327 ? 8.406 1.741 25.588 1.00 51.56 327 GLU A CA 1
ATOM 2577 C C . GLU A 1 327 ? 7.394 0.896 24.793 1.00 51.56 327 GLU A C 1
ATOM 2579 O O . GLU A 1 327 ? 6.361 1.392 24.331 1.00 51.56 327 GLU A O 1
ATOM 2584 N N . ARG A 1 328 ? 7.692 -0.399 24.605 1.00 53.00 328 ARG A N 1
ATOM 2585 C CA . ARG A 1 328 ? 6.732 -1.343 24.014 1.00 53.00 328 ARG A CA 1
ATOM 2586 C C . ARG A 1 328 ? 5.497 -1.387 24.918 1.00 53.00 328 ARG A C 1
ATOM 2588 O O . ARG A 1 328 ? 5.579 -1.885 26.032 1.00 53.00 328 ARG A O 1
ATOM 2595 N N . VAL A 1 329 ? 4.382 -0.849 24.425 1.00 54.75 329 VAL A N 1
ATOM 2596 C CA . VAL A 1 329 ? 3.068 -0.904 25.083 1.00 54.75 329 VAL A CA 1
ATOM 2597 C C . VAL A 1 329 ? 2.697 -2.366 25.321 1.00 54.75 329 VAL A C 1
ATOM 2599 O O . VAL A 1 329 ? 2.938 -3.198 24.449 1.00 54.75 329 VAL A O 1
ATOM 2602 N N . ASP A 1 330 ? 2.111 -2.676 26.474 1.00 59.16 330 ASP A N 1
ATOM 2603 C CA . ASP A 1 330 ? 1.541 -3.994 26.754 1.00 59.16 330 ASP A CA 1
ATOM 2604 C C . ASP A 1 330 ? 0.419 -4.287 25.737 1.00 59.16 330 ASP A C 1
ATOM 2606 O O . ASP A 1 330 ? -0.595 -3.582 25.695 1.00 59.16 330 ASP A O 1
ATOM 2610 N N . LEU A 1 331 ? 0.646 -5.246 24.832 1.00 66.12 331 LEU A N 1
ATOM 2611 C CA . LEU A 1 331 ? -0.116 -5.435 23.586 1.00 66.12 331 LEU A CA 1
ATOM 2612 C C . LEU A 1 331 ? -1.420 -6.218 23.809 1.00 66.12 331 LEU A C 1
ATOM 2614 O O . LEU A 1 331 ? -1.697 -7.184 23.106 1.00 66.12 331 LEU A O 1
ATOM 2618 N N . SER A 1 332 ? -2.249 -5.787 24.760 1.00 77.88 332 SER A N 1
ATOM 2619 C CA . SER A 1 332 ? -3.642 -6.238 24.810 1.00 77.88 332 SER A CA 1
ATOM 2620 C C . SER A 1 332 ? -4.453 -5.608 23.669 1.00 77.88 332 SER A C 1
ATOM 2622 O O . SER A 1 332 ? -4.168 -4.491 23.221 1.00 77.88 332 SER A O 1
ATOM 2624 N N . ILE A 1 333 ? -5.512 -6.292 23.222 1.00 81.00 333 ILE A N 1
ATOM 2625 C CA . ILE A 1 333 ? -6.439 -5.779 22.199 1.00 81.00 333 ILE A CA 1
ATOM 2626 C C . ILE A 1 333 ? -7.024 -4.409 22.573 1.00 81.00 333 ILE A C 1
ATOM 2628 O O . ILE A 1 333 ? -7.207 -3.547 21.712 1.00 81.00 333 ILE A O 1
ATOM 2632 N N . SER A 1 334 ? -7.262 -4.191 23.871 1.00 81.25 334 SER A N 1
ATOM 2633 C CA . SER A 1 334 ? -7.766 -2.933 24.416 1.00 81.25 334 SER A CA 1
ATOM 2634 C C . SER A 1 334 ? -6.757 -1.806 24.210 1.00 81.25 334 SER A C 1
ATOM 2636 O O . SER A 1 334 ? -7.058 -0.827 23.523 1.00 81.25 334 SER A O 1
ATOM 2638 N N . ASN A 1 335 ? -5.526 -1.984 24.701 1.00 83.25 335 ASN A N 1
ATOM 2639 C CA . ASN A 1 335 ? -4.461 -0.989 24.566 1.00 83.25 335 ASN A CA 1
ATOM 2640 C C . ASN A 1 335 ? -4.157 -0.682 23.097 1.00 83.25 335 ASN A C 1
ATOM 2642 O O . ASN A 1 335 ? -3.970 0.477 22.733 1.00 83.25 335 ASN A O 1
ATOM 2646 N N . TYR A 1 336 ? -4.162 -1.703 22.237 1.00 86.56 336 TYR A N 1
ATOM 2647 C CA . TYR A 1 336 ? -3.953 -1.530 20.804 1.00 86.56 336 TYR A CA 1
ATOM 2648 C C . TYR A 1 336 ? -5.035 -0.654 20.153 1.00 86.56 336 TYR A C 1
ATOM 2650 O O . TYR A 1 336 ? -4.710 0.254 19.388 1.00 86.56 336 TYR A O 1
ATOM 2658 N N . LEU A 1 337 ? -6.320 -0.894 20.439 1.00 88.25 337 LEU A N 1
ATOM 2659 C CA . LEU A 1 337 ? -7.410 -0.114 19.845 1.00 88.25 337 LEU A CA 1
ATOM 2660 C C . LEU A 1 337 ? -7.479 1.309 20.411 1.00 88.25 337 LEU A C 1
ATOM 2662 O O . LEU A 1 337 ? -7.704 2.247 19.648 1.00 88.25 337 LEU A O 1
ATOM 2666 N N . HIS A 1 338 ? -7.229 1.491 21.709 1.00 86.81 338 HIS A N 1
ATOM 2667 C CA . HIS A 1 338 ? -7.183 2.813 22.343 1.00 86.81 338 HIS A CA 1
ATOM 2668 C C . HIS A 1 338 ? -6.035 3.701 21.844 1.00 86.81 338 HIS A C 1
ATOM 2670 O O . HIS A 1 338 ? -6.033 4.901 22.109 1.00 86.81 338 HIS A O 1
ATOM 2676 N N . GLU A 1 339 ? -5.079 3.167 21.082 1.00 88.50 339 GLU A N 1
ATOM 2677 C CA . GLU A 1 339 ? -4.148 4.018 20.341 1.00 88.50 339 GLU A CA 1
ATOM 2678 C C . GLU A 1 339 ? -4.852 4.767 19.214 1.00 88.50 339 GLU A C 1
ATOM 2680 O O . GLU A 1 339 ? -4.559 5.934 18.995 1.00 88.50 339 GLU A O 1
ATOM 2685 N N . PHE A 1 340 ? -5.800 4.141 18.520 1.00 89.31 340 PHE A N 1
ATOM 2686 C CA . PHE A 1 340 ? -6.479 4.746 17.373 1.00 89.31 340 PHE A CA 1
ATOM 2687 C C . PHE A 1 340 ? -7.735 5.540 17.735 1.00 89.31 340 PHE A C 1
ATOM 2689 O O . PHE A 1 340 ? -8.222 6.306 16.904 1.00 89.31 340 PHE A O 1
ATOM 2696 N N . PHE A 1 341 ? -8.264 5.364 18.945 1.00 87.25 341 PHE A N 1
ATOM 2697 C CA . PHE A 1 341 ? -9.489 6.011 19.404 1.00 87.25 341 PHE A CA 1
ATOM 2698 C C . PHE A 1 341 ? -9.235 6.743 20.717 1.00 87.25 341 PHE A C 1
ATOM 2700 O O . PHE A 1 341 ? -8.749 6.151 21.678 1.00 87.25 341 PHE A O 1
ATOM 2707 N N . SER A 1 342 ? -9.595 8.027 20.774 1.00 78.38 342 SER A N 1
ATOM 2708 C CA . SER A 1 342 ? -9.658 8.731 22.055 1.00 78.38 342 SER A CA 1
ATOM 2709 C C . SER A 1 342 ? -10.821 8.193 22.891 1.00 78.38 342 SER A C 1
ATOM 2711 O O . SER A 1 342 ? -11.808 7.700 22.341 1.00 78.38 342 SER A O 1
ATOM 2713 N N . ASP A 1 343 ? -10.738 8.337 24.215 1.00 75.75 343 ASP A N 1
ATOM 2714 C CA . ASP A 1 343 ? -11.777 7.842 25.132 1.00 75.75 343 ASP A CA 1
ATOM 2715 C C . ASP A 1 343 ? -13.161 8.471 24.830 1.00 75.75 343 ASP A C 1
ATOM 2717 O O . ASP A 1 343 ? -14.196 7.842 25.018 1.00 75.75 343 ASP A O 1
ATOM 2721 N N . GLN A 1 344 ? -13.198 9.687 24.269 1.00 76.25 344 GLN A N 1
ATOM 2722 C CA . GLN A 1 344 ? -14.436 10.362 23.845 1.00 76.25 344 GLN A CA 1
ATOM 2723 C C . GLN A 1 344 ? -14.942 9.930 22.459 1.00 76.25 344 GLN A C 1
ATOM 2725 O O . GLN A 1 344 ? -16.136 10.041 22.177 1.00 76.25 344 GLN A O 1
ATOM 2730 N N . ALA A 1 345 ? -14.044 9.475 21.581 1.00 80.75 345 ALA A N 1
ATOM 2731 C CA . ALA A 1 345 ? -14.352 9.074 20.208 1.00 80.75 345 ALA A CA 1
ATOM 2732 C C . ALA A 1 345 ? -14.580 7.560 20.063 1.00 80.75 345 ALA A C 1
ATOM 2734 O O . ALA A 1 345 ? -14.703 7.065 18.937 1.00 80.75 345 ALA A O 1
ATOM 2735 N N . TRP A 1 346 ? -14.630 6.827 21.179 1.00 87.19 346 TRP A N 1
ATOM 2736 C CA . TRP A 1 346 ? -14.877 5.394 21.170 1.00 87.19 346 TRP A CA 1
ATOM 2737 C C . TRP A 1 346 ? -16.227 5.066 20.498 1.00 87.19 346 TRP A C 1
ATOM 2739 O O . TRP A 1 346 ? -17.219 5.772 20.720 1.00 87.19 346 TRP A O 1
ATOM 2749 N N . PRO A 1 347 ? -16.304 4.030 19.637 1.00 85.12 347 PRO A N 1
ATOM 2750 C CA . PRO A 1 347 ? -17.548 3.664 18.968 1.00 85.12 347 PRO A CA 1
ATOM 2751 C C . PRO A 1 347 ? -18.668 3.340 19.962 1.00 85.12 347 PRO A C 1
ATOM 2753 O O . PRO A 1 347 ? -18.494 2.506 20.843 1.00 85.12 347 PRO A O 1
ATOM 2756 N N . LYS A 1 348 ? -19.843 3.952 19.773 1.00 83.25 348 LYS A N 1
ATOM 2757 C CA . LYS A 1 348 ? -21.033 3.711 20.606 1.00 83.25 348 LYS A CA 1
ATOM 2758 C C . LYS A 1 348 ? -22.080 2.852 19.906 1.00 83.25 348 LYS A C 1
ATOM 2760 O O . LYS A 1 348 ? -22.242 2.942 18.683 1.00 83.25 348 LYS A O 1
ATOM 2765 N N . ASP A 1 349 ? -22.782 2.030 20.676 1.00 79.25 349 ASP A N 1
ATOM 2766 C CA . ASP A 1 349 ? -23.909 1.218 20.229 1.00 79.25 349 ASP A CA 1
ATOM 2767 C C . ASP A 1 349 ? -25.166 2.081 19.981 1.00 79.25 349 ASP A C 1
ATOM 2769 O O . ASP A 1 349 ? -25.172 3.298 20.182 1.00 79.25 349 ASP A O 1
ATOM 2773 N N . LYS A 1 350 ? -26.262 1.459 19.526 1.00 75.75 350 LYS A N 1
ATOM 2774 C CA . LYS A 1 350 ? -27.533 2.168 19.274 1.00 75.75 350 LYS A CA 1
ATOM 2775 C C . LYS A 1 350 ? -28.154 2.777 20.541 1.00 75.75 350 LYS A C 1
ATOM 2777 O O . LYS A 1 350 ? -28.983 3.670 20.421 1.00 75.75 350 LYS A O 1
ATOM 2782 N N . SER A 1 351 ? -27.773 2.294 21.724 1.00 74.88 351 SER A N 1
ATOM 2783 C CA . SER A 1 351 ? -28.219 2.807 23.024 1.00 74.88 351 SER A CA 1
ATOM 2784 C C . SER A 1 351 ? -27.315 3.913 23.583 1.00 74.88 351 SER A C 1
ATOM 2786 O O . SER A 1 351 ? -27.605 4.458 24.643 1.00 74.88 351 SER A O 1
ATOM 2788 N N . GLY A 1 352 ? -26.235 4.268 22.875 1.00 79.12 352 GLY A N 1
ATOM 2789 C CA . GLY A 1 352 ? -25.277 5.289 23.298 1.00 79.12 352 GLY A CA 1
ATOM 2790 C C . GLY A 1 352 ? -24.220 4.800 24.294 1.00 79.12 352 GLY A C 1
ATOM 2791 O O . GLY A 1 352 ? -23.496 5.632 24.843 1.00 79.12 352 GLY A O 1
ATOM 2792 N N . ARG A 1 353 ? -24.110 3.485 24.522 1.00 80.44 353 ARG A N 1
ATOM 2793 C CA . ARG A 1 353 ? -23.065 2.871 25.358 1.00 80.44 353 ARG A CA 1
ATOM 2794 C C . ARG A 1 353 ? -21.843 2.520 24.522 1.00 80.44 353 ARG A C 1
ATOM 2796 O O . ARG A 1 353 ? -21.969 2.276 23.324 1.00 80.44 353 ARG A O 1
ATOM 2803 N N . ASP A 1 354 ? -20.678 2.474 25.153 1.00 82.06 354 ASP A N 1
ATOM 2804 C CA . ASP A 1 354 ? -19.432 2.111 24.482 1.00 82.06 354 ASP A CA 1
ATOM 2805 C C . ASP A 1 354 ? -19.481 0.667 23.973 1.00 82.06 354 ASP A C 1
ATOM 2807 O O . ASP A 1 354 ? -19.914 -0.251 24.673 1.00 82.06 354 ASP A O 1
ATOM 2811 N N . GLU A 1 355 ? -19.077 0.470 22.717 1.00 82.06 355 GLU A N 1
ATOM 2812 C CA . GLU A 1 355 ? -19.029 -0.857 22.119 1.00 82.06 355 GLU A CA 1
ATOM 2813 C C . GLU A 1 355 ? -17.893 -1.690 22.736 1.00 82.06 355 GLU A C 1
ATOM 2815 O O . GLU A 1 355 ? -16.828 -1.153 23.044 1.00 82.06 355 GLU A O 1
ATOM 2820 N N . PRO A 1 356 ? -18.062 -3.014 22.859 1.00 82.94 356 PRO A N 1
ATOM 2821 C CA . PRO A 1 356 ? -17.009 -3.895 23.360 1.00 82.94 356 PRO A CA 1
ATOM 2822 C C . PRO A 1 356 ? -15.769 -3.873 22.464 1.00 82.94 356 PRO A C 1
ATOM 2824 O O . PRO A 1 356 ? -15.893 -3.860 21.232 1.00 82.94 356 PRO A O 1
ATOM 2827 N N . HIS A 1 357 ? -14.575 -3.968 23.056 1.00 83.06 357 HIS A N 1
ATOM 2828 C CA . HIS A 1 357 ? -13.306 -4.025 22.318 1.00 83.06 357 HIS A CA 1
ATOM 2829 C C . HIS A 1 357 ? -13.290 -5.126 21.256 1.00 83.06 357 HIS A C 1
ATOM 2831 O O . HIS A 1 357 ? -12.801 -4.891 20.155 1.00 83.06 357 HIS A O 1
ATOM 2837 N N . GLN A 1 358 ? -13.892 -6.289 21.528 1.00 81.25 358 GLN A N 1
ATOM 2838 C CA . GLN A 1 358 ? -13.970 -7.403 20.578 1.00 81.25 358 GLN A CA 1
ATOM 2839 C C . GLN A 1 358 ? -14.771 -7.031 19.321 1.00 81.25 358 GLN A C 1
ATOM 2841 O O . GLN A 1 358 ? -14.367 -7.352 18.203 1.00 81.25 358 GLN A O 1
ATOM 2846 N N . LEU A 1 359 ? -15.888 -6.311 19.473 1.00 80.38 359 LEU A N 1
ATOM 2847 C CA . LEU A 1 359 ? -16.715 -5.880 18.342 1.00 80.38 359 LEU A CA 1
ATOM 2848 C C . LEU A 1 359 ? -15.985 -4.851 17.478 1.00 80.38 359 LEU A C 1
ATOM 2850 O O . LEU A 1 359 ? -16.010 -4.930 16.245 1.00 80.38 359 LEU A O 1
ATOM 2854 N N . VAL A 1 360 ? -15.315 -3.899 18.127 1.00 85.38 360 VAL A N 1
ATOM 2855 C CA . VAL A 1 360 ? -14.496 -2.900 17.439 1.00 85.38 360 VAL A CA 1
ATOM 2856 C C . VAL A 1 360 ? -13.328 -3.581 16.723 1.00 85.38 360 VAL A C 1
ATOM 2858 O O . VAL A 1 360 ? -13.094 -3.279 15.554 1.00 85.38 360 VAL A O 1
ATOM 2861 N N . ALA A 1 361 ? -12.668 -4.556 17.355 1.00 85.62 361 ALA A N 1
ATOM 2862 C CA . ALA A 1 361 ? -11.587 -5.340 16.761 1.00 85.62 361 ALA A CA 1
ATOM 2863 C C . ALA A 1 361 ? -12.033 -6.123 15.523 1.00 85.62 361 ALA A C 1
ATOM 2865 O O . ALA A 1 361 ? -11.375 -6.042 14.489 1.00 85.62 361 ALA A O 1
ATOM 2866 N N . MET A 1 362 ? -13.175 -6.814 15.577 1.00 82.94 362 MET A N 1
ATOM 2867 C CA . MET A 1 362 ? -13.706 -7.555 14.427 1.00 82.94 362 MET A CA 1
ATOM 2868 C C . MET A 1 362 ? -14.014 -6.625 13.245 1.00 82.94 362 MET A C 1
ATOM 2870 O O . MET A 1 362 ? -13.642 -6.909 12.104 1.00 82.94 362 MET A O 1
ATOM 2874 N N . ARG A 1 363 ? -14.638 -5.466 13.495 1.00 85.19 363 ARG A N 1
ATOM 2875 C CA . ARG A 1 363 ? -14.875 -4.452 12.447 1.00 85.19 363 ARG A CA 1
ATOM 2876 C C . ARG A 1 363 ? -13.565 -3.873 11.918 1.00 85.19 363 ARG A C 1
ATOM 2878 O O . ARG A 1 363 ? -13.405 -3.682 10.712 1.00 85.19 363 ARG A O 1
ATOM 2885 N N . PHE A 1 364 ? -12.599 -3.634 12.796 1.00 88.00 364 PHE A N 1
ATOM 2886 C CA . PHE A 1 364 ? -11.260 -3.192 12.425 1.00 88.00 364 PHE A CA 1
ATOM 2887 C C . PHE A 1 364 ? -10.537 -4.234 11.549 1.00 88.00 364 PHE A C 1
ATOM 2889 O O . PHE A 1 364 ? -9.898 -3.877 10.557 1.00 88.00 364 PHE A O 1
ATOM 2896 N N . ALA A 1 365 ? -10.698 -5.527 11.840 1.00 85.56 365 ALA A N 1
ATOM 2897 C CA . ALA A 1 365 ? -10.153 -6.630 11.054 1.00 85.56 365 ALA A CA 1
ATOM 2898 C C . ALA A 1 365 ? -10.762 -6.702 9.646 1.00 85.56 365 ALA A C 1
ATOM 2900 O O . ALA A 1 365 ? -10.032 -6.926 8.680 1.00 85.56 365 ALA A O 1
ATOM 2901 N N . GLN A 1 366 ? -12.070 -6.449 9.520 1.00 84.06 366 GLN A N 1
ATOM 2902 C CA . GLN A 1 366 ? -12.794 -6.437 8.242 1.00 84.06 366 GLN A CA 1
ATOM 2903 C C . GLN A 1 366 ? -12.414 -5.282 7.313 1.00 84.06 366 GLN A C 1
ATOM 2905 O O . GLN A 1 366 ? -12.619 -5.378 6.099 1.00 84.06 366 GLN A O 1
ATOM 2910 N N . ASN A 1 367 ? -11.891 -4.186 7.862 1.00 85.69 367 ASN A N 1
ATOM 2911 C CA . ASN A 1 367 ? -11.339 -3.113 7.049 1.00 85.69 367 ASN A CA 1
ATOM 2912 C C . ASN A 1 367 ? -10.081 -3.606 6.326 1.00 85.69 367 ASN A C 1
ATOM 2914 O O . ASN A 1 367 ? -9.267 -4.347 6.879 1.00 85.69 367 ASN A O 1
ATOM 2918 N N . SER A 1 368 ? -9.916 -3.190 5.077 1.00 80.62 368 SER A N 1
ATOM 2919 C CA . SER A 1 368 ? -8.785 -3.603 4.248 1.00 80.62 368 SER A CA 1
ATOM 2920 C C . SER A 1 368 ? -7.474 -3.070 4.830 1.00 80.62 368 SER A C 1
ATOM 2922 O O . SER A 1 368 ? -7.434 -1.955 5.352 1.00 80.62 368 SER A O 1
ATOM 2924 N N . PHE A 1 369 ? -6.380 -3.831 4.714 1.00 73.38 369 PHE A N 1
ATOM 2925 C CA . PHE A 1 369 ? -5.047 -3.285 5.018 1.00 73.38 369 PHE A CA 1
ATOM 2926 C C . PHE A 1 369 ? -4.725 -2.128 4.074 1.00 73.38 369 PHE A C 1
ATOM 2928 O O . PHE A 1 369 ? -4.092 -1.150 4.457 1.00 73.38 369 PHE A O 1
ATOM 2935 N N . TRP A 1 370 ? -5.187 -2.252 2.830 1.00 76.12 370 TRP A N 1
ATOM 2936 C CA . TRP A 1 370 ? -4.977 -1.279 1.778 1.00 76.12 370 TRP A CA 1
ATOM 2937 C C . TRP A 1 370 ? -6.196 -0.368 1.590 1.00 76.12 370 TRP A C 1
ATOM 2939 O O . TRP A 1 370 ? -7.303 -0.895 1.465 1.00 76.12 370 TRP A O 1
ATOM 2949 N N . PRO A 1 371 ? -6.033 0.958 1.415 1.00 63.09 371 PRO A N 1
ATOM 2950 C CA . PRO A 1 371 ? -7.150 1.876 1.146 1.00 63.09 371 PRO A CA 1
ATOM 2951 C C . PRO A 1 371 ? -8.046 1.462 -0.045 1.00 63.09 371 PRO A C 1
ATOM 2953 O O . PRO A 1 371 ? -9.229 1.801 -0.109 1.00 63.09 371 PRO A O 1
ATOM 2956 N N . THR A 1 372 ? -7.497 0.682 -0.984 1.00 61.09 372 THR A N 1
ATOM 2957 C CA . THR A 1 372 ? -8.152 0.264 -2.239 1.00 61.09 372 THR A CA 1
ATOM 2958 C C . THR A 1 372 ? -8.620 -1.201 -2.241 1.00 61.09 372 THR A C 1
ATOM 2960 O O . THR A 1 372 ? -9.127 -1.676 -3.260 1.00 61.09 372 THR A O 1
ATOM 2963 N N . GLY A 1 373 ? -8.511 -1.899 -1.104 1.00 73.12 373 GLY A N 1
ATOM 2964 C CA . GLY A 1 373 ? -8.980 -3.274 -0.923 1.00 73.12 373 GLY A CA 1
ATOM 2965 C C . GLY A 1 373 ? -7.902 -4.350 -1.089 1.00 73.12 373 GLY A C 1
ATOM 2966 O O . GLY A 1 373 ? -7.008 -4.243 -1.932 1.00 73.12 373 GLY A O 1
ATOM 2967 N N . ASP A 1 374 ? -8.029 -5.436 -0.324 1.00 75.50 374 ASP A N 1
ATOM 2968 C CA . ASP A 1 374 ? -7.023 -6.507 -0.258 1.00 75.50 374 ASP A CA 1
ATOM 2969 C C . ASP A 1 374 ? -6.828 -7.255 -1.591 1.00 75.50 374 ASP A C 1
ATOM 2971 O O . ASP A 1 374 ? -5.702 -7.606 -1.937 1.00 75.50 374 ASP A O 1
ATOM 2975 N N . ASN A 1 375 ? -7.883 -7.454 -2.392 1.00 80.56 375 ASN A N 1
ATOM 2976 C CA . ASN A 1 375 ? -7.771 -8.148 -3.686 1.00 80.56 375 ASN A CA 1
ATOM 2977 C C . ASN A 1 375 ? -6.939 -7.356 -4.704 1.00 80.56 375 ASN A C 1
ATOM 2979 O O . ASN A 1 375 ? -6.098 -7.921 -5.404 1.00 80.56 375 ASN A O 1
ATOM 2983 N N . ARG A 1 376 ? -7.152 -6.035 -4.776 1.00 78.81 376 ARG A N 1
ATOM 2984 C CA . ARG A 1 376 ? -6.389 -5.152 -5.672 1.00 78.81 376 ARG A CA 1
ATOM 2985 C C . ARG A 1 376 ? -4.937 -5.049 -5.223 1.00 78.81 376 ARG A C 1
ATOM 2987 O O . ARG A 1 376 ? -4.043 -5.118 -6.062 1.00 78.81 376 ARG A O 1
ATOM 2994 N N . ALA A 1 377 ? -4.707 -4.963 -3.913 1.00 82.12 377 ALA A N 1
ATOM 2995 C CA . ALA A 1 377 ? -3.367 -5.048 -3.350 1.00 82.12 377 ALA A CA 1
ATOM 2996 C C . ALA A 1 377 ? -2.706 -6.394 -3.698 1.00 82.12 377 ALA A C 1
ATOM 2998 O O . ALA A 1 377 ? -1.575 -6.419 -4.169 1.00 82.12 377 ALA A O 1
ATOM 2999 N N . GLY A 1 378 ? -3.422 -7.513 -3.571 1.00 86.44 378 GLY A N 1
ATOM 3000 C CA . GLY A 1 378 ? -2.918 -8.834 -3.942 1.00 86.44 378 GLY A CA 1
ATOM 3001 C C . GLY A 1 378 ? -2.429 -8.905 -5.393 1.00 86.44 378 GLY A C 1
ATOM 3002 O O . GLY A 1 378 ? -1.314 -9.366 -5.636 1.00 86.44 378 GLY A O 1
ATOM 3003 N N . LEU A 1 379 ? -3.220 -8.404 -6.348 1.00 88.75 379 LEU A N 1
ATOM 3004 C CA . LEU A 1 379 ? -2.812 -8.329 -7.757 1.00 88.75 379 LEU A CA 1
ATOM 3005 C C . LEU A 1 379 ? -1.577 -7.442 -7.952 1.00 88.75 379 LEU A C 1
ATOM 3007 O O . LEU A 1 379 ? -0.655 -7.832 -8.662 1.00 88.75 379 LEU A O 1
ATOM 3011 N N . LEU A 1 380 ? -1.530 -6.283 -7.293 1.00 88.62 380 LEU A N 1
ATOM 3012 C CA . LEU A 1 380 ? -0.387 -5.375 -7.367 1.00 88.62 380 LEU A CA 1
ATOM 3013 C C . LEU A 1 380 ? 0.912 -6.050 -6.913 1.00 88.62 380 LEU A C 1
ATOM 3015 O O . LEU A 1 380 ? 1.901 -6.017 -7.639 1.00 88.62 380 LEU A O 1
ATOM 3019 N N . PHE A 1 381 ? 0.906 -6.683 -5.738 1.00 91.56 381 PHE A N 1
ATOM 3020 C CA . PHE A 1 381 ? 2.080 -7.379 -5.207 1.00 91.56 381 PHE A CA 1
ATOM 3021 C C . PHE A 1 381 ? 2.500 -8.547 -6.105 1.00 91.56 381 PHE A C 1
ATOM 3023 O O . PHE A 1 381 ? 3.691 -8.723 -6.344 1.00 91.56 381 PHE A O 1
ATOM 3030 N N . PHE A 1 382 ? 1.541 -9.302 -6.652 1.00 93.56 382 PHE A N 1
ATOM 3031 C CA . PHE A 1 382 ? 1.835 -10.353 -7.629 1.00 93.56 382 PHE A CA 1
ATOM 3032 C C . PHE A 1 382 ? 2.592 -9.798 -8.840 1.00 93.56 382 PHE A C 1
ATOM 3034 O O . PHE A 1 382 ? 3.698 -10.248 -9.129 1.00 93.56 382 PHE A O 1
ATOM 3041 N N . PHE A 1 383 ? 2.028 -8.799 -9.525 1.00 91.06 383 PHE A N 1
ATOM 3042 C CA . PHE A 1 383 ? 2.658 -8.239 -10.720 1.00 91.06 383 PHE A CA 1
ATOM 3043 C C . PHE A 1 383 ? 3.986 -7.557 -10.400 1.00 91.06 383 PHE A C 1
ATOM 3045 O O . PHE A 1 383 ? 4.928 -7.672 -11.177 1.00 91.06 383 PHE A O 1
ATOM 3052 N N . ALA A 1 384 ? 4.104 -6.897 -9.247 1.00 92.12 384 ALA A N 1
ATOM 3053 C CA . ALA A 1 384 ? 5.346 -6.256 -8.851 1.00 92.12 384 ALA A CA 1
ATOM 3054 C C . ALA A 1 384 ? 6.466 -7.268 -8.575 1.00 92.12 384 ALA A C 1
ATOM 3056 O O . ALA A 1 384 ? 7.583 -7.060 -9.047 1.00 92.12 384 ALA A O 1
ATOM 3057 N N . TYR A 1 385 ? 6.186 -8.381 -7.888 1.00 94.56 385 TYR A N 1
ATOM 3058 C CA . TYR A 1 385 ? 7.173 -9.451 -7.715 1.00 94.56 385 TYR A CA 1
ATOM 3059 C C . TYR A 1 385 ? 7.492 -10.165 -9.023 1.00 94.56 385 TYR A C 1
ATOM 3061 O O . TYR A 1 385 ? 8.641 -10.523 -9.262 1.00 94.56 385 TYR A O 1
ATOM 3069 N N . TRP A 1 386 ? 6.506 -10.327 -9.900 1.00 91.81 386 TRP A N 1
ATOM 3070 C CA . TRP A 1 386 ? 6.735 -10.920 -11.210 1.00 91.81 386 TRP A CA 1
ATOM 3071 C C . TRP A 1 386 ? 7.654 -10.051 -12.076 1.00 91.81 386 TRP A C 1
ATOM 3073 O O . TRP A 1 386 ? 8.639 -10.549 -12.613 1.00 91.81 386 TRP A O 1
ATOM 3083 N N . ILE A 1 387 ? 7.398 -8.740 -12.138 1.00 88.62 387 ILE A N 1
ATOM 3084 C CA . ILE A 1 387 ? 8.263 -7.781 -12.837 1.00 88.62 387 ILE A CA 1
ATOM 3085 C C . ILE A 1 387 ? 9.659 -7.770 -12.213 1.00 88.62 387 ILE A C 1
ATOM 3087 O O . ILE A 1 387 ? 10.629 -7.830 -12.956 1.00 88.62 387 ILE A O 1
ATOM 3091 N N . PHE A 1 388 ? 9.768 -7.773 -10.881 1.00 90.38 388 PHE A N 1
ATOM 3092 C CA . PHE A 1 388 ? 11.053 -7.866 -10.180 1.00 90.38 388 PHE A CA 1
ATOM 3093 C C . PHE A 1 388 ? 11.872 -9.087 -10.623 1.00 90.38 388 PHE A C 1
ATOM 3095 O O . PHE A 1 388 ? 13.061 -8.964 -10.912 1.00 90.38 388 PHE A O 1
ATOM 3102 N N . LEU A 1 389 ? 11.243 -10.263 -10.699 1.00 88.06 389 LEU A N 1
ATOM 3103 C CA . LEU A 1 389 ? 11.914 -11.491 -11.124 1.00 88.06 389 LEU A CA 1
ATOM 3104 C C . LEU A 1 389 ? 12.342 -11.413 -12.590 1.00 88.06 389 LEU A C 1
ATOM 3106 O O . LEU A 1 389 ? 13.479 -11.745 -12.900 1.00 88.06 389 LEU A O 1
ATOM 3110 N N . VAL A 1 390 ? 11.476 -10.899 -13.467 1.00 82.00 390 VAL A N 1
ATOM 3111 C CA . VAL A 1 390 ? 11.794 -10.695 -14.888 1.00 82.00 390 VAL A CA 1
ATOM 3112 C C . VAL A 1 390 ? 12.933 -9.685 -15.080 1.00 82.00 390 VAL A C 1
ATOM 3114 O O . VAL A 1 390 ? 13.754 -9.848 -15.981 1.00 82.00 390 VAL A O 1
ATOM 3117 N N . THR A 1 391 ? 13.002 -8.635 -14.257 1.00 79.00 391 THR A N 1
ATOM 3118 C CA . THR A 1 391 ? 14.055 -7.613 -14.353 1.00 79.00 391 THR A CA 1
ATOM 3119 C C . THR A 1 391 ? 15.384 -8.093 -13.787 1.00 79.00 391 THR A C 1
ATOM 3121 O O . THR A 1 391 ? 16.431 -7.723 -14.318 1.00 79.00 391 THR A O 1
ATOM 3124 N N . LEU A 1 392 ? 15.345 -8.905 -12.728 1.00 82.44 392 LEU A N 1
ATOM 3125 C CA . LEU A 1 392 ? 16.532 -9.450 -12.077 1.00 82.44 392 LEU A CA 1
ATOM 3126 C C . LEU A 1 392 ? 17.123 -10.627 -12.863 1.00 82.44 392 LEU A C 1
ATOM 3128 O O . LEU A 1 392 ? 18.339 -10.720 -13.006 1.00 82.44 392 LEU A O 1
ATOM 3132 N N . LEU A 1 393 ? 16.261 -11.512 -13.367 1.00 78.81 393 LEU A N 1
ATOM 3133 C CA . LEU A 1 393 ? 16.600 -12.743 -14.078 1.00 78.81 393 LEU A CA 1
ATOM 3134 C C . LEU A 1 393 ? 15.878 -12.748 -15.436 1.00 78.81 393 LEU A C 1
ATOM 3136 O O . LEU A 1 393 ? 14.792 -13.317 -15.560 1.00 78.81 393 LEU A O 1
ATOM 3140 N N . PRO A 1 394 ? 16.437 -12.090 -16.466 1.00 69.19 394 PRO A N 1
ATOM 3141 C CA . PRO A 1 394 ? 15.783 -12.006 -17.765 1.00 69.19 394 PRO A CA 1
ATOM 3142 C C . PRO A 1 394 ? 15.620 -13.407 -18.383 1.00 69.19 394 PRO A C 1
ATOM 3144 O O . PRO A 1 394 ? 16.598 -14.155 -18.453 1.00 69.19 394 PRO A O 1
ATOM 3147 N N . PRO A 1 395 ? 14.410 -13.781 -18.840 1.00 68.81 395 PRO A N 1
ATOM 3148 C CA . PRO A 1 395 ? 14.167 -15.104 -19.393 1.00 68.81 395 PRO A CA 1
ATOM 3149 C C . PRO A 1 395 ? 14.828 -15.273 -20.774 1.00 68.81 395 PRO A C 1
ATOM 3151 O O . PRO A 1 395 ? 15.006 -14.293 -21.507 1.00 68.81 395 PRO A O 1
ATOM 3154 N N . PRO A 1 396 ? 15.163 -16.514 -21.165 1.00 66.62 396 PRO A N 1
ATOM 3155 C CA . PRO A 1 396 ? 15.806 -16.806 -22.441 1.00 66.62 396 PRO A CA 1
ATOM 3156 C C . PRO A 1 396 ? 14.835 -16.563 -23.601 1.00 66.62 396 PRO A C 1
ATOM 3158 O O . PRO A 1 396 ? 13.904 -17.329 -23.825 1.00 66.62 396 PRO A O 1
ATOM 3161 N N . LEU A 1 397 ? 15.067 -15.500 -24.369 1.00 61.78 397 LEU A N 1
ATOM 3162 C CA . LEU A 1 397 ? 14.224 -15.128 -25.512 1.00 61.78 397 LEU A CA 1
ATOM 3163 C C . LEU A 1 397 ? 14.384 -16.047 -26.722 1.00 61.78 397 LEU A C 1
ATOM 3165 O O . LEU A 1 397 ? 13.474 -16.164 -27.540 1.00 61.78 397 LEU A O 1
ATOM 3169 N N . GLY A 1 398 ? 15.526 -16.725 -26.805 1.00 55.44 398 GLY A N 1
ATOM 3170 C CA . GLY A 1 398 ? 15.877 -17.566 -27.934 1.00 55.44 398 GLY A CA 1
ATOM 3171 C C . GLY A 1 398 ? 15.266 -18.963 -27.949 1.00 55.44 398 GLY A C 1
ATOM 3172 O O . GLY A 1 398 ? 15.572 -19.768 -28.817 1.00 55.44 398 GLY A O 1
ATOM 3173 N N . ASN A 1 399 ? 14.411 -19.295 -26.991 1.00 68.38 399 ASN A N 1
ATOM 3174 C CA . ASN A 1 399 ? 13.699 -20.562 -26.996 1.00 68.38 399 ASN A CA 1
ATOM 3175 C C . ASN A 1 399 ? 12.289 -20.313 -26.449 1.00 68.38 399 ASN A C 1
ATOM 3177 O O . ASN A 1 399 ? 12.149 -20.102 -25.244 1.00 68.38 399 ASN A O 1
ATOM 3181 N N . PRO A 1 400 ? 11.240 -20.349 -27.294 1.00 72.38 400 PRO A N 1
ATOM 3182 C CA . PRO A 1 400 ? 9.871 -20.069 -26.867 1.00 72.38 400 PRO A CA 1
ATOM 3183 C C . PRO A 1 400 ? 9.392 -20.963 -25.717 1.00 72.38 400 PRO A C 1
ATOM 3185 O O . PRO A 1 400 ? 8.640 -20.506 -24.859 1.00 72.38 400 PRO A O 1
ATOM 3188 N N . GLN A 1 401 ? 9.850 -22.219 -25.666 1.00 74.19 401 GLN A N 1
ATOM 3189 C CA . GLN A 1 401 ? 9.513 -23.139 -24.579 1.00 74.19 401 GLN A CA 1
ATOM 3190 C C . GLN A 1 401 ? 10.212 -22.731 -23.282 1.00 74.19 401 GLN A C 1
ATOM 3192 O O . GLN A 1 401 ? 9.564 -22.644 -22.243 1.00 74.19 401 GLN A O 1
ATOM 3197 N N . ALA A 1 402 ? 11.511 -22.423 -23.339 1.00 72.25 402 ALA A N 1
ATOM 3198 C CA . ALA A 1 402 ? 12.256 -21.970 -22.167 1.00 72.25 402 ALA A CA 1
ATOM 3199 C C . ALA A 1 402 ? 11.726 -20.624 -21.643 1.00 72.25 402 ALA A C 1
ATOM 3201 O O . ALA A 1 402 ? 11.543 -20.475 -20.440 1.00 72.25 402 ALA A O 1
ATOM 3202 N N . LEU A 1 403 ? 11.385 -19.688 -22.537 1.00 76.50 403 LEU A N 1
ATOM 3203 C CA . LEU A 1 403 ? 10.712 -18.432 -22.200 1.00 76.50 403 LEU A CA 1
ATOM 3204 C C . LEU A 1 403 ? 9.394 -18.692 -21.465 1.00 76.50 403 LEU A C 1
ATOM 3206 O O . LEU A 1 403 ? 9.186 -18.163 -20.375 1.00 76.50 403 LEU A O 1
ATOM 3210 N N . ALA A 1 404 ? 8.516 -19.524 -22.035 1.00 78.69 404 ALA A N 1
ATOM 3211 C CA . ALA A 1 404 ? 7.227 -19.846 -21.431 1.00 78.69 404 ALA A CA 1
ATOM 3212 C C . ALA A 1 404 ? 7.397 -20.477 -20.040 1.00 78.69 404 ALA A C 1
ATOM 3214 O O . ALA A 1 404 ? 6.751 -20.045 -19.086 1.00 78.69 404 ALA A O 1
ATOM 3215 N N . VAL A 1 405 ? 8.316 -21.439 -19.903 1.00 83.44 405 VAL A N 1
ATOM 3216 C CA . VAL A 1 405 ? 8.634 -22.077 -18.619 1.00 83.44 405 VAL A CA 1
ATOM 3217 C C . VAL A 1 405 ? 9.149 -21.049 -17.609 1.00 83.44 405 VAL A C 1
ATOM 3219 O O . VAL A 1 405 ? 8.640 -21.007 -16.491 1.00 83.44 405 VAL A O 1
ATOM 3222 N N . SER A 1 406 ? 10.088 -20.174 -17.982 1.00 81.38 406 SER A N 1
ATOM 3223 C CA . SER A 1 406 ? 10.605 -19.131 -17.086 1.00 81.38 406 SER A CA 1
ATOM 3224 C C . SER A 1 406 ? 9.511 -18.171 -16.617 1.00 81.38 406 SER A C 1
ATOM 3226 O O . SER A 1 406 ? 9.427 -17.885 -15.425 1.00 81.38 406 SER A O 1
ATOM 3228 N N . LEU A 1 407 ? 8.631 -17.710 -17.513 1.00 86.44 407 LEU A N 1
ATOM 3229 C CA . LEU A 1 407 ? 7.537 -16.805 -17.142 1.00 86.44 407 LEU A CA 1
ATOM 3230 C C . LEU A 1 407 ? 6.533 -17.469 -16.186 1.00 86.44 407 LEU A C 1
ATOM 3232 O O . LEU A 1 407 ? 6.065 -16.808 -15.255 1.00 86.44 407 LEU A O 1
ATOM 3236 N N . VAL A 1 408 ? 6.241 -18.762 -16.376 1.00 90.62 408 VAL A N 1
ATOM 3237 C CA . VAL A 1 408 ? 5.386 -19.558 -15.475 1.00 90.62 408 VAL A CA 1
ATOM 3238 C C . VAL A 1 408 ? 6.054 -19.758 -14.115 1.00 90.62 408 VAL A C 1
ATOM 3240 O O . VAL A 1 408 ? 5.415 -19.541 -13.085 1.00 90.62 408 VAL A O 1
ATOM 3243 N N . VAL A 1 409 ? 7.343 -20.107 -14.086 1.00 91.19 409 VAL A N 1
ATOM 3244 C CA . VAL A 1 409 ? 8.112 -20.248 -12.839 1.00 91.19 409 VAL A CA 1
ATOM 3245 C C . VAL A 1 409 ? 8.149 -18.922 -12.080 1.00 91.19 409 VAL A C 1
ATOM 3247 O O . VAL A 1 409 ? 7.872 -18.894 -10.882 1.00 91.19 409 VAL A O 1
ATOM 3250 N N . PHE A 1 410 ? 8.409 -17.804 -12.759 1.00 92.31 410 PHE A N 1
ATOM 3251 C CA . PHE A 1 410 ? 8.382 -16.483 -12.131 1.00 92.31 410 PHE A CA 1
ATOM 3252 C C . PHE A 1 410 ? 6.992 -16.117 -11.620 1.00 92.31 410 PHE A C 1
ATOM 3254 O O . PHE A 1 410 ? 6.882 -15.524 -10.550 1.00 92.31 410 PHE A O 1
ATOM 3261 N N . ALA A 1 411 ? 5.922 -16.481 -12.333 1.00 94.38 411 ALA A N 1
ATOM 3262 C CA . ALA A 1 411 ? 4.557 -16.268 -11.858 1.00 94.38 411 ALA A CA 1
ATOM 3263 C C . ALA A 1 411 ? 4.276 -17.080 -10.583 1.00 94.38 411 ALA A C 1
ATOM 3265 O O . ALA A 1 411 ? 3.719 -16.543 -9.626 1.00 94.38 411 ALA A O 1
ATOM 3266 N N . LEU A 1 412 ? 4.721 -18.338 -10.519 1.00 97.31 412 LEU A N 1
ATOM 3267 C CA . LEU A 1 412 ? 4.597 -19.166 -9.318 1.00 97.31 412 LEU A CA 1
ATOM 3268 C C . LEU A 1 412 ? 5.372 -18.563 -8.136 1.00 97.31 412 LEU A C 1
ATOM 3270 O O . LEU A 1 412 ? 4.811 -18.398 -7.053 1.00 97.31 412 LEU A O 1
ATOM 3274 N N . LEU A 1 413 ? 6.632 -18.174 -8.346 1.00 96.44 413 LEU A N 1
ATOM 3275 C CA . LEU A 1 413 ? 7.458 -17.541 -7.315 1.00 96.44 413 LEU A CA 1
ATOM 3276 C C . LEU A 1 413 ? 6.863 -16.209 -6.843 1.00 96.44 413 LEU A C 1
ATOM 3278 O O . LEU A 1 413 ? 6.802 -15.960 -5.642 1.00 96.44 413 LEU A O 1
ATOM 3282 N N . ALA A 1 414 ? 6.355 -15.381 -7.757 1.00 96.19 414 ALA A N 1
ATOM 3283 C CA . ALA A 1 414 ? 5.663 -14.139 -7.422 1.00 96.19 414 ALA A CA 1
ATOM 3284 C C . ALA A 1 414 ? 4.376 -14.390 -6.620 1.00 96.19 414 ALA A C 1
ATOM 3286 O O . ALA A 1 414 ? 4.059 -13.641 -5.693 1.00 96.19 414 ALA A O 1
ATOM 3287 N N . HIS A 1 415 ? 3.645 -15.465 -6.933 1.00 96.44 415 HIS A N 1
ATOM 3288 C CA . HIS A 1 415 ? 2.476 -15.881 -6.164 1.00 96.44 415 HIS A CA 1
ATOM 3289 C C . HIS A 1 415 ? 2.854 -16.292 -4.736 1.00 96.44 415 HIS A C 1
ATOM 3291 O O . HIS A 1 415 ? 2.200 -15.848 -3.791 1.00 96.44 415 HIS A O 1
ATOM 3297 N N . ILE A 1 416 ? 3.916 -17.088 -4.574 1.00 97.00 416 ILE A N 1
ATOM 3298 C CA . ILE A 1 416 ? 4.438 -17.503 -3.264 1.00 97.00 416 ILE A CA 1
ATOM 3299 C C . ILE A 1 416 ? 4.923 -16.286 -2.472 1.00 97.00 416 ILE A C 1
ATOM 3301 O O . ILE A 1 416 ? 4.525 -16.120 -1.322 1.00 97.00 416 ILE A O 1
ATOM 3305 N N . ALA A 1 417 ? 5.708 -15.398 -3.089 1.00 94.88 417 ALA A N 1
ATOM 3306 C CA . ALA A 1 417 ? 6.189 -14.172 -2.457 1.00 94.88 417 ALA A CA 1
ATOM 3307 C C . ALA A 1 417 ? 5.022 -13.303 -1.968 1.00 94.88 417 ALA A C 1
ATOM 3309 O O . ALA A 1 417 ? 4.999 -12.902 -0.808 1.00 94.88 417 ALA A O 1
ATOM 3310 N N . ARG A 1 418 ? 3.991 -13.102 -2.802 1.00 94.38 418 ARG A N 1
ATOM 3311 C CA . ARG A 1 418 ? 2.760 -12.403 -2.403 1.00 94.38 418 ARG A CA 1
ATOM 3312 C C . ARG A 1 418 ? 2.097 -13.069 -1.196 1.00 94.38 418 ARG A C 1
ATOM 3314 O O . ARG A 1 418 ? 1.718 -12.369 -0.260 1.00 94.38 418 ARG A O 1
ATOM 3321 N N . LEU A 1 419 ? 1.919 -14.391 -1.211 1.00 93.62 419 LEU A N 1
ATOM 3322 C CA . LEU A 1 419 ? 1.318 -15.110 -0.082 1.00 93.62 419 LEU A CA 1
ATOM 3323 C C . LEU A 1 419 ? 2.142 -14.929 1.195 1.00 93.62 419 LEU A C 1
ATOM 3325 O O . LEU A 1 419 ? 1.571 -14.601 2.232 1.00 93.62 419 LEU A O 1
ATOM 3329 N N . ALA A 1 420 ? 3.464 -15.072 1.104 1.00 93.62 420 ALA A N 1
ATOM 3330 C CA . ALA A 1 420 ? 4.381 -14.898 2.222 1.00 93.62 420 ALA A CA 1
ATOM 3331 C C . ALA A 1 420 ? 4.315 -13.478 2.805 1.00 93.62 420 ALA A C 1
ATOM 3333 O O . ALA A 1 420 ? 4.216 -13.322 4.019 1.00 93.62 420 ALA A O 1
ATOM 3334 N N . THR A 1 421 ? 4.280 -12.437 1.965 1.00 91.12 421 THR A N 1
ATOM 3335 C CA . THR A 1 421 ? 4.148 -11.045 2.421 1.00 91.12 421 THR A CA 1
ATOM 3336 C C . THR A 1 421 ? 2.847 -10.821 3.183 1.00 91.12 421 THR A C 1
ATOM 3338 O O . THR A 1 421 ? 2.865 -10.286 4.288 1.00 91.12 421 THR A O 1
ATOM 3341 N N . PHE A 1 422 ? 1.706 -11.252 2.639 1.00 88.50 422 PHE A N 1
ATOM 3342 C CA . PHE A 1 422 ? 0.418 -11.080 3.319 1.00 88.50 422 PHE A CA 1
ATOM 3343 C C . PHE A 1 422 ? 0.305 -11.946 4.579 1.00 88.50 422 PHE A C 1
ATOM 3345 O O . PHE A 1 422 ? -0.311 -11.513 5.552 1.00 88.50 422 PHE A O 1
ATOM 3352 N N . ALA A 1 423 ? 0.909 -13.136 4.589 1.00 89.12 423 ALA A N 1
ATOM 3353 C CA . ALA A 1 423 ? 1.008 -13.966 5.783 1.00 89.12 423 ALA A CA 1
ATOM 3354 C C . ALA A 1 423 ? 1.832 -13.269 6.874 1.00 89.12 423 ALA A C 1
ATOM 3356 O O . ALA A 1 423 ? 1.372 -13.193 8.008 1.00 89.12 423 ALA A O 1
ATOM 3357 N N . ALA A 1 424 ? 2.978 -12.675 6.530 1.00 88.88 424 ALA A N 1
ATOM 3358 C CA . ALA A 1 424 ? 3.803 -11.915 7.469 1.00 88.88 424 ALA A CA 1
ATOM 3359 C C . ALA A 1 424 ? 3.058 -10.701 8.057 1.00 88.88 424 ALA A C 1
ATOM 3361 O O . ALA A 1 424 ? 3.105 -10.481 9.264 1.00 88.88 424 ALA A O 1
ATOM 3362 N N . LEU A 1 425 ? 2.311 -9.949 7.235 1.00 86.12 425 LEU A N 1
ATOM 3363 C CA . LEU A 1 425 ? 1.496 -8.821 7.715 1.00 86.12 425 LEU A CA 1
ATOM 3364 C C . LEU A 1 425 ? 0.385 -9.257 8.677 1.00 86.12 425 LEU A C 1
ATOM 3366 O O . LEU A 1 425 ? 0.084 -8.548 9.635 1.00 86.12 425 LEU A O 1
ATOM 3370 N N . ARG A 1 426 ? -0.227 -10.419 8.429 1.00 85.25 426 ARG A N 1
ATOM 3371 C CA . ARG A 1 426 ? -1.237 -10.997 9.325 1.00 85.25 426 ARG A CA 1
ATOM 3372 C C . ARG A 1 426 ? -0.618 -11.501 10.620 1.00 85.25 426 ARG A C 1
ATOM 3374 O O . ARG A 1 426 ? -1.157 -11.199 11.676 1.00 85.25 426 ARG A O 1
ATOM 3381 N N . LEU A 1 427 ? 0.517 -12.197 10.537 1.00 84.31 427 LEU A N 1
ATOM 3382 C CA . LEU A 1 427 ? 1.254 -12.700 11.696 1.00 84.31 427 LEU A CA 1
ATOM 3383 C C . LEU A 1 427 ? 1.648 -11.558 12.647 1.00 84.31 427 LEU A C 1
ATOM 3385 O O . LEU A 1 427 ? 1.530 -11.683 13.862 1.00 84.31 427 LEU A O 1
ATOM 3389 N N . ALA A 1 428 ? 2.065 -10.419 12.087 1.00 81.94 428 ALA A N 1
ATOM 3390 C CA . ALA A 1 428 ? 2.403 -9.240 12.876 1.00 81.94 428 ALA A CA 1
ATOM 3391 C C . ALA A 1 428 ? 1.216 -8.738 13.720 1.00 81.94 428 ALA A C 1
ATOM 3393 O O . ALA A 1 428 ? 1.414 -8.309 14.852 1.00 81.94 428 ALA A O 1
ATOM 3394 N N . LEU A 1 429 ? -0.024 -8.821 13.221 1.00 80.81 429 LEU A N 1
ATOM 3395 C CA . LEU A 1 429 ? -1.219 -8.455 13.995 1.00 80.81 429 LEU A CA 1
ATOM 3396 C C . LEU A 1 429 ? -1.711 -9.563 14.922 1.00 80.81 429 LEU A C 1
ATOM 3398 O O . LEU A 1 429 ? -2.155 -9.250 16.021 1.00 80.81 429 LEU A O 1
ATOM 3402 N N . SER A 1 430 ? -1.626 -10.833 14.514 1.00 79.38 430 SER A N 1
ATOM 3403 C CA . SER A 1 430 ? -2.068 -11.950 15.359 1.00 79.38 430 SER A CA 1
ATOM 3404 C C . SER A 1 430 ? -1.232 -12.088 16.629 1.00 79.38 430 SER A C 1
ATOM 3406 O O . SER A 1 430 ? -1.712 -12.647 17.603 1.00 79.38 430 SER A O 1
ATOM 3408 N N . TYR A 1 431 ? -0.000 -11.564 16.634 1.00 77.25 431 TYR A N 1
ATOM 3409 C CA . TYR A 1 431 ? 0.804 -11.440 17.851 1.00 77.25 431 TYR A CA 1
ATOM 3410 C C . TYR A 1 431 ? 0.146 -10.544 18.919 1.00 77.25 431 TYR A C 1
ATOM 3412 O O . TYR A 1 431 ? 0.422 -10.715 20.100 1.00 77.25 431 TYR A O 1
ATOM 3420 N N . VAL A 1 432 ? -0.702 -9.589 18.515 1.00 74.56 432 VAL A N 1
ATOM 3421 C CA . VAL A 1 432 ? -1.484 -8.749 19.436 1.00 74.56 432 VAL A CA 1
ATOM 3422 C C . VAL A 1 432 ? -2.763 -9.474 19.845 1.00 74.56 432 VAL A C 1
ATOM 3424 O O . VAL A 1 432 ? -3.006 -9.663 21.028 1.00 74.56 432 VAL A O 1
ATOM 3427 N N . ASP A 1 433 ? -3.581 -9.868 18.865 1.00 80.38 433 ASP A N 1
ATOM 3428 C CA . ASP A 1 433 ? -4.819 -10.621 19.090 1.00 80.38 433 ASP A CA 1
ATOM 3429 C C . ASP A 1 433 ? -5.310 -11.258 17.773 1.00 80.38 433 ASP A C 1
ATOM 3431 O O . ASP A 1 433 ? -5.246 -10.637 16.703 1.00 80.38 433 ASP A O 1
ATOM 3435 N N . GLU A 1 434 ? -5.835 -12.486 17.821 1.00 80.00 434 GLU A N 1
ATOM 3436 C CA . GLU A 1 434 ? -6.386 -13.175 16.645 1.00 80.00 434 GLU A CA 1
ATOM 3437 C C . GLU A 1 434 ? -7.630 -12.477 16.061 1.00 80.00 434 GLU A C 1
ATOM 3439 O O . GLU A 1 434 ? -7.875 -12.542 14.846 1.00 80.00 434 GLU A O 1
ATOM 3444 N N . LEU A 1 435 ? -8.398 -11.751 16.879 1.00 79.50 435 LEU A N 1
ATOM 3445 C CA . LEU A 1 435 ? -9.583 -10.993 16.459 1.00 79.50 435 LEU A CA 1
ATOM 3446 C C . LEU A 1 435 ? -9.250 -9.864 15.480 1.00 79.50 435 LEU A C 1
ATOM 3448 O O . LEU A 1 435 ? -10.096 -9.488 14.672 1.00 79.50 435 LEU A O 1
ATOM 3452 N N . LEU A 1 436 ? -8.011 -9.360 15.482 1.00 79.00 436 LEU A N 1
ATOM 3453 C CA . LEU A 1 436 ? -7.551 -8.333 14.537 1.00 79.00 436 LEU A CA 1
ATOM 3454 C C . LEU A 1 436 ? -7.299 -8.885 13.120 1.00 79.00 436 LEU A C 1
ATOM 3456 O O . LEU A 1 436 ? -7.115 -8.110 12.174 1.00 79.00 436 LEU A O 1
ATOM 3460 N N . VAL A 1 437 ? -7.307 -10.213 12.955 1.00 77.88 437 VAL A N 1
ATOM 3461 C CA . VAL A 1 437 ? -7.021 -10.911 11.688 1.00 77.88 437 VAL A CA 1
ATOM 3462 C C . VAL A 1 437 ? -8.215 -11.737 11.191 1.00 77.88 437 VAL A C 1
ATOM 3464 O O . VAL A 1 437 ? -8.390 -11.910 9.979 1.00 77.88 437 VAL A O 1
ATOM 3467 N N . THR A 1 438 ? -9.069 -12.226 12.088 1.00 66.31 438 THR A N 1
ATOM 3468 C CA . THR A 1 438 ? -10.199 -13.124 11.793 1.00 66.31 438 THR A CA 1
ATOM 3469 C C . THR A 1 438 ? -11.435 -12.382 11.248 1.00 66.31 438 THR A C 1
ATOM 3471 O O . THR A 1 438 ? -12.540 -12.465 11.760 1.00 66.31 438 THR A O 1
ATOM 3474 N N . GLY A 1 439 ? -11.294 -11.672 10.126 1.00 56.34 439 GLY A N 1
ATOM 3475 C CA . GLY A 1 439 ? -12.374 -10.867 9.525 1.00 56.34 439 GLY A CA 1
ATOM 3476 C C . GLY A 1 439 ? -13.431 -11.623 8.695 1.00 56.34 439 GLY A C 1
ATOM 3477 O O . GLY A 1 439 ? -14.015 -11.016 7.798 1.00 56.34 439 GLY A O 1
ATOM 3478 N N . LYS A 1 440 ? -13.643 -12.935 8.893 1.00 52.38 440 LYS A N 1
ATOM 3479 C CA . LYS A 1 440 ? -14.494 -13.757 7.995 1.00 52.38 440 LYS A CA 1
ATOM 3480 C C . LYS A 1 440 ? -15.944 -13.976 8.451 1.00 52.38 440 LYS A C 1
ATOM 3482 O O . LYS A 1 440 ? -16.752 -14.346 7.605 1.00 52.38 440 LYS A O 1
ATOM 3487 N N . ALA A 1 441 ? -16.288 -13.742 9.716 1.00 49.72 441 ALA A N 1
ATOM 3488 C CA . ALA A 1 441 ? -17.657 -13.894 10.219 1.00 49.72 441 ALA A CA 1
ATOM 3489 C C . ALA A 1 441 ? -18.334 -12.528 10.445 1.00 49.72 441 ALA A C 1
ATOM 3491 O O . ALA A 1 441 ? -17.659 -11.514 10.646 1.00 49.72 441 ALA A O 1
ATOM 3492 N N . ASP A 1 442 ? -19.667 -12.490 10.347 1.00 51.03 442 ASP A N 1
ATOM 3493 C CA . ASP A 1 442 ? -20.461 -11.286 10.610 1.00 51.03 442 ASP A CA 1
ATOM 3494 C C . ASP A 1 442 ? -20.385 -10.947 12.114 1.00 51.03 442 ASP A C 1
ATOM 3496 O O . ASP A 1 442 ? -20.804 -11.774 12.931 1.00 51.03 442 ASP A O 1
ATOM 3500 N N . PRO A 1 443 ? -19.875 -9.765 12.521 1.00 49.66 443 PRO A N 1
ATOM 3501 C CA . PRO A 1 443 ? -19.657 -9.440 13.925 1.00 49.66 443 PRO A CA 1
ATOM 3502 C C . PRO A 1 443 ? -20.974 -9.408 14.698 1.00 49.66 443 PRO A C 1
ATOM 3504 O O . PRO A 1 443 ? -20.965 -9.636 15.898 1.00 49.66 443 PRO A O 1
ATOM 3507 N N . ALA A 1 444 ? -22.101 -9.152 14.020 1.00 45.66 444 ALA A N 1
ATOM 3508 C CA . ALA A 1 444 ? -23.430 -9.184 14.622 1.00 45.66 444 ALA A CA 1
ATOM 3509 C C . ALA A 1 444 ? -23.899 -10.616 14.938 1.00 45.66 444 ALA A C 1
ATOM 3511 O O . ALA A 1 444 ? -24.464 -10.834 16.001 1.00 45.66 444 ALA A O 1
ATOM 3512 N N . GLN A 1 445 ? -23.604 -11.598 14.075 1.00 45.78 445 GLN A N 1
ATOM 3513 C CA . GLN A 1 445 ? -23.924 -13.014 14.329 1.00 45.78 445 GLN A CA 1
ATOM 3514 C C . GLN A 1 445 ? -22.977 -13.663 15.351 1.00 45.78 445 GLN A C 1
ATOM 3516 O O . GLN A 1 445 ? -23.332 -14.654 15.985 1.00 45.78 445 GLN A O 1
ATOM 3521 N N . GLN A 1 446 ? -21.767 -13.120 15.519 1.00 46.75 446 GLN A N 1
ATOM 3522 C CA . GLN A 1 446 ? -20.822 -13.542 16.557 1.00 46.75 446 GLN A CA 1
ATOM 3523 C C . GLN A 1 446 ? -21.078 -12.872 17.915 1.00 46.75 446 GLN A C 1
ATOM 3525 O O . GLN A 1 446 ? -20.746 -13.471 18.932 1.00 46.75 446 GLN A O 1
ATOM 3530 N N . LEU A 1 447 ? -21.683 -11.679 17.964 1.00 42.56 447 LEU A N 1
ATOM 3531 C CA . LEU A 1 447 ? -21.981 -10.992 19.228 1.00 42.56 447 LEU A CA 1
ATOM 3532 C C . LEU A 1 447 ? -23.101 -11.659 20.034 1.00 42.56 447 LEU A C 1
ATOM 3534 O O . LEU A 1 447 ? -23.041 -11.628 21.256 1.00 42.56 447 LEU A O 1
ATOM 3538 N N . ASP A 1 448 ? -24.039 -12.351 19.380 1.00 42.53 448 ASP A N 1
ATOM 3539 C CA . ASP A 1 448 ? -24.980 -13.245 20.077 1.00 42.53 448 ASP A CA 1
ATOM 3540 C C . ASP A 1 448 ? -24.252 -14.402 20.796 1.00 42.53 448 ASP A C 1
ATOM 3542 O O . ASP A 1 448 ? -24.813 -15.040 21.681 1.00 42.53 448 ASP A O 1
ATOM 3546 N N . ARG A 1 449 ? -22.979 -14.663 20.452 1.00 44.09 449 ARG A N 1
ATOM 3547 C CA . ARG A 1 449 ? -22.101 -15.627 21.136 1.00 44.09 449 ARG A CA 1
ATOM 3548 C C . ARG A 1 449 ? -21.068 -14.973 22.065 1.00 44.09 449 ARG A C 1
ATOM 3550 O O . ARG A 1 449 ? -20.408 -15.685 22.815 1.00 44.09 449 ARG A O 1
ATOM 3557 N N . VAL A 1 450 ? -20.894 -13.649 22.023 1.00 41.16 450 VAL A N 1
ATOM 3558 C CA . VAL A 1 450 ? -19.853 -12.910 22.762 1.00 41.16 450 VAL A CA 1
ATOM 3559 C C . VAL A 1 450 ? -20.471 -11.667 23.409 1.00 41.16 450 VAL A C 1
ATOM 3561 O O . VAL A 1 450 ? -20.301 -10.543 22.941 1.00 41.16 450 VAL A O 1
ATOM 3564 N N . ASP A 1 451 ? -21.200 -11.862 24.508 1.00 40.84 451 ASP A N 1
ATOM 3565 C CA . ASP A 1 451 ? -21.611 -10.766 25.394 1.00 40.84 451 ASP A CA 1
ATOM 3566 C C . ASP A 1 451 ? -20.383 -10.267 26.220 1.00 40.84 451 ASP A C 1
ATOM 3568 O O . ASP A 1 451 ? -19.466 -11.055 26.481 1.00 40.84 451 ASP A O 1
ATOM 3572 N N . PRO A 1 452 ? -20.282 -8.994 26.639 1.00 39.91 452 PRO A N 1
ATOM 3573 C CA . PRO A 1 452 ? -19.048 -8.404 27.180 1.00 39.91 452 PRO A CA 1
ATOM 3574 C C . PRO A 1 452 ? -18.912 -8.466 28.710 1.00 39.91 452 PRO A C 1
ATOM 3576 O O . PRO A 1 452 ? -17.978 -7.886 29.258 1.00 39.91 452 PRO A O 1
ATOM 3579 N N . ARG A 1 453 ? -19.830 -9.121 29.435 1.00 42.44 453 ARG A N 1
ATOM 3580 C CA . ARG A 1 453 ? -19.829 -9.152 30.915 1.00 42.44 453 ARG A CA 1
ATOM 3581 C C . ARG A 1 453 ? -19.113 -10.347 31.552 1.00 42.44 453 ARG A C 1
ATOM 3583 O O . ARG A 1 453 ? -19.204 -10.544 32.758 1.00 42.44 453 ARG A O 1
ATOM 3590 N N . SER A 1 454 ? -18.397 -11.148 30.775 1.00 43.91 454 SER A N 1
ATOM 3591 C CA . SER A 1 454 ? -18.082 -12.524 31.164 1.00 43.91 454 SER A CA 1
ATOM 3592 C C . SER A 1 454 ? -16.754 -12.836 31.783 1.00 43.91 454 SER A C 1
ATOM 3594 O O . SER A 1 454 ? -16.551 -13.987 32.161 1.00 43.91 454 SER A O 1
ATOM 3596 N N . ASP A 1 455 ? -15.839 -11.884 31.865 1.00 40.97 455 ASP A N 1
ATOM 3597 C CA . ASP A 1 455 ? -14.445 -12.246 32.119 1.00 40.97 455 ASP A CA 1
ATOM 3598 C C . ASP A 1 455 ? -14.165 -12.703 33.567 1.00 40.97 455 ASP A C 1
ATOM 3600 O O . ASP A 1 455 ? -13.021 -12.919 33.943 1.00 40.97 455 ASP A O 1
ATOM 3604 N N . ARG A 1 456 ? -15.207 -12.890 34.400 1.00 43.03 456 ARG A N 1
ATOM 3605 C CA . ARG A 1 456 ? -15.113 -13.630 35.676 1.00 43.03 456 ARG A CA 1
ATOM 3606 C C . ARG A 1 456 ? -16.299 -14.537 36.029 1.00 43.03 456 ARG A C 1
ATOM 3608 O O . ARG A 1 456 ? -16.201 -15.248 37.020 1.00 43.03 456 ARG A O 1
ATOM 3615 N N . THR A 1 457 ? -17.404 -14.536 35.278 1.00 47.31 457 THR A N 1
ATOM 3616 C CA . THR A 1 457 ? -18.646 -15.237 35.687 1.00 47.31 457 THR A CA 1
ATOM 3617 C C . THR A 1 457 ? -19.127 -16.312 34.714 1.00 47.31 457 THR A C 1
ATOM 3619 O O . THR A 1 457 ? -20.096 -17.004 35.006 1.00 47.31 457 THR A O 1
ATOM 3622 N N . ARG A 1 458 ? -18.436 -16.522 33.584 1.00 50.81 458 ARG A N 1
ATOM 3623 C CA . ARG A 1 458 ? -18.897 -17.452 32.536 1.00 50.81 458 ARG A CA 1
ATOM 3624 C C . ARG A 1 458 ? -18.462 -18.912 32.651 1.00 50.81 458 ARG A C 1
ATOM 3626 O O . ARG A 1 458 ? -18.961 -19.697 31.859 1.00 50.81 458 ARG A O 1
ATOM 3633 N N . ASP A 1 459 ? -17.607 -19.291 33.596 1.00 58.94 459 ASP A N 1
ATOM 3634 C CA . ASP A 1 459 ? -17.220 -20.707 33.762 1.00 58.94 459 ASP A CA 1
ATOM 3635 C C . ASP A 1 459 ? -17.946 -21.400 34.930 1.00 58.94 459 ASP A C 1
ATOM 3637 O O . ASP A 1 459 ? -17.616 -22.530 35.262 1.00 58.94 459 ASP A O 1
ATOM 3641 N N . ILE A 1 460 ? -18.936 -20.738 35.552 1.00 73.44 460 ILE A N 1
ATOM 3642 C CA . ILE A 1 460 ? -19.740 -21.328 36.633 1.00 73.44 460 ILE A CA 1
ATOM 3643 C C . ILE A 1 460 ? -20.785 -22.268 36.024 1.00 73.44 460 ILE A C 1
ATOM 3645 O O . ILE A 1 460 ? -21.741 -21.815 35.390 1.00 73.44 460 ILE A O 1
ATOM 3649 N N . GLY A 1 461 ? -20.634 -23.573 36.246 1.00 86.06 461 GLY A N 1
ATOM 3650 C CA . GLY A 1 461 ? -21.660 -24.559 35.917 1.00 86.06 461 GLY A CA 1
ATOM 3651 C C . GLY A 1 461 ? -22.799 -24.538 36.937 1.00 86.06 461 GLY A C 1
ATOM 3652 O O . GLY A 1 461 ? -22.556 -24.589 38.145 1.00 86.06 461 GLY A O 1
ATOM 3653 N N . VAL A 1 462 ? -24.048 -24.488 36.475 1.00 89.50 462 VAL A N 1
ATOM 3654 C CA . VAL A 1 462 ? -25.242 -24.463 37.334 1.00 89.50 462 VAL A CA 1
ATOM 3655 C C . VAL A 1 462 ? -26.129 -25.659 37.017 1.00 89.50 462 VAL A C 1
ATOM 3657 O O . VAL A 1 462 ? -26.529 -25.851 35.873 1.00 89.50 462 VAL A O 1
ATOM 3660 N N . PHE A 1 463 ? -26.478 -26.449 38.031 1.00 90.50 463 PHE A N 1
ATOM 3661 C CA . PHE A 1 463 ? -27.431 -27.553 37.904 1.00 90.50 463 PHE A CA 1
ATOM 3662 C C . PHE A 1 463 ? -28.757 -27.218 38.592 1.00 90.50 463 PHE A C 1
ATOM 3664 O O . PHE A 1 463 ? -28.762 -26.839 39.763 1.00 90.50 463 PHE A O 1
ATOM 3671 N N . ILE A 1 464 ? -29.880 -27.374 37.890 1.00 92.12 464 ILE A N 1
ATOM 3672 C CA . ILE A 1 464 ? -31.227 -27.101 38.408 1.00 92.12 464 ILE A CA 1
ATOM 3673 C C . ILE A 1 464 ? -31.931 -28.426 38.718 1.00 92.12 464 ILE A C 1
ATOM 3675 O O . ILE A 1 464 ? -32.424 -29.113 37.820 1.00 92.12 464 ILE A O 1
ATOM 3679 N N . SER A 1 465 ? -32.030 -28.747 40.008 1.00 91.81 465 SER A N 1
ATOM 3680 C CA . SER A 1 465 ? -32.829 -29.862 40.519 1.00 91.81 465 SER A CA 1
ATOM 3681 C C . SER A 1 465 ? -34.245 -29.382 40.823 1.00 91.81 465 SER A C 1
ATOM 3683 O O . SER A 1 465 ? -34.449 -28.414 41.560 1.00 91.81 465 SER A O 1
ATOM 3685 N N . TYR A 1 466 ? -35.248 -30.047 40.255 1.00 92.31 466 TYR A N 1
ATOM 3686 C CA . TYR A 1 466 ? -36.649 -29.686 40.453 1.00 92.31 466 TYR A CA 1
ATOM 3687 C C . TYR A 1 466 ? -37.560 -30.907 40.331 1.00 92.31 466 TYR A C 1
ATOM 3689 O O . TYR A 1 466 ? -37.276 -31.873 39.621 1.00 92.31 466 TYR A O 1
ATOM 3697 N N . ARG A 1 467 ? -38.716 -30.861 40.998 1.00 89.38 467 ARG A N 1
ATOM 3698 C CA . ARG A 1 467 ? -39.716 -31.927 40.897 1.00 89.38 467 ARG A CA 1
ATOM 3699 C C . ARG A 1 467 ? -40.713 -31.572 39.793 1.00 89.38 467 ARG A C 1
ATOM 3701 O O . ARG A 1 467 ? -41.556 -30.697 39.964 1.00 89.38 467 ARG A O 1
ATOM 3708 N N . ARG A 1 468 ? -40.669 -32.295 38.665 1.00 86.38 468 ARG A N 1
ATOM 3709 C CA . ARG A 1 468 ? -41.489 -32.014 37.462 1.00 86.38 468 ARG A CA 1
ATOM 3710 C C . ARG A 1 468 ? -42.989 -31.797 37.725 1.00 86.38 468 ARG A C 1
ATOM 3712 O O . ARG A 1 468 ? -43.598 -30.936 37.104 1.00 86.38 468 ARG A O 1
ATOM 3719 N N . ARG A 1 469 ? -43.603 -32.574 38.627 1.00 85.25 469 ARG A N 1
ATOM 3720 C CA . ARG A 1 469 ? -45.042 -32.458 38.959 1.00 85.25 469 ARG A CA 1
ATOM 3721 C C . ARG A 1 469 ? -45.388 -31.285 39.886 1.00 85.25 469 ARG A C 1
ATOM 3723 O O . ARG A 1 469 ? -46.567 -31.035 40.097 1.00 85.25 469 ARG A O 1
ATOM 3730 N N . ASP A 1 470 ? -44.386 -30.620 40.446 1.00 90.00 470 ASP A N 1
ATOM 3731 C CA . ASP A 1 470 ? -44.532 -29.570 41.455 1.00 90.00 470 ASP A CA 1
ATOM 3732 C C . ASP A 1 470 ? -44.144 -28.200 40.887 1.00 90.00 470 ASP A C 1
ATOM 3734 O O . ASP A 1 470 ? -44.946 -27.274 40.882 1.00 90.00 470 ASP A O 1
ATOM 3738 N N . SER A 1 471 ? -42.936 -28.093 40.325 1.00 91.12 471 SER A N 1
ATOM 3739 C CA . SER A 1 471 ? -42.302 -26.806 40.023 1.00 91.12 471 SER A CA 1
ATOM 3740 C C . SER A 1 471 ? -41.810 -26.657 38.576 1.00 91.12 471 SER A C 1
ATOM 3742 O O . SER A 1 471 ? -41.048 -25.741 38.283 1.00 91.12 471 SER A O 1
ATOM 3744 N N . ALA A 1 472 ? -42.252 -27.504 37.633 1.00 87.94 472 ALA A N 1
ATOM 3745 C CA . ALA A 1 472 ? -41.757 -27.472 36.246 1.00 87.94 472 ALA A CA 1
ATOM 3746 C C . ALA A 1 472 ? -41.878 -26.119 35.515 1.00 87.94 472 ALA A C 1
ATOM 3748 O O . ALA A 1 472 ? -40.930 -25.763 34.815 1.00 87.94 472 ALA A O 1
ATOM 3749 N N . PRO A 1 473 ? -42.985 -25.355 35.622 1.00 88.00 473 PRO A N 1
ATOM 3750 C CA . PRO A 1 473 ? -43.068 -24.038 34.989 1.00 88.00 473 PRO A CA 1
ATOM 3751 C C . PRO A 1 473 ? -42.018 -23.070 35.541 1.00 88.00 473 PRO A C 1
ATOM 3753 O O . PRO A 1 473 ? -41.322 -22.420 34.766 1.00 88.00 473 PRO A O 1
ATOM 3756 N N . TYR A 1 474 ? -41.852 -23.045 36.865 1.00 90.94 474 TYR A N 1
ATOM 3757 C CA . TYR A 1 474 ? -40.866 -22.209 37.544 1.00 90.94 474 TYR A CA 1
ATOM 3758 C C . TYR A 1 474 ? -39.434 -22.608 37.200 1.00 90.94 474 TYR A C 1
ATOM 3760 O O . TYR A 1 474 ? -38.619 -21.745 36.901 1.00 90.94 474 TYR A O 1
ATOM 3768 N N . ALA A 1 475 ? -39.136 -23.908 37.185 1.00 90.25 475 ALA A N 1
ATOM 3769 C CA . ALA A 1 475 ? -37.812 -24.412 36.846 1.00 90.25 475 ALA A CA 1
ATOM 3770 C C . ALA A 1 475 ? -37.429 -24.099 35.393 1.00 90.25 475 ALA A C 1
ATOM 3772 O O . ALA A 1 475 ? -36.294 -23.710 35.147 1.00 90.25 475 ALA A O 1
ATOM 3773 N N . ARG A 1 476 ? -38.374 -24.193 34.444 1.00 87.56 476 ARG A N 1
ATOM 3774 C CA . ARG A 1 476 ? -38.138 -23.796 33.045 1.00 87.56 476 ARG A CA 1
ATOM 3775 C C . ARG A 1 476 ? -37.909 -22.296 32.907 1.00 87.56 476 ARG A C 1
ATOM 3777 O O . ARG A 1 476 ? -36.947 -21.884 32.278 1.00 87.56 476 ARG A O 1
ATOM 3784 N N . LEU A 1 477 ? -38.749 -21.482 33.543 1.00 88.56 477 LEU A N 1
ATOM 3785 C CA . LEU A 1 477 ? -38.591 -20.028 33.517 1.00 88.56 477 LEU A CA 1
ATOM 3786 C C . LEU A 1 477 ? -37.263 -19.589 34.156 1.00 88.56 477 LEU A C 1
ATOM 3788 O O . LEU A 1 477 ? -36.618 -18.649 33.693 1.00 88.56 477 LEU A O 1
ATOM 3792 N N . LEU A 1 478 ? -36.853 -20.285 35.217 1.00 90.19 478 LEU A N 1
ATOM 3793 C CA . LEU A 1 478 ? -35.579 -20.067 35.880 1.00 90.19 478 LEU A CA 1
ATOM 3794 C C . LEU A 1 478 ? -34.410 -20.488 34.989 1.00 90.19 478 LEU A C 1
ATOM 3796 O O . LEU A 1 478 ? -33.466 -19.723 34.844 1.00 90.19 478 LEU A O 1
ATOM 3800 N N . HIS A 1 479 ? -34.495 -21.657 34.356 1.00 88.44 479 HIS A N 1
ATOM 3801 C CA . HIS A 1 479 ? -33.518 -22.131 33.382 1.00 88.44 479 HIS A CA 1
ATOM 3802 C C . HIS A 1 479 ? -33.323 -21.131 32.243 1.00 88.44 479 HIS A C 1
ATOM 3804 O O . HIS A 1 479 ? -32.199 -20.708 32.001 1.00 88.44 479 HIS A O 1
ATOM 3810 N N . ASP A 1 480 ? -34.403 -20.684 31.602 1.00 83.81 480 ASP A N 1
ATOM 3811 C CA . ASP A 1 480 ? -34.331 -19.740 30.483 1.00 83.81 480 ASP A CA 1
ATOM 3812 C C . ASP A 1 480 ? -33.669 -18.422 30.902 1.00 83.81 480 ASP A C 1
ATOM 3814 O O . ASP A 1 480 ? -32.897 -17.826 30.147 1.00 83.81 480 ASP A O 1
ATOM 3818 N N . ARG A 1 481 ? -33.927 -17.976 32.138 1.00 84.50 481 ARG A N 1
ATOM 3819 C CA . ARG A 1 481 ? -33.293 -16.777 32.685 1.00 84.50 481 ARG A CA 1
ATOM 3820 C C . ARG A 1 481 ? -31.819 -17.000 33.025 1.00 84.50 481 ARG A C 1
ATOM 3822 O O . ARG A 1 481 ? -31.012 -16.125 32.731 1.00 84.50 481 ARG A O 1
ATOM 3829 N N . LEU A 1 482 ? -31.466 -18.150 33.595 1.00 84.00 482 LEU A N 1
ATOM 3830 C CA . LEU A 1 482 ? -30.085 -18.504 33.919 1.00 84.00 482 LEU A CA 1
ATOM 3831 C C . LEU A 1 482 ? -29.250 -18.725 32.652 1.00 84.00 482 LEU A C 1
ATOM 3833 O O . LEU A 1 482 ? -28.122 -18.267 32.611 1.00 84.00 482 LEU A O 1
ATOM 3837 N N . VAL A 1 483 ? -29.795 -19.314 31.587 1.00 81.06 483 VAL A N 1
ATOM 3838 C CA . VAL A 1 483 ? -29.124 -19.421 30.275 1.00 81.06 483 VAL A CA 1
ATOM 3839 C C . VAL A 1 483 ? -28.868 -18.047 29.645 1.00 81.06 483 VAL A C 1
ATOM 3841 O O . VAL A 1 483 ? -27.922 -17.885 28.881 1.00 81.06 483 VAL A O 1
ATOM 3844 N N . ALA A 1 484 ? -29.686 -17.041 29.962 1.00 72.75 484 ALA A N 1
ATOM 3845 C CA . ALA A 1 484 ? -29.435 -15.672 29.517 1.00 72.75 484 ALA A CA 1
ATOM 3846 C C . ALA A 1 484 ? -28.294 -14.986 30.295 1.00 72.75 484 ALA A C 1
ATOM 3848 O O . ALA A 1 484 ? -27.687 -14.054 29.769 1.00 72.75 484 ALA A O 1
ATOM 3849 N N . ASP A 1 485 ? -28.016 -15.421 31.529 1.00 76.38 485 ASP A N 1
ATOM 3850 C CA . ASP A 1 485 ? -27.013 -14.812 32.414 1.00 76.38 485 ASP A CA 1
ATOM 3851 C C . ASP A 1 485 ? -25.702 -15.651 32.505 1.00 76.38 485 ASP A C 1
ATOM 3853 O O . ASP A 1 485 ? -24.633 -15.091 32.753 1.00 76.38 485 ASP A O 1
ATOM 3857 N N . PHE A 1 486 ? -25.749 -16.962 32.227 1.00 77.00 486 PHE A N 1
ATOM 3858 C CA . PHE A 1 486 ? -24.638 -17.933 32.217 1.00 77.00 486 PHE A CA 1
ATOM 3859 C C . PHE A 1 486 ? -24.431 -18.557 30.818 1.00 77.00 486 PHE A C 1
ATOM 3861 O O . PHE A 1 486 ? -25.222 -18.341 29.906 1.00 77.00 486 PHE A O 1
ATOM 3868 N N . GLN A 1 487 ? -23.354 -19.326 30.606 1.00 69.00 487 GLN A N 1
ATOM 3869 C CA . GLN A 1 487 ? -23.133 -20.020 29.326 1.00 69.00 487 GLN A CA 1
ATOM 3870 C C . GLN A 1 487 ? -24.218 -21.098 29.084 1.00 69.00 487 GLN A C 1
ATOM 3872 O O . GLN A 1 487 ? -24.450 -21.911 29.983 1.00 69.00 487 GLN A O 1
ATOM 3877 N N . PRO A 1 488 ? -24.864 -21.162 27.897 1.00 69.00 488 PRO A N 1
ATOM 3878 C CA . PRO A 1 488 ? -25.949 -22.115 27.633 1.00 69.00 488 PRO A CA 1
ATOM 3879 C C . PRO A 1 488 ? -25.564 -23.586 27.828 1.00 69.00 488 PRO A C 1
ATOM 3881 O O . PRO A 1 488 ? -26.384 -24.392 28.242 1.00 69.00 488 PRO A O 1
ATOM 3884 N N . ASP A 1 489 ? -24.309 -23.933 27.551 1.00 70.19 489 ASP A N 1
ATOM 3885 C CA . ASP A 1 489 ? -23.719 -25.265 27.704 1.00 70.19 489 ASP A CA 1
ATOM 3886 C C . ASP A 1 489 ? -23.275 -25.588 29.143 1.00 70.19 489 ASP A C 1
ATOM 3888 O O . ASP A 1 489 ? -22.814 -26.697 29.415 1.00 70.19 489 ASP A O 1
ATOM 3892 N N . ARG A 1 490 ? -23.432 -24.638 30.074 1.00 78.94 490 ARG A N 1
ATOM 3893 C CA . ARG A 1 490 ? -23.069 -24.763 31.494 1.00 78.94 490 ARG A CA 1
ATOM 3894 C C . ARG A 1 490 ? -24.268 -24.730 32.442 1.00 78.94 490 ARG A C 1
ATOM 3896 O O . ARG A 1 490 ? -24.085 -24.933 33.642 1.00 78.94 490 ARG A O 1
ATOM 3903 N N . VAL A 1 491 ? -25.479 -24.493 31.934 1.00 84.50 491 VAL A N 1
ATOM 3904 C CA . VAL A 1 491 ? -26.718 -24.590 32.715 1.00 84.50 491 VAL A CA 1
ATOM 3905 C C . VAL A 1 491 ? -27.396 -25.908 32.380 1.00 84.50 491 VAL A C 1
ATOM 3907 O O . VAL A 1 491 ? -27.865 -26.127 31.269 1.00 84.50 491 VAL A O 1
ATOM 3910 N N . PHE A 1 492 ? -27.443 -26.796 33.361 1.00 82.44 492 PHE A N 1
ATOM 3911 C CA . PHE A 1 492 ? -27.992 -28.131 33.212 1.00 82.44 492 PHE A CA 1
ATOM 3912 C C . PHE A 1 492 ? -29.323 -28.209 33.947 1.00 82.44 492 PHE A C 1
ATOM 3914 O O . PHE A 1 492 ? -29.426 -27.884 35.131 1.00 82.44 492 PHE A O 1
ATOM 3921 N N . MET A 1 493 ? -30.348 -28.671 33.250 1.00 79.94 493 MET A N 1
ATOM 3922 C CA . MET A 1 493 ? -31.662 -28.938 33.808 1.00 79.94 493 MET A CA 1
ATOM 3923 C C . MET A 1 493 ? -32.064 -30.332 33.361 1.00 79.94 493 MET A C 1
ATOM 3925 O O . MET A 1 493 ? -31.998 -30.625 32.175 1.00 79.94 493 MET A O 1
ATOM 3929 N N . ASP A 1 494 ? -32.526 -31.149 34.308 1.00 64.38 494 ASP A N 1
ATOM 3930 C CA . ASP A 1 494 ? -33.149 -32.445 34.030 1.00 64.38 494 ASP A CA 1
ATOM 3931 C C . ASP A 1 494 ? -32.201 -33.523 33.449 1.00 64.38 494 ASP A C 1
ATOM 3933 O O . ASP A 1 494 ? -31.921 -33.587 32.256 1.00 64.38 494 ASP A O 1
ATOM 3937 N N . ILE A 1 495 ? -31.740 -34.449 34.296 1.00 53.75 495 ILE A N 1
ATOM 3938 C CA . ILE A 1 495 ? -30.809 -35.536 33.911 1.00 53.75 495 ILE A CA 1
ATOM 3939 C C . ILE A 1 495 ? -31.471 -36.583 32.982 1.00 53.75 495 ILE A C 1
ATOM 3941 O O . ILE A 1 495 ? -30.810 -37.473 32.451 1.00 53.75 495 ILE A O 1
ATOM 3945 N N . ALA A 1 496 ? -32.779 -36.491 32.730 1.00 49.47 496 ALA A N 1
ATOM 3946 C CA . ALA A 1 496 ? -33.508 -37.486 31.945 1.00 49.47 496 ALA A CA 1
ATOM 3947 C C . ALA A 1 496 ? -33.433 -37.310 30.412 1.00 49.47 496 ALA A C 1
ATOM 3949 O O . ALA A 1 496 ? -33.990 -38.150 29.707 1.00 49.47 496 ALA A O 1
ATOM 3950 N N . ASP A 1 497 ? -32.744 -36.288 29.889 1.00 43.09 497 ASP A N 1
ATOM 3951 C CA . ASP A 1 497 ? -32.508 -36.110 28.437 1.00 43.09 497 ASP A CA 1
ATOM 3952 C C . ASP A 1 497 ? -31.286 -36.891 27.908 1.00 43.09 497 ASP A C 1
ATOM 3954 O O . ASP A 1 497 ? -30.856 -36.732 26.763 1.00 43.09 497 ASP A O 1
ATOM 3958 N N . ILE A 1 498 ? -30.718 -37.780 28.726 1.00 49.06 498 ILE A N 1
ATOM 3959 C CA . ILE A 1 498 ? -29.519 -38.541 28.380 1.00 49.06 498 ILE A CA 1
ATOM 3960 C C . ILE A 1 498 ? -29.946 -39.884 27.778 1.00 49.06 498 ILE A C 1
ATOM 3962 O O . ILE A 1 498 ? -30.748 -40.618 28.353 1.00 49.06 498 ILE A O 1
ATOM 3966 N N . GLY A 1 499 ? -29.464 -40.142 26.558 1.00 41.19 499 GLY A N 1
ATOM 3967 C CA . GLY A 1 499 ? -29.985 -41.156 25.640 1.00 41.19 499 GLY A CA 1
ATOM 3968 C C . GLY A 1 499 ? -30.074 -42.592 26.191 1.00 41.19 499 GLY A C 1
ATOM 3969 O O . GLY A 1 499 ? -29.412 -42.947 27.167 1.00 41.19 499 GLY A O 1
ATOM 3970 N N . PRO A 1 500 ? -30.889 -43.451 25.550 1.00 36.69 500 PRO A N 1
ATOM 3971 C CA . PRO A 1 500 ? -31.184 -44.798 26.036 1.00 36.69 500 PRO A CA 1
ATOM 3972 C C . PRO A 1 500 ? -29.918 -45.660 26.202 1.00 36.69 500 PRO A C 1
ATOM 3974 O O . PRO A 1 500 ? -29.131 -45.788 25.267 1.00 36.69 500 PRO A O 1
ATOM 3977 N N . GLY A 1 501 ? -29.759 -46.294 27.374 1.00 48.53 501 GLY A N 1
ATOM 3978 C CA . GLY A 1 501 ? -28.708 -47.288 27.655 1.00 48.53 501 GLY A CA 1
ATOM 3979 C C . GLY A 1 501 ? -27.634 -46.895 28.680 1.00 48.53 501 GLY A C 1
ATOM 3980 O O . GLY A 1 501 ? -26.710 -47.677 28.891 1.00 48.53 501 GLY A O 1
ATOM 3981 N N . ALA A 1 502 ? -27.729 -45.727 29.320 1.00 51.47 502 ALA A N 1
ATOM 3982 C CA . ALA A 1 502 ? -26.727 -45.260 30.280 1.00 51.47 502 ALA A CA 1
ATOM 3983 C C . ALA A 1 502 ? -27.054 -45.631 31.747 1.00 51.47 502 ALA A C 1
ATOM 3985 O O . ALA A 1 502 ? -28.216 -45.660 32.149 1.00 51.47 502 ALA A O 1
ATOM 3986 N N . ASP A 1 503 ? -26.024 -45.908 32.554 1.00 57.47 503 ASP A N 1
ATOM 3987 C CA . ASP A 1 503 ? -26.149 -46.178 33.995 1.00 57.47 503 ASP A CA 1
ATOM 3988 C C . ASP A 1 503 ? -26.392 -44.870 34.769 1.00 57.47 503 ASP A C 1
ATOM 3990 O O . ASP A 1 503 ? -25.489 -44.049 34.955 1.00 57.47 503 ASP A O 1
ATOM 3994 N N . PHE A 1 504 ? -27.640 -44.674 35.201 1.00 55.91 504 PHE A N 1
ATOM 3995 C CA . PHE A 1 504 ? -28.149 -43.423 35.763 1.00 55.91 504 PHE A CA 1
ATOM 3996 C C . PHE A 1 504 ? -27.421 -42.957 37.034 1.00 55.91 504 PHE A C 1
ATOM 3998 O O . PHE A 1 504 ? -27.254 -41.753 37.223 1.00 55.91 504 PHE A O 1
ATOM 4005 N N . GLY A 1 505 ? -26.952 -43.874 37.890 1.00 56.97 505 GLY A N 1
ATOM 4006 C CA . GLY A 1 505 ? -26.267 -43.508 39.138 1.00 56.97 505 GLY A CA 1
ATOM 4007 C C . GLY A 1 505 ? -24.899 -42.868 38.889 1.00 56.97 505 GLY A C 1
ATOM 4008 O O . GLY A 1 505 ? -24.557 -41.846 39.486 1.00 56.97 505 GLY A O 1
ATOM 4009 N N . ASN A 1 506 ? -24.147 -43.418 37.935 1.00 59.88 506 ASN A N 1
ATOM 4010 C CA . ASN A 1 506 ? -22.856 -42.872 37.513 1.00 59.88 506 ASN A CA 1
ATOM 4011 C C . ASN A 1 506 ? -23.009 -41.519 36.804 1.00 59.88 506 ASN A C 1
ATOM 4013 O O . ASN A 1 506 ? -22.131 -40.657 36.886 1.00 59.88 506 ASN A O 1
ATOM 4017 N N . LEU A 1 507 ? -24.147 -41.308 36.151 1.00 60.94 507 LEU A N 1
ATOM 4018 C CA . LEU A 1 507 ? -24.423 -40.137 35.334 1.00 60.94 507 LEU A CA 1
ATOM 4019 C C . LEU A 1 507 ? -24.704 -38.870 36.147 1.00 60.94 507 LEU A C 1
ATOM 4021 O O . LEU A 1 507 ? -24.180 -37.807 35.819 1.00 60.94 507 LEU A O 1
ATOM 4025 N N . ILE A 1 508 ? -25.434 -38.999 37.259 1.00 65.75 508 ILE A N 1
ATOM 4026 C CA . ILE A 1 508 ? -25.641 -37.908 38.229 1.00 65.75 508 ILE A CA 1
ATOM 4027 C C . ILE A 1 508 ? -24.299 -37.467 38.824 1.00 65.75 508 ILE A C 1
ATOM 4029 O O . ILE A 1 508 ? -24.037 -36.273 38.970 1.00 65.75 508 ILE A O 1
ATOM 4033 N N . GLY A 1 509 ? -23.420 -38.431 39.121 1.00 65.31 509 GLY A N 1
ATOM 4034 C CA . GLY A 1 509 ? -22.072 -38.164 39.616 1.00 65.31 509 GLY A CA 1
ATOM 4035 C C . GLY A 1 509 ? -21.240 -37.326 38.640 1.00 65.31 509 GLY A C 1
ATOM 4036 O O . GLY A 1 509 ? -20.678 -36.308 39.039 1.00 65.31 509 GLY A O 1
ATOM 4037 N N . HIS A 1 510 ? -21.200 -37.699 37.361 1.00 65.69 510 HIS A N 1
ATOM 4038 C CA . HIS A 1 510 ? -20.439 -36.952 36.352 1.00 65.69 510 HIS A CA 1
ATOM 4039 C C . HIS A 1 510 ? -21.061 -35.578 36.049 1.00 65.69 510 HIS A C 1
ATOM 4041 O O . HIS A 1 510 ? -20.338 -34.590 35.929 1.00 65.69 510 HIS A O 1
ATOM 4047 N N . ALA A 1 511 ? -22.395 -35.481 35.992 1.00 65.81 511 ALA A N 1
ATOM 4048 C CA . ALA A 1 511 ? -23.089 -34.210 35.779 1.00 65.81 511 ALA A CA 1
ATOM 4049 C C . ALA A 1 511 ? -22.829 -33.217 36.926 1.00 65.81 511 ALA A C 1
ATOM 4051 O O . ALA A 1 511 ? -22.554 -32.044 36.685 1.00 65.81 511 ALA A O 1
ATOM 4052 N N . LEU A 1 512 ? -22.840 -33.692 38.177 1.00 73.06 512 LEU A N 1
ATOM 4053 C CA . LEU A 1 512 ? -22.555 -32.859 39.346 1.00 73.06 512 LEU A CA 1
ATOM 4054 C C . LEU A 1 512 ? -21.061 -32.539 39.523 1.00 73.06 512 LEU A C 1
ATOM 4056 O O . LEU A 1 512 ? -20.721 -31.594 40.233 1.00 73.06 512 LEU A O 1
ATOM 4060 N N . GLU A 1 513 ? -20.149 -33.297 38.910 1.00 74.69 513 GLU A N 1
ATOM 4061 C CA . GLU A 1 513 ? -18.721 -32.949 38.878 1.00 74.69 513 GLU A CA 1
ATOM 4062 C C . GLU A 1 513 ? -18.466 -31.687 38.056 1.00 74.69 513 GLU A C 1
ATOM 4064 O O . GLU A 1 513 ? -17.699 -30.833 38.498 1.00 74.69 513 GLU A O 1
ATOM 4069 N N . ALA A 1 514 ? -19.173 -31.537 36.935 1.00 67.88 514 ALA A N 1
ATOM 4070 C CA . ALA A 1 514 ? -19.004 -30.449 35.975 1.00 67.88 514 ALA A CA 1
ATOM 4071 C C . ALA A 1 514 ? -19.671 -29.113 36.369 1.00 67.88 514 ALA A C 1
ATOM 4073 O O . ALA A 1 514 ? -19.589 -28.157 35.597 1.00 67.88 514 ALA A O 1
ATOM 4074 N N . VAL A 1 515 ? -20.335 -29.039 37.531 1.00 82.12 515 VAL A N 1
ATOM 4075 C CA . VAL A 1 515 ? -21.059 -27.841 38.002 1.00 82.12 515 VAL A CA 1
ATOM 4076 C C . VAL A 1 515 ? -20.539 -27.326 39.339 1.00 82.12 515 VAL A C 1
ATOM 4078 O O . VAL A 1 515 ? -20.140 -28.096 40.215 1.00 82.12 515 VAL A O 1
ATOM 4081 N N . ASP A 1 516 ? -20.596 -26.015 39.526 1.00 87.38 516 ASP A N 1
ATOM 4082 C CA . ASP A 1 516 ? -20.119 -25.298 40.710 1.00 87.38 516 ASP A CA 1
ATOM 4083 C C . ASP A 1 516 ? -21.248 -24.985 41.700 1.00 87.38 516 ASP A C 1
ATOM 4085 O O . ASP A 1 516 ? -21.027 -24.938 42.916 1.00 87.38 516 ASP A O 1
ATOM 4089 N N . ALA A 1 517 ? -22.470 -24.803 41.191 1.00 91.88 517 ALA A N 1
ATOM 4090 C CA . ALA A 1 517 ? -23.658 -24.480 41.971 1.00 91.88 517 ALA A CA 1
ATOM 4091 C C . ALA A 1 517 ? -24.833 -25.410 41.642 1.00 91.88 517 ALA A C 1
ATOM 4093 O O . ALA A 1 517 ? -25.049 -25.795 40.493 1.00 91.88 517 ALA A O 1
ATOM 4094 N N . VAL A 1 518 ? -25.623 -25.744 42.663 1.00 93.00 518 VAL A N 1
ATOM 4095 C CA . VAL A 1 518 ? -26.836 -26.560 42.537 1.00 93.00 518 VAL A CA 1
ATOM 4096 C C . VAL A 1 518 ? -28.026 -25.768 43.059 1.00 93.00 518 VAL A C 1
ATOM 4098 O O . VAL A 1 518 ? -28.077 -25.413 44.234 1.00 93.00 518 VAL A O 1
ATOM 4101 N N . VAL A 1 519 ? -28.996 -25.503 42.195 1.00 95.44 519 VAL A N 1
ATOM 4102 C CA . VAL A 1 519 ? -30.241 -24.812 42.526 1.00 95.44 519 VAL A CA 1
ATOM 4103 C C . VAL A 1 519 ? -31.332 -25.850 42.757 1.00 95.44 519 VAL A C 1
ATOM 4105 O O . VAL A 1 519 ? -31.637 -26.638 41.865 1.00 95.44 519 VAL A O 1
ATOM 4108 N N . VAL A 1 520 ? -31.927 -25.858 43.950 1.00 95.69 520 VAL A N 1
ATOM 4109 C CA . VAL A 1 520 ? -32.985 -26.806 44.330 1.00 95.69 520 VAL A CA 1
ATOM 4110 C C . VAL A 1 520 ? -34.319 -26.073 44.362 1.00 95.69 520 VAL A C 1
ATOM 4112 O O . VAL A 1 520 ? -34.584 -25.314 45.291 1.00 95.69 520 VAL A O 1
ATOM 4115 N N . VAL A 1 521 ? -35.161 -26.299 43.354 1.00 95.94 521 VAL A N 1
ATOM 4116 C CA . VAL A 1 521 ? -36.464 -25.632 43.222 1.00 95.94 521 VAL A CA 1
ATOM 4117 C C . VAL A 1 521 ? -37.534 -26.393 44.009 1.00 95.94 521 VAL A C 1
ATOM 4119 O O . VAL A 1 521 ? -37.972 -27.479 43.611 1.00 95.94 521 VAL A O 1
ATOM 4122 N N . ILE A 1 522 ? -37.984 -25.789 45.106 1.00 95.88 522 ILE A N 1
ATOM 4123 C CA . ILE A 1 522 ? -38.960 -26.325 46.058 1.00 95.88 522 ILE A CA 1
ATOM 4124 C C . ILE A 1 522 ? -40.298 -25.610 45.839 1.00 95.88 522 ILE A C 1
ATOM 4126 O O . ILE A 1 522 ? -40.423 -24.416 46.118 1.00 95.88 522 ILE A O 1
ATOM 4130 N N . GLY A 1 523 ? -41.296 -26.334 45.331 1.00 93.88 523 GLY A N 1
ATOM 4131 C CA . GLY A 1 523 ? -42.682 -25.876 45.267 1.00 93.88 523 GLY A CA 1
ATOM 4132 C C . GLY A 1 523 ? -43.514 -26.364 46.457 1.00 93.88 523 GLY A C 1
ATOM 4133 O O . GLY A 1 523 ? -43.033 -27.057 47.357 1.00 93.88 523 GLY A O 1
ATOM 4134 N N . GLU A 1 524 ? -44.789 -25.978 46.475 1.00 93.44 524 GLU A N 1
ATOM 4135 C CA . GLU A 1 524 ? -45.715 -26.217 47.591 1.00 93.44 524 GLU A CA 1
ATOM 4136 C C . GLU A 1 524 ? -45.874 -27.709 47.941 1.00 93.44 524 GLU A C 1
ATOM 4138 O O . GLU A 1 524 ? -46.026 -28.070 49.109 1.00 93.44 524 GLU A O 1
ATOM 4143 N N . LYS A 1 525 ? -45.809 -28.598 46.942 1.00 91.75 525 LYS A N 1
ATOM 4144 C CA . LYS A 1 525 ? -46.049 -30.041 47.102 1.00 91.75 525 LYS A CA 1
ATOM 4145 C C . LYS A 1 525 ? -44.756 -30.857 47.090 1.00 91.75 525 LYS A C 1
ATOM 4147 O O . LYS A 1 525 ? -44.804 -32.087 47.023 1.00 91.75 525 LYS A O 1
ATOM 4152 N N . TRP A 1 526 ? -43.596 -30.206 47.175 1.00 93.44 526 TRP A N 1
ATOM 4153 C CA . TRP A 1 526 ? -42.286 -30.843 47.035 1.00 93.44 526 TRP A CA 1
ATOM 4154 C C . TRP A 1 526 ? -42.059 -32.013 48.011 1.00 93.44 526 TRP A C 1
ATOM 4156 O O . TRP A 1 526 ? -41.570 -33.066 47.593 1.00 93.44 526 TRP A O 1
ATOM 4166 N N . LEU A 1 527 ? -42.467 -31.845 49.279 1.00 88.94 527 LEU A N 1
ATOM 4167 C CA . LEU A 1 527 ? -42.388 -32.871 50.333 1.00 88.94 527 LEU A CA 1
ATOM 4168 C C . LEU A 1 527 ? -43.518 -33.905 50.269 1.00 88.94 527 LEU A C 1
ATOM 4170 O O . LEU A 1 527 ? -43.319 -35.055 50.641 1.00 88.94 527 LEU A O 1
ATOM 4174 N N . THR A 1 528 ? -44.719 -33.495 49.857 1.00 86.75 528 THR A N 1
ATOM 4175 C CA . THR A 1 528 ? -45.950 -34.284 50.036 1.00 86.75 528 THR A CA 1
ATOM 4176 C C . THR A 1 528 ? -46.314 -35.131 48.822 1.00 86.75 528 THR A C 1
ATOM 4178 O O . THR A 1 528 ? -47.175 -36.002 48.923 1.00 86.75 528 THR A O 1
ATOM 4181 N N . LEU A 1 529 ? -45.667 -34.915 47.672 1.00 87.62 529 LEU A N 1
ATOM 4182 C CA . LEU A 1 529 ? -45.889 -35.734 46.484 1.00 87.62 529 LEU A CA 1
ATOM 4183 C C . LEU A 1 529 ? -45.452 -37.182 46.719 1.00 87.62 529 LEU A C 1
ATOM 4185 O O . LEU A 1 529 ? -44.267 -37.476 46.893 1.00 87.62 529 LEU A O 1
ATOM 4189 N N . SER A 1 530 ? -46.424 -38.088 46.653 1.00 87.25 530 SER A N 1
ATOM 4190 C CA . SER A 1 530 ? -46.214 -39.513 46.880 1.00 87.25 530 SER A CA 1
ATOM 4191 C C . SER A 1 530 ? -45.932 -40.315 45.604 1.00 87.25 530 SER A C 1
ATOM 4193 O O . SER A 1 530 ? -46.259 -39.898 44.487 1.00 87.25 530 SER A O 1
ATOM 4195 N N . ASP A 1 531 ? -45.299 -41.474 45.781 1.00 78.75 531 ASP A N 1
ATOM 4196 C CA . ASP A 1 531 ? -45.168 -42.523 44.770 1.00 78.75 531 ASP A CA 1
ATOM 4197 C C . ASP A 1 531 ? -46.505 -43.273 44.561 1.00 78.75 531 ASP A C 1
ATOM 4199 O O . ASP A 1 531 ? -47.538 -42.937 45.147 1.00 78.75 531 ASP A O 1
ATOM 4203 N N . ALA A 1 532 ? -46.503 -44.302 43.707 1.00 77.44 532 ALA A N 1
ATOM 4204 C CA . ALA A 1 532 ? -47.679 -45.146 43.464 1.00 77.44 532 ALA A CA 1
ATOM 4205 C C . ALA A 1 532 ? -48.157 -45.929 44.709 1.00 77.44 532 ALA A C 1
ATOM 4207 O O . ALA A 1 532 ? -49.259 -46.468 44.695 1.00 77.44 532 ALA A O 1
ATOM 4208 N N . HIS A 1 533 ? -47.353 -45.969 45.775 1.00 76.50 533 HIS A N 1
ATOM 4209 C CA . HIS A 1 533 ? -47.621 -46.663 47.035 1.00 76.50 533 HIS A CA 1
ATOM 4210 C C . HIS A 1 533 ? -47.927 -45.683 48.181 1.00 76.50 533 HIS A C 1
ATOM 4212 O O . HIS A 1 533 ? -47.835 -46.054 49.350 1.00 76.50 533 HIS A O 1
ATOM 4218 N N . SER A 1 534 ? -48.278 -44.430 47.863 1.00 81.44 534 SER A N 1
ATOM 4219 C CA . SER A 1 534 ? -48.624 -43.382 48.833 1.00 81.44 534 SER A CA 1
ATOM 4220 C C . SER A 1 534 ? -47.502 -43.004 49.814 1.00 81.44 534 SER A C 1
ATOM 4222 O O . SER A 1 534 ? -47.776 -42.396 50.846 1.00 81.44 534 SER A O 1
ATOM 4224 N N . ARG A 1 535 ? -46.233 -43.290 49.491 1.00 82.94 535 ARG A N 1
ATOM 4225 C CA . ARG A 1 535 ? -45.077 -42.840 50.286 1.00 82.94 535 ARG A CA 1
ATOM 4226 C C . ARG A 1 535 ? -44.489 -41.557 49.703 1.00 82.94 535 ARG A C 1
ATOM 4228 O O . ARG A 1 535 ? -44.401 -41.467 48.476 1.00 82.94 535 ARG A O 1
ATOM 4235 N N . PRO A 1 536 ? -44.087 -40.565 50.519 1.00 86.94 536 PRO A N 1
ATOM 4236 C CA . PRO A 1 536 ? -43.430 -39.359 50.024 1.00 86.94 536 PRO A CA 1
ATOM 4237 C C . PRO A 1 536 ? -42.217 -39.712 49.164 1.00 86.94 536 PRO A C 1
ATOM 4239 O O . PRO A 1 536 ? -41.302 -40.397 49.613 1.00 86.94 536 PRO A O 1
ATOM 4242 N N . ARG A 1 537 ? -42.183 -39.234 47.919 1.00 87.75 537 ARG A N 1
ATOM 4243 C CA . ARG A 1 537 ? -41.104 -39.587 46.983 1.00 87.75 537 ARG A CA 1
ATOM 4244 C C . ARG A 1 537 ? -39.734 -39.138 47.463 1.00 87.75 537 ARG A C 1
ATOM 4246 O O . ARG A 1 537 ? -38.745 -39.768 47.132 1.00 87.75 537 ARG A O 1
ATOM 4253 N N . ILE A 1 538 ? -39.674 -38.056 48.235 1.00 88.44 538 ILE A N 1
ATOM 4254 C CA . ILE A 1 538 ? -38.415 -37.555 48.781 1.00 88.44 538 ILE A CA 1
ATOM 4255 C C . ILE A 1 538 ? -37.801 -38.518 49.807 1.00 88.44 538 ILE A C 1
ATOM 4257 O O . ILE A 1 538 ? -36.611 -38.415 50.066 1.00 88.44 538 ILE A O 1
ATOM 4261 N N . GLU A 1 539 ? -38.571 -39.452 50.375 1.00 86.94 539 GLU A N 1
ATOM 4262 C CA . GLU A 1 539 ? -38.056 -40.496 51.271 1.00 86.94 539 GLU A CA 1
ATOM 4263 C C . GLU A 1 539 ? -37.493 -41.706 50.525 1.00 86.94 539 GLU A C 1
ATOM 4265 O O . GLU A 1 539 ? -36.726 -42.467 51.113 1.00 86.94 539 GLU A O 1
ATOM 4270 N N . ASP A 1 540 ? -37.842 -41.882 49.249 1.00 87.06 540 ASP A N 1
ATOM 4271 C CA . ASP A 1 540 ? -37.339 -42.976 48.426 1.00 87.06 540 ASP A CA 1
ATOM 4272 C C . ASP A 1 540 ? -35.888 -42.686 47.995 1.00 87.06 540 ASP A C 1
ATOM 4274 O O . ASP A 1 540 ? -35.658 -41.728 47.251 1.00 87.06 540 ASP A O 1
ATOM 4278 N N . PRO A 1 541 ? -34.897 -43.506 48.404 1.00 85.44 541 PRO A N 1
ATOM 4279 C CA . PRO A 1 541 ? -33.510 -43.338 47.974 1.00 85.44 541 PRO A CA 1
ATOM 4280 C C . PRO A 1 541 ? -33.313 -43.476 46.459 1.00 85.44 541 PRO A C 1
ATOM 4282 O O . PRO A 1 541 ? -32.268 -43.077 45.955 1.00 85.44 541 PRO A O 1
ATOM 4285 N N . ALA A 1 542 ? -34.280 -44.048 45.731 1.00 82.12 542 ALA A N 1
ATOM 4286 C CA . ALA A 1 542 ? -34.253 -44.152 44.273 1.00 82.12 542 ALA A CA 1
ATOM 4287 C C . ALA A 1 542 ? -34.890 -42.943 43.554 1.00 82.12 542 ALA A C 1
ATOM 4289 O O . ALA A 1 542 ? -34.864 -42.879 42.323 1.00 82.12 542 ALA A O 1
ATOM 4290 N N . ASP A 1 543 ? -35.473 -41.976 44.275 1.00 86.06 543 ASP A N 1
ATOM 4291 C CA . ASP A 1 543 ? -36.025 -40.768 43.660 1.00 86.06 543 ASP A CA 1
ATOM 4292 C C . ASP A 1 543 ? -34.903 -39.844 43.164 1.00 86.06 543 ASP A C 1
ATOM 4294 O O . ASP A 1 543 ? -33.950 -39.535 43.875 1.00 86.06 543 ASP A O 1
ATOM 4298 N N . MET A 1 544 ? -35.034 -39.365 41.927 1.00 80.81 544 MET A N 1
ATOM 4299 C CA . MET A 1 544 ? -33.975 -38.595 41.266 1.00 80.81 544 MET A CA 1
ATOM 4300 C C . MET A 1 544 ? -33.608 -37.311 42.025 1.00 80.81 544 MET A C 1
ATOM 4302 O O . MET A 1 544 ? -32.434 -37.027 42.237 1.00 80.81 544 MET A O 1
ATOM 4306 N N . VAL A 1 545 ? -34.614 -36.581 42.519 1.00 89.00 545 VAL A N 1
ATOM 4307 C CA . VAL A 1 545 ? -34.399 -35.351 43.297 1.00 89.00 545 VAL A CA 1
ATOM 4308 C C . VAL A 1 545 ? -33.708 -35.671 44.629 1.00 89.00 545 VAL A C 1
ATOM 4310 O O . VAL A 1 545 ? -32.859 -34.905 45.078 1.00 89.00 545 VAL A O 1
ATOM 4313 N N . HIS A 1 546 ? -34.020 -36.817 45.249 1.00 90.75 546 HIS A N 1
ATOM 4314 C CA . HIS A 1 546 ? -33.309 -37.283 46.442 1.00 90.75 546 HIS A CA 1
ATOM 4315 C C . HIS A 1 546 ? -31.823 -37.510 46.140 1.00 90.75 546 HIS A C 1
ATOM 4317 O O . HIS A 1 546 ? -30.967 -36.982 46.850 1.00 90.75 546 HIS A O 1
ATOM 4323 N N . LEU A 1 547 ? -31.517 -38.269 45.083 1.00 87.62 547 LEU A N 1
ATOM 4324 C CA . LEU A 1 547 ? -30.148 -38.614 44.694 1.00 87.62 547 LEU A CA 1
ATOM 4325 C C . LEU A 1 547 ? -29.315 -37.381 44.325 1.00 87.62 547 LEU A C 1
ATOM 4327 O O . LEU A 1 547 ? -28.186 -37.250 44.797 1.00 87.62 547 LEU A O 1
ATOM 4331 N N . GLU A 1 548 ? -29.865 -36.462 43.531 1.00 88.75 548 GLU A N 1
ATOM 4332 C CA . GLU A 1 548 ? -29.200 -35.217 43.131 1.00 88.75 548 GLU A CA 1
ATOM 4333 C C . GLU A 1 548 ? -28.801 -34.370 44.350 1.00 88.75 548 GLU A C 1
ATOM 4335 O O . GLU A 1 548 ? -27.644 -33.964 44.481 1.00 88.75 548 GLU A O 1
ATOM 4340 N N . ILE A 1 549 ? -29.737 -34.152 45.282 1.00 91.75 549 ILE A N 1
ATOM 4341 C CA . ILE A 1 549 ? -29.515 -33.316 46.471 1.00 91.75 549 ILE A CA 1
ATOM 4342 C C . ILE A 1 549 ? -28.560 -33.997 47.450 1.00 91.75 549 ILE A C 1
ATOM 4344 O O . ILE A 1 549 ? -27.628 -33.356 47.938 1.00 91.75 549 ILE A O 1
ATOM 4348 N N . ALA A 1 550 ? -28.757 -35.290 47.725 1.00 91.38 550 ALA A N 1
ATOM 4349 C CA . ALA A 1 550 ? -27.876 -36.051 48.605 1.00 91.38 550 ALA A CA 1
ATOM 4350 C C . ALA A 1 550 ? -26.430 -36.035 48.082 1.00 91.38 550 ALA A C 1
ATOM 4352 O O . ALA A 1 550 ? -25.495 -35.803 48.848 1.00 91.38 550 ALA A O 1
ATOM 4353 N N . THR A 1 551 ? -26.249 -36.210 46.769 1.00 89.12 551 THR A N 1
ATOM 4354 C CA . THR A 1 551 ? -24.930 -36.207 46.123 1.00 89.12 551 THR A CA 1
ATOM 4355 C C . THR A 1 551 ? -24.288 -34.820 46.148 1.00 89.12 551 THR A C 1
ATOM 4357 O O . THR A 1 551 ? -23.104 -34.699 46.470 1.00 89.12 551 THR A O 1
ATOM 4360 N N . ALA A 1 552 ? -25.055 -33.765 45.857 1.00 90.19 552 ALA A N 1
ATOM 4361 C CA . ALA A 1 552 ? -24.571 -32.386 45.902 1.00 90.19 552 ALA A CA 1
ATOM 4362 C C . ALA A 1 552 ? -24.098 -31.987 47.311 1.00 90.19 552 ALA A C 1
ATOM 4364 O O . ALA A 1 552 ? -23.007 -31.431 47.459 1.00 90.19 552 ALA A O 1
ATOM 4365 N N . LEU A 1 553 ? -24.882 -32.325 48.343 1.00 91.81 553 LEU A N 1
ATOM 4366 C CA . LEU A 1 553 ? -24.537 -32.068 49.743 1.00 91.81 553 LEU A CA 1
ATOM 4367 C C . LEU A 1 553 ? -23.314 -32.879 50.186 1.00 91.81 553 LEU A C 1
ATOM 4369 O O . LEU A 1 553 ? -22.392 -32.317 50.774 1.00 91.81 553 LEU A O 1
ATOM 4373 N N . ALA A 1 554 ? -23.266 -34.177 49.868 1.00 89.69 554 ALA A N 1
ATOM 4374 C CA . ALA A 1 554 ? -22.147 -35.048 50.235 1.00 89.69 554 ALA A CA 1
ATOM 4375 C C . ALA A 1 554 ? -20.813 -34.595 49.615 1.00 89.69 554 ALA A C 1
ATOM 4377 O O . ALA A 1 554 ? -19.760 -34.761 50.226 1.00 89.69 554 ALA A O 1
ATOM 4378 N N . ARG A 1 555 ? -20.855 -33.998 48.418 1.00 86.75 555 ARG A N 1
ATOM 4379 C CA . ARG A 1 555 ? -19.681 -33.474 47.700 1.00 86.75 555 ARG A CA 1
ATOM 4380 C C . ARG A 1 555 ? -19.353 -32.011 48.018 1.00 86.75 555 ARG A C 1
ATOM 4382 O O . ARG A 1 555 ? -18.447 -31.457 47.403 1.00 86.75 555 ARG A O 1
ATOM 4389 N N . GLY A 1 556 ? -20.074 -31.377 48.945 1.00 87.38 556 GLY A N 1
ATOM 4390 C CA . GLY A 1 556 ? -19.811 -29.996 49.360 1.00 87.38 556 GLY A CA 1
ATOM 4391 C C . GLY A 1 556 ? -20.055 -28.950 48.268 1.00 87.38 556 GLY A C 1
ATOM 4392 O O . GLY A 1 556 ? -19.417 -27.897 48.281 1.00 87.38 556 GLY A O 1
ATOM 4393 N N . LYS A 1 557 ? -20.948 -29.223 47.306 1.00 90.50 557 LYS A N 1
ATOM 4394 C CA . LYS A 1 557 ? -21.331 -28.242 46.278 1.00 90.50 557 LYS A CA 1
ATOM 4395 C C . LYS A 1 557 ? -22.098 -27.076 46.909 1.00 90.50 557 LYS A C 1
ATOM 4397 O O . LYS A 1 557 ? -22.737 -27.226 47.952 1.00 90.50 557 LYS A O 1
ATOM 4402 N N . ARG A 1 558 ? -22.070 -25.904 46.265 1.00 93.06 558 ARG A N 1
ATOM 4403 C CA . ARG A 1 558 ? -22.845 -24.736 46.712 1.00 93.06 558 ARG A CA 1
ATOM 4404 C C . ARG A 1 558 ? -24.315 -24.944 46.361 1.00 93.06 558 ARG A C 1
ATOM 4406 O O . ARG A 1 558 ? -24.709 -24.770 45.211 1.00 93.06 558 ARG A O 1
ATOM 4413 N N . VAL A 1 559 ? -25.107 -25.359 47.346 1.00 95.12 559 VAL A N 1
ATOM 4414 C CA . VAL A 1 559 ? -26.541 -25.626 47.177 1.00 95.12 559 VAL A CA 1
ATOM 4415 C C . VAL A 1 559 ? -27.357 -24.377 47.526 1.00 95.12 559 VAL A C 1
ATOM 4417 O O . VAL A 1 559 ? -27.183 -23.801 48.598 1.00 95.12 559 VAL A O 1
ATOM 4420 N N . PHE A 1 560 ? -28.269 -23.987 46.636 1.00 96.31 560 PHE A N 1
ATOM 4421 C CA . PHE A 1 560 ? -29.189 -22.860 46.791 1.00 96.31 560 PHE A CA 1
ATOM 4422 C C . PHE A 1 560 ? -30.637 -23.368 46.799 1.00 96.31 560 PHE A C 1
ATOM 4424 O O . PHE A 1 560 ? -31.172 -23.700 45.737 1.00 96.31 560 PHE A O 1
ATOM 4431 N N . PRO A 1 561 ? -31.294 -23.450 47.970 1.00 96.38 561 PRO A N 1
ATOM 4432 C CA . PRO A 1 561 ? -32.724 -23.714 48.036 1.00 96.38 561 PRO A CA 1
ATOM 4433 C C . PRO A 1 561 ? -33.502 -22.522 47.470 1.00 96.38 561 PRO A C 1
ATOM 4435 O O . PRO A 1 561 ? -33.312 -21.386 47.906 1.00 96.38 561 PRO A O 1
ATOM 4438 N N . VAL A 1 562 ? -34.389 -22.782 46.515 1.00 97.06 562 VAL A N 1
ATOM 4439 C CA . VAL A 1 562 ? -35.220 -21.770 45.862 1.00 97.06 562 VAL A CA 1
ATOM 4440 C C . VAL A 1 562 ? -36.690 -22.104 46.081 1.00 97.06 562 VAL A C 1
ATOM 4442 O O . VAL A 1 562 ? -37.164 -23.145 45.630 1.00 97.06 562 VAL A O 1
ATOM 4445 N N . LEU A 1 563 ? -37.407 -21.227 46.781 1.00 96.69 563 LEU A N 1
ATOM 4446 C CA . LEU A 1 563 ? -38.827 -21.390 47.094 1.00 96.69 563 LEU A CA 1
ATOM 4447 C C . LEU A 1 563 ? -39.676 -20.726 46.012 1.00 96.69 563 LEU A C 1
ATOM 4449 O O . LEU A 1 563 ? -39.463 -19.557 45.690 1.00 96.69 563 LEU A O 1
ATOM 4453 N N . VAL A 1 564 ? -40.648 -21.458 45.469 1.00 95.56 564 VAL A N 1
ATOM 4454 C CA . VAL A 1 564 ? -41.552 -20.966 44.417 1.00 95.56 564 VAL A CA 1
ATOM 4455 C C . VAL A 1 564 ? -43.008 -21.259 44.764 1.00 95.56 564 VAL A C 1
ATOM 4457 O O . VAL A 1 564 ? -43.298 -22.199 45.505 1.00 95.56 564 VAL A O 1
ATOM 4460 N N . GLY A 1 565 ? -43.940 -20.459 44.240 1.00 89.00 565 GLY A N 1
ATOM 4461 C CA . GLY A 1 565 ? -45.378 -20.687 44.430 1.00 89.00 565 GLY A CA 1
ATOM 4462 C C . GLY A 1 565 ? -45.832 -20.666 45.897 1.00 89.00 565 GLY A C 1
ATOM 4463 O O . GLY A 1 565 ? -46.728 -21.416 46.267 1.00 89.00 565 GLY A O 1
ATOM 4464 N N . GLY A 1 566 ? -45.184 -19.860 46.749 1.00 88.25 566 GLY A N 1
ATOM 4465 C CA . GLY A 1 566 ? -45.510 -19.752 48.179 1.00 88.25 566 GLY A CA 1
ATOM 4466 C C . GLY A 1 566 ? -45.012 -20.912 49.052 1.00 88.25 566 GLY A C 1
ATOM 4467 O O . GLY A 1 566 ? -45.465 -21.066 50.190 1.00 88.25 566 GLY A O 1
ATOM 4468 N N . ALA A 1 567 ? -44.092 -21.737 48.541 1.00 92.62 567 ALA A N 1
ATOM 4469 C CA . ALA A 1 567 ? -43.477 -22.818 49.301 1.00 92.62 567 ALA A CA 1
ATOM 4470 C C . ALA A 1 567 ? -42.740 -22.317 50.554 1.00 92.62 567 ALA A C 1
ATOM 4472 O O . ALA A 1 567 ? -42.229 -21.200 50.607 1.00 92.62 567 ALA A O 1
ATOM 4473 N N . LYS A 1 568 ? -42.640 -23.186 51.564 1.00 91.38 568 LYS A N 1
ATOM 4474 C CA . LYS A 1 568 ? -41.872 -22.938 52.791 1.00 91.38 568 LYS A CA 1
ATOM 4475 C C . LYS A 1 568 ? -40.707 -23.909 52.888 1.00 91.38 568 LYS A C 1
ATOM 4477 O O . LYS A 1 568 ? -40.804 -25.042 52.417 1.00 91.38 568 LYS A O 1
ATOM 4482 N N . MET A 1 569 ? -39.632 -23.484 53.550 1.00 93.75 569 MET A N 1
ATOM 4483 C CA . MET A 1 569 ? -38.498 -24.370 53.802 1.00 93.75 569 MET A CA 1
ATOM 4484 C C . MET A 1 569 ? -38.916 -25.589 54.640 1.00 93.75 569 MET A C 1
ATOM 4486 O O . MET A 1 569 ? -39.552 -25.417 55.685 1.00 93.75 569 MET A O 1
ATOM 4490 N N . PRO A 1 570 ? -38.550 -26.814 54.216 1.00 91.94 570 PRO A N 1
ATOM 4491 C CA . PRO A 1 570 ? -38.736 -28.022 55.009 1.00 91.94 570 PRO A CA 1
ATOM 4492 C C . PRO A 1 570 ? -38.047 -27.944 56.375 1.00 91.94 570 PRO A C 1
ATOM 4494 O O . PRO A 1 570 ? -36.912 -27.481 56.483 1.00 91.94 570 PRO A O 1
ATOM 4497 N N . ALA A 1 571 ? -38.699 -28.472 57.412 1.00 89.88 571 ALA A N 1
ATOM 4498 C CA . ALA A 1 571 ? -38.055 -28.692 58.703 1.00 89.88 571 ALA A CA 1
ATOM 4499 C C . ALA A 1 571 ? -37.038 -29.843 58.614 1.00 89.88 571 ALA A C 1
ATOM 4501 O O . ALA A 1 571 ? -37.268 -30.825 57.909 1.00 89.88 571 ALA A O 1
ATOM 4502 N N . GLU A 1 572 ? -35.950 -29.775 59.387 1.00 91.38 572 GLU A N 1
ATOM 4503 C CA . GLU A 1 572 ? -34.908 -30.816 59.392 1.00 91.38 572 GLU A CA 1
ATOM 4504 C C . GLU A 1 572 ? -35.463 -32.212 59.748 1.00 91.38 572 GLU A C 1
ATOM 4506 O O . GLU A 1 572 ? -35.022 -33.219 59.198 1.00 91.38 572 GLU A O 1
ATOM 4511 N N . SER A 1 573 ? -36.473 -32.285 60.622 1.00 90.94 573 SER A N 1
ATOM 4512 C CA . SER A 1 573 ? -37.141 -33.539 61.003 1.00 90.94 573 SER A CA 1
ATOM 4513 C C . SER A 1 573 ? -38.002 -34.152 59.894 1.00 90.94 573 SER A C 1
ATOM 4515 O O . SER A 1 573 ? -38.278 -35.347 59.949 1.00 90.94 573 SER A O 1
ATOM 4517 N N . ALA A 1 574 ? -38.409 -33.358 58.900 1.00 88.44 574 ALA A N 1
ATOM 4518 C CA . ALA A 1 574 ? -39.227 -33.793 57.770 1.00 88.44 574 ALA A CA 1
ATOM 4519 C C . ALA A 1 574 ? -38.387 -34.279 56.573 1.00 88.44 574 ALA A C 1
ATOM 4521 O O . ALA A 1 574 ? -38.947 -34.640 55.540 1.00 88.44 574 ALA A O 1
ATOM 4522 N N . LEU A 1 575 ? -37.053 -34.267 56.690 1.00 92.12 575 LEU A N 1
ATOM 4523 C CA . LEU A 1 575 ? -36.133 -34.713 55.648 1.00 92.12 575 LEU A CA 1
ATOM 4524 C C . LEU A 1 575 ? -35.425 -36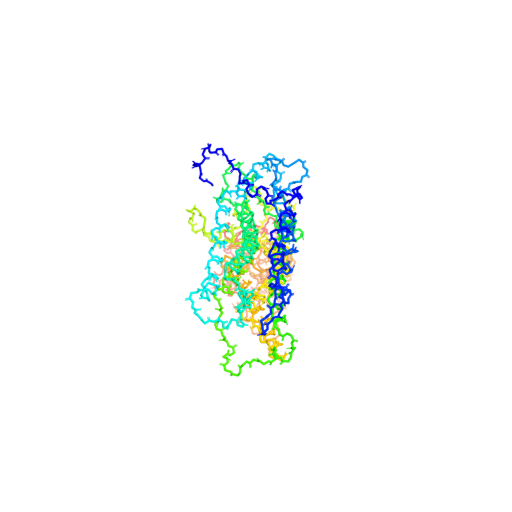.021 56.045 1.00 92.12 575 LEU A C 1
ATOM 4526 O O . LEU A 1 575 ? -35.002 -36.179 57.201 1.00 92.12 575 LEU A O 1
ATOM 4530 N N . PRO A 1 576 ? -35.201 -36.937 55.084 1.00 92.38 576 PRO A N 1
ATOM 4531 C CA . PRO A 1 576 ? -34.317 -38.081 55.275 1.00 92.38 576 PRO A CA 1
ATOM 4532 C C . PRO A 1 576 ? -32.913 -37.648 55.696 1.00 92.38 576 PRO A C 1
ATOM 4534 O O . PRO A 1 576 ? -32.447 -36.570 55.323 1.00 92.38 576 PRO A O 1
ATOM 4537 N N . ALA A 1 577 ? -32.210 -38.513 56.432 1.00 91.62 577 ALA A N 1
ATOM 4538 C CA . ALA A 1 577 ? -30.894 -38.199 56.993 1.00 91.62 577 ALA A CA 1
ATOM 4539 C C . ALA A 1 577 ? -29.892 -37.580 55.985 1.00 91.62 577 ALA A C 1
ATOM 4541 O O . ALA A 1 577 ? -29.270 -36.585 56.360 1.00 91.62 577 ALA A O 1
ATOM 4542 N N . PRO A 1 578 ? -29.773 -38.053 54.722 1.00 92.50 578 PRO A N 1
ATOM 4543 C CA . PRO A 1 578 ? -28.845 -37.466 53.747 1.00 92.50 578 PRO A CA 1
ATOM 4544 C C . PRO A 1 578 ? -29.211 -36.045 53.281 1.00 92.50 578 PRO A C 1
ATOM 4546 O O . PRO A 1 578 ? -28.349 -35.316 52.802 1.00 92.50 578 PRO A O 1
ATOM 4549 N N . LEU A 1 579 ? -30.475 -35.631 53.424 1.00 94.62 579 LEU A N 1
ATOM 4550 C CA . LEU A 1 579 ? -30.995 -34.353 52.919 1.00 94.62 579 LEU A CA 1
ATOM 4551 C C . LEU A 1 579 ? -31.096 -33.282 54.009 1.00 94.62 579 LEU A C 1
ATOM 4553 O O . LEU A 1 579 ? -31.299 -32.114 53.692 1.00 94.62 579 LEU A O 1
ATOM 4557 N N . ARG A 1 580 ? -30.933 -33.640 55.289 1.00 92.50 580 ARG A N 1
ATOM 4558 C CA . ARG A 1 580 ? -31.080 -32.716 56.432 1.00 92.50 580 ARG A CA 1
ATOM 4559 C C . ARG A 1 580 ? -30.233 -31.449 56.323 1.00 92.50 580 ARG A C 1
ATOM 4561 O O . ARG A 1 580 ? -30.659 -30.396 56.789 1.00 92.50 580 ARG A O 1
ATOM 4568 N N . GLY A 1 581 ? -29.074 -31.530 55.665 1.00 89.94 581 GLY A N 1
ATOM 4569 C CA . GLY A 1 581 ? -28.219 -30.372 55.390 1.00 89.94 581 GLY A CA 1
ATOM 4570 C C . GLY A 1 581 ? -28.922 -29.263 54.598 1.00 89.94 581 GLY A C 1
ATOM 4571 O O . GLY A 1 581 ? -28.645 -28.094 54.842 1.00 89.94 581 GLY A O 1
ATOM 4572 N N . LEU A 1 582 ? -29.885 -29.607 53.734 1.00 93.88 582 LEU A N 1
ATOM 4573 C CA . LEU A 1 582 ? -30.669 -28.651 52.945 1.00 93.88 582 LEU A CA 1
ATOM 4574 C C . LEU A 1 582 ? -31.460 -27.678 53.833 1.00 93.88 582 LEU A C 1
ATOM 4576 O O . LEU A 1 582 ? -31.515 -26.489 53.534 1.00 93.88 582 LEU A O 1
ATOM 4580 N N . ALA A 1 583 ? -32.028 -28.159 54.945 1.00 92.44 583 ALA A N 1
ATOM 4581 C CA . ALA A 1 583 ? -32.834 -27.344 55.862 1.00 92.44 583 ALA A CA 1
ATOM 4582 C C . ALA A 1 583 ? -32.017 -26.279 56.618 1.00 92.44 583 ALA A C 1
ATOM 4584 O O . ALA A 1 583 ? -32.592 -25.375 57.219 1.00 92.44 583 ALA A O 1
ATOM 4585 N N . ARG A 1 584 ? -30.682 -26.380 56.598 1.00 89.38 584 ARG A N 1
ATOM 4586 C CA . ARG A 1 584 ? -29.765 -25.443 57.267 1.00 89.38 584 ARG A CA 1
ATOM 4587 C C . ARG A 1 584 ? -29.241 -24.347 56.335 1.00 89.38 584 ARG A C 1
ATOM 4589 O O . ARG A 1 584 ? -28.481 -23.491 56.779 1.00 89.38 584 ARG A O 1
ATOM 4596 N N . LEU A 1 585 ? -29.603 -24.392 55.053 1.00 92.06 585 LEU A N 1
ATOM 4597 C CA . LEU A 1 585 ? -29.172 -23.429 54.042 1.00 92.06 585 LEU A CA 1
ATOM 4598 C C . LEU A 1 585 ? -30.156 -22.259 53.947 1.00 92.06 585 LEU A C 1
ATOM 4600 O O . LEU A 1 585 ? -31.365 -22.433 54.098 1.00 92.06 585 LEU A O 1
ATOM 4604 N N . ASN A 1 586 ? -29.634 -21.067 53.650 1.00 90.12 586 ASN A N 1
ATOM 4605 C CA . ASN A 1 586 ? -30.462 -19.889 53.406 1.00 90.12 586 ASN A CA 1
ATOM 4606 C C . ASN A 1 586 ? -31.185 -20.033 52.066 1.00 90.12 586 ASN A C 1
ATOM 4608 O O . ASN A 1 586 ? -30.542 -20.179 51.026 1.00 90.12 586 ASN A O 1
ATOM 4612 N N . ALA A 1 587 ? -32.513 -19.984 52.103 1.00 92.19 587 ALA A N 1
ATOM 4613 C CA . ALA A 1 587 ? -33.338 -20.078 50.910 1.00 92.19 587 ALA A CA 1
ATOM 4614 C C . ALA A 1 587 ? -33.570 -18.710 50.264 1.00 92.19 587 ALA A C 1
ATOM 4616 O O . ALA A 1 587 ? -33.636 -17.693 50.955 1.00 92.19 587 ALA A O 1
ATOM 4617 N N . ILE A 1 588 ? -33.749 -18.710 48.946 1.00 94.69 588 ILE A N 1
ATOM 4618 C CA . ILE A 1 588 ? -34.156 -17.540 48.165 1.00 94.69 588 ILE A CA 1
ATOM 4619 C C . ILE A 1 588 ? -35.591 -17.770 47.694 1.00 94.69 588 ILE A C 1
ATOM 4621 O O . ILE A 1 588 ? -35.896 -18.791 47.082 1.00 94.69 588 ILE A O 1
ATOM 4625 N N . GLU A 1 589 ? -36.486 -16.837 47.996 1.00 95.31 589 GLU A N 1
ATOM 4626 C CA . GLU A 1 589 ? -37.884 -16.901 47.566 1.00 95.31 589 GLU A CA 1
ATOM 4627 C C . GLU A 1 589 ? -38.056 -16.154 46.242 1.00 95.31 589 GLU A C 1
ATOM 4629 O O . GLU A 1 589 ? -37.666 -14.992 46.139 1.00 95.31 589 GLU A O 1
ATOM 4634 N N . LEU A 1 590 ? -38.638 -16.813 45.234 1.00 94.75 590 LEU A N 1
ATOM 4635 C CA . LEU A 1 590 ? -38.998 -16.178 43.966 1.00 94.75 590 LEU A CA 1
ATOM 4636 C C . LEU A 1 590 ? -40.495 -15.873 43.964 1.00 94.75 590 LEU A C 1
ATOM 4638 O O . LEU A 1 590 ? -41.326 -16.773 43.824 1.00 94.75 590 LEU A O 1
ATOM 4642 N N . GLY A 1 591 ? -40.839 -14.595 44.114 1.00 88.50 591 GLY A N 1
ATOM 4643 C CA . GLY A 1 591 ? -42.222 -14.139 44.073 1.00 88.50 591 GLY A CA 1
ATOM 4644 C C . GLY A 1 591 ? -42.716 -13.925 42.643 1.00 88.50 591 GLY A C 1
ATOM 4645 O O . GLY A 1 591 ? -42.026 -13.321 41.822 1.00 88.50 591 GLY A O 1
ATOM 4646 N N . ASP A 1 592 ? -43.960 -14.317 42.357 1.00 84.88 592 ASP A N 1
ATOM 4647 C CA . ASP A 1 592 ? -44.561 -14.177 41.020 1.00 84.88 592 ASP A CA 1
ATOM 4648 C C . ASP A 1 592 ? -44.573 -12.715 40.517 1.00 84.88 592 ASP A C 1
ATOM 4650 O O . ASP A 1 592 ? -44.401 -12.451 39.329 1.00 84.88 592 ASP A O 1
ATOM 4654 N N . THR A 1 593 ? -44.727 -11.738 41.420 1.00 84.56 593 THR A N 1
ATOM 4655 C CA . THR A 1 593 ? -44.770 -10.300 41.089 1.00 84.56 593 THR A CA 1
ATOM 4656 C C . THR A 1 593 ? -43.396 -9.628 41.038 1.00 84.56 593 THR A C 1
ATOM 4658 O O . THR A 1 593 ? -43.274 -8.535 40.485 1.00 84.56 593 THR A O 1
ATOM 4661 N N . ARG A 1 594 ? -42.358 -10.256 41.608 1.00 88.12 594 ARG A N 1
ATOM 4662 C CA . ARG A 1 594 ? -40.988 -9.714 41.714 1.00 88.12 594 ARG A CA 1
ATOM 4663 C C . ARG A 1 594 ? -39.942 -10.608 41.051 1.00 88.12 594 ARG A C 1
ATOM 4665 O O . ARG A 1 594 ? -38.747 -10.408 41.251 1.00 88.12 594 ARG A O 1
ATOM 4672 N N . TRP A 1 595 ? -40.388 -11.519 40.190 1.00 88.19 595 TRP A N 1
ATOM 4673 C CA . TRP A 1 595 ? -39.581 -12.566 39.569 1.00 88.19 595 TRP A CA 1
ATOM 4674 C C . TRP A 1 595 ? -38.208 -12.095 39.074 1.00 88.19 595 TRP A C 1
ATOM 4676 O O . TRP A 1 595 ? -37.181 -12.639 39.463 1.00 88.19 595 TRP A O 1
ATOM 4686 N N . ALA A 1 596 ? -38.165 -11.041 38.253 1.00 82.44 596 ALA A N 1
ATOM 4687 C CA . ALA A 1 596 ? -36.911 -10.546 37.683 1.00 82.44 596 ALA A CA 1
ATOM 4688 C C . ALA A 1 596 ? -35.923 -10.029 38.745 1.00 82.44 596 ALA A C 1
ATOM 4690 O O . ALA A 1 596 ? -34.714 -10.192 38.588 1.00 82.44 596 ALA A O 1
ATOM 4691 N N . HIS A 1 597 ? -36.429 -9.414 39.817 1.00 86.94 597 HIS A N 1
ATOM 4692 C CA . HIS A 1 597 ? -35.607 -8.924 40.919 1.00 86.94 597 HIS A CA 1
ATOM 4693 C C . HIS A 1 597 ? -35.064 -10.085 41.756 1.00 86.94 597 HIS A C 1
ATOM 4695 O O . HIS A 1 597 ? -33.861 -10.144 42.006 1.00 86.94 597 HIS A O 1
ATOM 4701 N N . ASP A 1 598 ? -35.931 -11.027 42.126 1.00 91.56 598 ASP A N 1
ATOM 4702 C CA . ASP A 1 598 ? -35.582 -12.155 42.992 1.00 91.56 598 ASP A CA 1
ATOM 4703 C C . ASP A 1 598 ? -34.611 -13.121 42.284 1.00 91.56 598 ASP A C 1
ATOM 4705 O O . ASP A 1 598 ? -33.623 -13.565 42.872 1.00 91.56 598 ASP A O 1
ATOM 4709 N N . VAL A 1 599 ? -34.797 -13.361 40.977 1.00 92.06 599 VAL A N 1
ATOM 4710 C CA . VAL A 1 599 ? -33.826 -14.121 40.170 1.00 92.06 599 VAL A CA 1
ATOM 4711 C C . VAL A 1 599 ? -32.495 -13.375 40.055 1.00 92.06 599 VAL A C 1
ATOM 4713 O O . VAL A 1 599 ? -31.441 -14.001 40.111 1.00 92.06 599 VAL A O 1
ATOM 4716 N N . GLY A 1 600 ? -32.509 -12.042 39.968 1.00 86.44 600 GLY A N 1
ATOM 4717 C CA . GLY A 1 600 ? -31.282 -11.242 40.017 1.00 86.44 600 GLY A CA 1
ATOM 4718 C C . GLY A 1 600 ? -30.500 -11.433 41.323 1.00 86.44 600 GLY A C 1
ATOM 4719 O O . GLY A 1 600 ? -29.274 -11.529 41.292 1.00 86.44 600 GLY A O 1
ATOM 4720 N N . GLN A 1 601 ? -31.189 -11.556 42.463 1.00 89.81 601 GLN A N 1
ATOM 4721 C CA . GLN A 1 601 ? -30.538 -11.871 43.739 1.00 89.81 601 GLN A CA 1
ATOM 4722 C C . GLN A 1 601 ? -29.929 -13.277 43.744 1.00 89.81 601 GLN A C 1
ATOM 4724 O O . GLN A 1 601 ? -28.808 -13.450 44.219 1.00 89.81 601 GLN A O 1
ATOM 4729 N N . LEU A 1 602 ? -30.627 -14.264 43.175 1.00 92.25 602 LEU A N 1
ATOM 4730 C CA . LEU A 1 602 ? -30.095 -15.619 43.020 1.00 92.25 602 LEU A CA 1
ATOM 4731 C C . LEU A 1 602 ? -28.830 -15.638 42.153 1.00 92.25 602 LEU A C 1
ATOM 4733 O O . LEU A 1 602 ? -27.849 -16.271 42.533 1.00 92.25 602 LEU A O 1
ATOM 4737 N N . VAL A 1 603 ? -28.824 -14.926 41.024 1.00 89.69 603 VAL A N 1
ATOM 4738 C CA . VAL A 1 603 ? -27.646 -14.825 40.146 1.00 89.69 603 VAL A CA 1
ATOM 4739 C C . VAL A 1 603 ? -26.463 -14.217 40.899 1.00 89.69 603 VAL A C 1
ATOM 4741 O O . VAL A 1 603 ? -25.385 -14.807 40.908 1.00 89.69 603 VAL A O 1
ATOM 4744 N N . ASN A 1 604 ? -26.673 -13.108 41.616 1.00 87.38 604 ASN A N 1
ATOM 4745 C CA . ASN A 1 604 ? -25.622 -12.491 42.430 1.00 87.38 604 ASN A CA 1
ATOM 4746 C C . ASN A 1 604 ? -25.086 -13.457 43.502 1.00 87.38 604 ASN A C 1
ATOM 4748 O O . ASN A 1 604 ? -23.875 -13.566 43.693 1.00 87.38 604 ASN A O 1
ATOM 4752 N N . ALA A 1 605 ? -25.975 -14.212 44.156 1.00 88.31 605 ALA A N 1
ATOM 4753 C CA . ALA A 1 605 ? -25.591 -15.203 45.154 1.00 88.31 605 ALA A CA 1
ATOM 4754 C C . ALA A 1 605 ? -24.762 -16.349 44.544 1.00 88.31 605 ALA A C 1
ATOM 4756 O O . ALA A 1 605 ? -23.766 -16.772 45.138 1.00 88.31 605 ALA A O 1
ATOM 4757 N N . ILE A 1 606 ? -25.116 -16.823 43.343 1.00 89.81 606 ILE A N 1
ATOM 4758 C CA . ILE A 1 606 ? -24.349 -17.835 42.600 1.00 89.81 606 ILE A CA 1
ATOM 4759 C C . ILE A 1 606 ? -22.962 -17.291 42.230 1.00 89.81 606 ILE A C 1
ATOM 4761 O O . ILE A 1 606 ? -21.963 -17.971 42.459 1.00 89.81 606 ILE A O 1
ATOM 4765 N N . GLU A 1 607 ? -22.868 -16.047 41.764 1.00 82.56 607 GLU A N 1
ATOM 4766 C CA . GLU A 1 607 ? -21.596 -15.389 41.432 1.00 82.56 607 GLU A CA 1
ATOM 4767 C C . GLU A 1 607 ? -20.735 -15.042 42.664 1.00 82.56 607 GLU A C 1
ATOM 4769 O O . GLU A 1 607 ? -19.540 -14.789 42.524 1.00 82.56 607 GLU A O 1
ATOM 4774 N N . GLY A 1 608 ? -21.317 -15.046 43.869 1.00 77.38 608 GLY A N 1
ATOM 4775 C CA . GLY A 1 608 ? -20.628 -14.681 45.112 1.00 77.38 608 GLY A CA 1
ATOM 4776 C C . GLY A 1 608 ? -20.444 -13.170 45.293 1.00 77.38 608 GLY A C 1
ATOM 4777 O O . GLY A 1 608 ? -19.424 -12.752 45.843 1.00 77.38 608 GLY A O 1
ATOM 4778 N N . ARG A 1 609 ? -21.395 -12.370 44.793 1.00 54.19 609 ARG A N 1
ATOM 4779 C CA . ARG A 1 609 ? -21.417 -10.900 44.869 1.00 54.19 609 ARG A CA 1
ATOM 4780 C C . ARG A 1 609 ? -22.239 -10.364 46.032 1.00 54.19 609 ARG A C 1
ATOM 4782 O O . ARG A 1 609 ? -23.248 -11.011 46.391 1.00 54.19 609 ARG A O 1
#

Organism: NCBI:txid2899263